Protein AF-A0A1F2R8Z0-F1 (afdb_monomer)

pLDDT: mean 71.58, std 12.68, 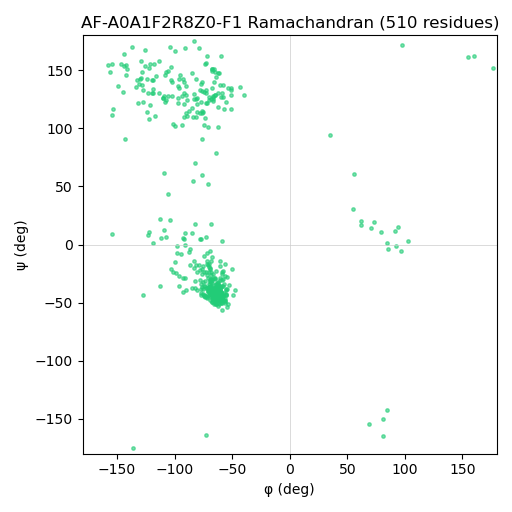range [40.38, 90.38]

Solvent-accessible surface area (backbone atoms only — not comparable to full-atom values): 28752 Å² total; per-residue (Å²): 112,71,69,59,54,53,57,56,56,51,65,78,44,49,72,56,57,57,49,53,51,51,50,52,53,52,49,55,51,53,53,50,25,50,57,33,36,74,72,69,37,56,70,74,55,15,52,54,51,38,50,64,74,67,48,61,60,71,58,53,52,50,54,54,46,52,75,76,44,58,76,72,64,72,44,50,65,54,34,41,53,52,25,55,53,48,42,69,71,40,50,70,64,40,50,54,52,31,49,51,36,13,50,44,48,14,52,37,48,46,48,51,50,51,38,48,66,70,71,65,62,70,72,94,49,77,64,52,88,40,33,31,38,50,41,55,71,57,44,92,67,34,75,40,44,71,73,60,53,57,58,51,64,75,53,53,91,81,42,76,34,62,29,41,34,31,80,47,79,38,36,41,41,58,97,90,45,37,41,69,40,83,44,67,52,65,34,17,40,39,42,69,66,45,68,55,77,58,94,70,83,74,71,67,39,67,68,43,64,40,93,75,25,21,99,87,36,73,82,85,87,78,54,71,75,51,39,44,71,78,52,71,64,52,80,77,56,70,90,61,86,78,51,74,41,78,61,89,52,54,76,74,45,75,49,82,92,54,93,78,52,35,64,90,43,80,48,51,27,35,32,20,51,43,27,27,40,73,78,52,75,59,46,86,54,57,79,38,74,45,76,68,102,48,103,82,62,80,55,28,33,22,44,14,35,26,45,70,58,60,56,88,45,98,83,56,80,51,72,64,43,79,46,64,51,76,58,52,49,73,92,72,68,66,58,47,43,38,35,38,33,62,64,87,70,63,72,77,62,53,47,57,60,48,48,60,56,42,41,75,76,44,72,78,65,36,76,43,80,40,44,46,54,58,54,51,50,63,67,40,45,66,59,47,52,52,40,51,53,48,48,52,53,35,52,52,38,51,50,52,43,30,51,51,49,26,50,55,47,39,51,55,50,61,77,38,44,62,66,52,21,53,43,43,67,76,65,51,55,44,67,58,53,28,49,44,50,49,37,34,50,51,54,48,52,50,52,11,49,56,51,5,49,52,51,23,54,51,51,46,55,54,52,42,75,75,41,90,85,64,80,90,74,60,67,64,57,56,52,49,51,53,52,52,50,54,50,45,49,50,58,33,40,44,58,46,25,52,55,60,37,65,59,56,32,69,67,47,70,71,74,112

Foldseek 3Di:
DVVVVVLVVCVVCVVVVLVVVVVVLVVVLVVQLVVVVVVPDDSVVSNVVSPVVVDPPVVVVVVVCCVNPPPLVVVLVVLLVVLVVVLVVVPPLLCVLLVLLLQLLLLLLLLVLLLCLQPVPDDLFPPLQQKKWKFFPLDVVTQDDPVLVVVVVVVPPLAPDKKKKFKDWWFFQDPLATEIDIDMDIAQCRCVNRVNADPADHGHHNQQRDVQGHPVGHDDDDDPVCCCPPVVVDNVPPPDDTDGDDRPFDWPDFDDDDPVCAQPDAWAKEWEQQQCCPPVVSPDQAQDWDDDPDPDDDTYGYGTYTYAHDYHDPPDDGHTDMGGDPRNDDSRDDDIIMMGGHDDDRPVVSCVVVVVVVCVVPVSTDIDMDRSVNVSCVVCVVVVVSSVVSVVVSVVSLVVSLVSLLVSLLVVLVVCLLVLLVCVVVPDALVSLLSSSLSSLVSSSVSSLVSSVVSSLVVLVVVCVVDPDSPSDDPVSSVVSSVSSNVSSCVSRNVSSNVSSPRNSVVSVVVD

Nearest PDB structures (foldseek):
  5ws4-assembly1_B  TM=6.159E-01  e=2.026E-15  Acinetobacter baumannii
  5xu1-assembly1_M  TM=5.196E-01  e=1.072E-13  Streptococcus pneumoniae R6
  5lil-assembly1_A  TM=4.690E-01  e=2.392E-14  Aggregatibacter actinomycetemcomitans
  5lj6-assembly1_A  TM=4.776E-01  e=1.505E-13  Aggregatibacter actinomycetemcomitans
  7mdy-assembly1_B  TM=4.264E-01  e=3.520E-07  Escherichia coli

Sequence (512 aa):
MQQLLRRAWHLIRRGRLEADLAEEIEFHRAMKQREMEERGLAPVEAVLATRRALGSVALAEDRARDVWQPRWLRGLGQDFRLAVRSLFAARMVSVVAVASLALGIGANTAIFSLVNSLLLRALPVQDPDRLAILVDTGQVPPSWTNPIWERLRERQQLFDGAFAWASDQFNLAQGGEAQLVNGIWASGGFFDVLKVRASLGRTFNPSDDQRGGGPDGPVAIIGHAFWLRHFGGSPDVIGRSFRLGTVRTALVAGRDIDERDQQNTSRVALVNEAFSRMFLGGTNPVGRSIELATPAAPPFEIVGLVRNAVYRSLRDPAPPTLYLPATQRPAARPAVALSVLTATGSPAVLSRSLAAAIERVDPDLVLQFRSLDEQVDASLTQERIVALLSGFFGGLALILAALGLYGVTSYSVSRRRSEIGIRMALGAAPGSVMRLVLSRVFVLVGAGVVIGGAVSLWASRYVASLLFGLEPRDPATLVGATAVLATVGALAAWLPARRASRIDPAAVLRNE

Mean predicted aligned error: 18.47 Å

Radius of gyration: 40.09 Å; Cα contacts (8 Å, |Δi|>4): 613; chains: 1; bounding box: 83×57×134 Å

Structure (mmCIF, N/CA/C/O backbone):
data_AF-A0A1F2R8Z0-F1
#
_entry.id   AF-A0A1F2R8Z0-F1
#
loop_
_atom_site.group_PDB
_atom_site.id
_atom_site.type_symbol
_atom_site.label_atom_id
_atom_site.label_alt_id
_atom_site.label_comp_id
_atom_site.label_asym_id
_atom_site.label_entity_id
_atom_site.label_seq_id
_atom_site.pdbx_PDB_ins_code
_atom_site.Cartn_x
_atom_site.Cartn_y
_atom_site.Cartn_z
_atom_site.occupancy
_atom_site.B_iso_or_equiv
_atom_site.auth_seq_id
_atom_site.auth_comp_id
_atom_site.auth_asym_id
_atom_site.auth_atom_id
_atom_site.pdbx_PDB_model_num
ATOM 1 N N . MET A 1 1 ? -2.854 10.798 -36.974 1.00 43.88 1 MET A N 1
ATOM 2 C CA . MET A 1 1 ? -3.258 9.397 -36.694 1.00 43.88 1 MET A CA 1
ATOM 3 C C . MET A 1 1 ? -3.405 8.542 -37.961 1.00 43.88 1 MET A C 1
ATOM 5 O O . MET A 1 1 ? -2.801 7.480 -38.028 1.00 43.88 1 MET A O 1
ATOM 9 N N . GLN A 1 2 ? -4.098 9.011 -39.008 1.00 40.38 2 GLN A N 1
ATOM 10 C CA . GLN A 1 2 ? -4.294 8.244 -40.255 1.00 40.38 2 GLN A CA 1
ATOM 11 C C . GLN A 1 2 ? -3.001 7.898 -41.028 1.00 40.38 2 GLN A C 1
ATOM 13 O O . GLN A 1 2 ? -2.908 6.817 -41.602 1.00 40.38 2 GLN A O 1
ATOM 18 N N . GLN A 1 3 ? -1.968 8.751 -40.999 1.00 43.94 3 GLN A N 1
ATOM 19 C CA . GLN A 1 3 ? -0.665 8.429 -41.609 1.00 43.94 3 GLN A CA 1
ATOM 20 C C . GLN A 1 3 ? 0.084 7.299 -40.881 1.00 43.94 3 GLN A C 1
ATOM 22 O O . GLN A 1 3 ? 0.774 6.519 -41.526 1.00 43.94 3 GLN A O 1
ATOM 27 N N . LEU A 1 4 ? -0.061 7.179 -39.556 1.00 45.41 4 LEU A N 1
ATOM 28 C CA . LEU A 1 4 ? 0.570 6.110 -38.768 1.00 45.41 4 LEU A CA 1
ATOM 29 C C . LEU A 1 4 ? -0.117 4.759 -39.003 1.00 45.41 4 LEU A C 1
ATOM 31 O O . LEU A 1 4 ? 0.565 3.749 -39.133 1.00 45.41 4 LEU A O 1
ATOM 35 N N . LEU A 1 5 ? -1.447 4.757 -39.148 1.00 48.12 5 LEU A N 1
ATOM 36 C CA . LEU A 1 5 ? -2.232 3.560 -39.470 1.00 48.12 5 LEU A CA 1
ATOM 37 C C . LEU A 1 5 ? -1.969 3.051 -40.893 1.00 48.12 5 LEU A C 1
ATOM 39 O O . LEU A 1 5 ? -1.774 1.853 -41.073 1.00 48.12 5 LEU A O 1
ATOM 43 N N . ARG A 1 6 ? -1.856 3.943 -41.891 1.00 55.97 6 ARG A N 1
ATOM 44 C CA . ARG A 1 6 ? -1.418 3.547 -43.244 1.00 55.97 6 ARG A CA 1
ATOM 45 C C . ARG A 1 6 ? -0.007 2.954 -43.211 1.00 55.97 6 ARG A C 1
ATOM 47 O O . ARG A 1 6 ? 0.217 1.878 -43.749 1.00 55.97 6 ARG A O 1
ATOM 54 N N . ARG A 1 7 ? 0.925 3.587 -42.487 1.00 48.66 7 ARG A N 1
ATOM 55 C CA . ARG A 1 7 ? 2.311 3.102 -42.312 1.00 48.66 7 ARG A CA 1
ATOM 56 C C . ARG A 1 7 ? 2.401 1.743 -41.606 1.00 48.66 7 ARG A C 1
ATOM 58 O O . ARG A 1 7 ? 3.235 0.929 -41.990 1.00 48.66 7 ARG A O 1
ATOM 65 N N . ALA A 1 8 ? 1.537 1.471 -40.630 1.00 51.38 8 ALA A N 1
ATOM 66 C CA . ALA A 1 8 ? 1.441 0.164 -39.976 1.00 51.38 8 ALA A CA 1
ATOM 67 C C . ALA A 1 8 ? 0.855 -0.914 -40.907 1.00 51.38 8 ALA A C 1
ATOM 69 O O . ALA A 1 8 ? 1.322 -2.049 -40.914 1.00 51.38 8 ALA A O 1
ATOM 70 N N . TRP A 1 9 ? -0.110 -0.548 -41.753 1.00 54.59 9 TRP A N 1
ATOM 71 C CA . TRP A 1 9 ? -0.698 -1.442 -42.754 1.00 54.59 9 TRP A CA 1
ATOM 72 C C . TRP A 1 9 ? 0.297 -1.812 -43.874 1.00 54.59 9 TRP A C 1
ATOM 74 O O . TRP A 1 9 ? 0.307 -2.946 -44.353 1.00 54.59 9 TRP A O 1
ATOM 84 N N . HIS A 1 10 ? 1.217 -0.903 -44.221 1.00 55.50 10 HIS A N 1
ATOM 85 C CA . HIS A 1 10 ? 2.311 -1.161 -45.169 1.00 55.50 10 HIS A CA 1
ATOM 86 C C . HIS A 1 10 ? 3.353 -2.178 -44.660 1.00 55.50 10 HIS A C 1
ATOM 88 O O . HIS A 1 10 ? 3.971 -2.864 -45.472 1.00 55.50 10 HIS A O 1
ATOM 94 N N . LEU A 1 11 ? 3.518 -2.343 -43.340 1.00 52.25 11 LEU A N 1
ATOM 95 C CA . LEU A 1 11 ? 4.430 -3.344 -42.758 1.00 52.25 11 LEU A CA 1
ATOM 96 C C . LEU A 1 11 ? 3.945 -4.786 -42.970 1.00 52.25 11 LEU A C 1
ATOM 98 O O . LEU A 1 11 ? 4.763 -5.695 -43.090 1.00 52.25 11 LEU A O 1
ATOM 102 N N . ILE A 1 12 ? 2.629 -4.993 -43.058 1.00 58.25 12 ILE A N 1
ATOM 103 C CA . ILE A 1 12 ? 2.012 -6.320 -43.207 1.00 58.25 12 ILE A CA 1
ATOM 104 C C . ILE A 1 12 ? 2.069 -6.802 -44.673 1.00 58.25 12 ILE A C 1
ATOM 106 O O . ILE A 1 12 ? 2.085 -8.002 -44.931 1.00 58.25 12 ILE A O 1
ATOM 110 N N . ARG A 1 13 ? 2.177 -5.887 -45.651 1.00 60.78 13 ARG A N 1
ATOM 111 C CA . ARG A 1 13 ? 2.208 -6.180 -47.104 1.00 60.78 13 ARG A CA 1
ATOM 112 C C . ARG A 1 13 ? 3.594 -6.080 -47.757 1.00 60.78 13 ARG A C 1
ATOM 114 O O . ARG A 1 13 ? 3.690 -5.951 -48.975 1.00 60.78 13 ARG A O 1
ATOM 121 N N . ARG A 1 14 ? 4.669 -6.175 -46.972 1.00 58.84 14 ARG A N 1
ATOM 122 C CA . ARG A 1 14 ? 6.057 -5.992 -47.434 1.00 58.84 14 ARG A CA 1
ATOM 123 C C . ARG A 1 14 ? 6.417 -6.789 -48.698 1.00 58.84 14 ARG A C 1
ATOM 125 O O . ARG A 1 14 ? 7.019 -6.225 -49.600 1.00 58.84 14 ARG A O 1
ATOM 132 N N . GLY A 1 15 ? 6.003 -8.055 -48.776 1.00 63.78 15 GLY A N 1
ATOM 133 C CA . GLY A 1 15 ? 6.310 -8.914 -49.926 1.00 63.78 15 GLY A CA 1
ATOM 134 C C . GLY A 1 15 ? 5.616 -8.506 -51.230 1.00 63.78 15 GLY A C 1
ATOM 135 O O . GLY A 1 15 ? 6.186 -8.708 -52.292 1.00 63.78 15 GLY A O 1
ATOM 136 N N . ARG A 1 16 ? 4.421 -7.894 -51.167 1.00 66.38 16 ARG A N 1
ATOM 137 C CA . ARG A 1 16 ? 3.721 -7.409 -52.372 1.00 66.38 16 ARG A CA 1
ATOM 138 C C . ARG A 1 16 ? 4.359 -6.141 -52.928 1.00 66.38 16 ARG A C 1
ATOM 140 O O . ARG A 1 16 ? 4.623 -6.083 -54.109 1.00 66.38 16 ARG A O 1
ATOM 147 N N . LEU A 1 17 ? 4.705 -5.183 -52.070 1.00 64.88 17 LEU A N 1
ATOM 148 C CA . LEU A 1 17 ? 5.347 -3.932 -52.497 1.00 64.88 17 LEU A CA 1
ATOM 149 C C . LEU A 1 17 ? 6.748 -4.135 -53.094 1.00 64.88 17 LEU A C 1
ATOM 151 O O . LEU A 1 17 ? 7.145 -3.400 -53.990 1.00 64.88 17 LEU A O 1
ATOM 155 N N . GLU A 1 18 ? 7.511 -5.104 -52.577 1.00 67.81 18 GLU A N 1
ATOM 156 C CA . GLU A 1 18 ? 8.816 -5.461 -53.149 1.00 67.81 18 GLU A CA 1
ATOM 157 C C . GLU A 1 18 ? 8.658 -6.142 -54.522 1.00 67.81 18 GLU A C 1
ATOM 159 O O . GLU A 1 18 ? 9.482 -5.901 -55.402 1.00 67.81 18 GLU A O 1
ATOM 164 N N . ALA A 1 19 ? 7.588 -6.922 -54.724 1.00 73.12 19 ALA A N 1
ATOM 165 C CA . ALA A 1 19 ? 7.252 -7.514 -56.019 1.00 73.12 19 ALA A CA 1
ATOM 166 C C . ALA A 1 19 ? 6.747 -6.463 -57.025 1.00 73.12 19 ALA A C 1
ATOM 168 O O . ALA A 1 19 ? 7.254 -6.418 -58.141 1.00 73.12 19 ALA A O 1
ATOM 169 N N . ASP A 1 20 ? 5.848 -5.568 -56.605 1.00 75.00 20 ASP A N 1
ATOM 170 C CA . ASP A 1 20 ? 5.289 -4.503 -57.448 1.00 75.00 20 ASP A CA 1
ATOM 171 C C . ASP A 1 20 ? 6.395 -3.552 -57.958 1.00 75.00 20 ASP A C 1
ATOM 173 O O . ASP A 1 20 ? 6.407 -3.172 -59.124 1.00 75.00 20 ASP A O 1
ATOM 177 N N . LEU A 1 21 ? 7.378 -3.205 -57.111 1.00 75.81 21 LEU A N 1
ATOM 178 C CA . LEU A 1 21 ? 8.523 -2.373 -57.513 1.00 75.81 21 LEU A CA 1
ATOM 179 C C . LEU A 1 21 ? 9.445 -3.084 -58.509 1.00 75.81 21 LEU A C 1
ATOM 181 O O . LEU A 1 21 ? 9.978 -2.447 -59.416 1.00 75.81 21 LEU A O 1
ATOM 185 N N . ALA A 1 22 ? 9.673 -4.386 -58.320 1.00 77.81 22 ALA A N 1
ATOM 186 C CA . ALA A 1 22 ? 10.481 -5.172 -59.245 1.00 77.81 22 ALA A CA 1
ATOM 187 C C . ALA A 1 22 ? 9.803 -5.249 -60.621 1.00 77.81 22 ALA A C 1
ATOM 189 O O . ALA A 1 22 ? 10.461 -5.046 -61.640 1.00 77.81 22 ALA A O 1
ATOM 190 N N . GLU A 1 23 ? 8.484 -5.448 -60.636 1.00 80.44 23 GLU A N 1
ATOM 191 C CA . GLU A 1 23 ? 7.667 -5.458 -61.848 1.00 80.44 23 GLU A CA 1
ATOM 192 C C . GLU A 1 23 ? 7.669 -4.089 -62.550 1.00 80.44 23 GLU A C 1
ATOM 194 O O . GLU A 1 23 ? 7.873 -4.013 -63.760 1.00 80.44 23 GLU A O 1
ATOM 199 N N . GLU A 1 24 ? 7.556 -2.989 -61.801 1.00 81.19 24 GLU A N 1
ATOM 200 C CA . GLU A 1 24 ? 7.611 -1.624 -62.342 1.00 81.19 24 GLU A CA 1
ATOM 201 C C . GLU A 1 24 ? 8.989 -1.290 -62.951 1.00 81.19 24 GLU A C 1
ATOM 203 O O . GLU A 1 24 ? 9.084 -0.686 -64.025 1.00 81.19 24 GLU A O 1
ATOM 208 N N . ILE A 1 25 ? 10.081 -1.734 -62.320 1.00 81.69 25 ILE A N 1
ATOM 209 C CA . ILE A 1 25 ? 11.445 -1.560 -62.842 1.00 81.69 25 ILE A CA 1
ATOM 210 C C . ILE A 1 25 ? 11.662 -2.388 -64.112 1.00 81.69 25 ILE A C 1
ATOM 212 O O . ILE A 1 25 ? 12.248 -1.885 -65.079 1.00 81.69 25 ILE A O 1
ATOM 216 N N . GLU A 1 26 ? 11.202 -3.641 -64.138 1.00 83.06 26 GLU A N 1
ATOM 217 C CA . GLU A 1 26 ? 11.274 -4.478 -65.338 1.00 83.06 26 GLU A CA 1
ATOM 218 C C . GLU A 1 26 ? 10.433 -3.903 -66.477 1.00 83.06 26 GLU A C 1
ATOM 220 O O . GLU A 1 26 ? 10.906 -3.856 -67.616 1.00 83.06 26 GLU A O 1
ATOM 225 N N . PHE A 1 27 ? 9.251 -3.368 -66.174 1.00 83.88 27 PHE A N 1
ATOM 226 C CA . PHE A 1 27 ? 8.396 -2.694 -67.143 1.00 83.88 27 PHE A CA 1
ATOM 227 C C . PHE A 1 27 ? 9.101 -1.492 -67.784 1.00 83.88 27 PHE A C 1
ATOM 229 O O . PHE A 1 27 ? 9.196 -1.399 -69.012 1.00 83.88 27 PHE A O 1
ATOM 236 N N . HIS A 1 28 ? 9.681 -0.599 -66.976 1.00 80.19 28 HIS A N 1
ATOM 237 C CA . HIS A 1 28 ? 10.432 0.549 -67.489 1.00 80.19 28 HIS A CA 1
ATOM 238 C C . HIS A 1 28 ? 11.660 0.137 -68.301 1.00 80.19 28 HIS A C 1
ATOM 240 O O . HIS A 1 28 ? 12.004 0.793 -69.289 1.00 80.19 28 HIS A O 1
ATOM 246 N N . ARG A 1 29 ? 12.315 -0.959 -67.917 1.00 83.31 29 ARG A N 1
ATOM 247 C CA . ARG A 1 29 ? 13.461 -1.498 -68.646 1.00 83.31 29 ARG A CA 1
ATOM 248 C C . ARG A 1 29 ? 13.056 -2.074 -70.001 1.00 83.31 29 ARG A C 1
ATOM 250 O O . ARG A 1 29 ? 13.719 -1.770 -70.989 1.00 83.31 29 ARG A O 1
ATOM 257 N N . ALA A 1 30 ? 11.972 -2.843 -70.058 1.00 86.31 30 ALA A N 1
ATOM 258 C CA . ALA A 1 30 ? 11.447 -3.419 -71.293 1.00 86.31 30 ALA A CA 1
ATOM 259 C C . ALA A 1 30 ? 10.969 -2.332 -72.268 1.00 86.31 30 ALA A C 1
ATOM 261 O O . ALA A 1 30 ? 11.306 -2.372 -73.449 1.00 86.31 30 ALA A O 1
ATOM 262 N N . MET A 1 31 ? 10.263 -1.316 -71.766 1.00 86.44 31 MET A N 1
ATOM 263 C CA . MET A 1 31 ? 9.821 -0.169 -72.568 1.00 86.44 31 MET A CA 1
ATOM 264 C C . MET A 1 31 ? 10.998 0.585 -73.188 1.00 86.44 31 MET A C 1
ATOM 266 O O . MET A 1 31 ? 10.999 0.876 -74.380 1.00 86.44 31 MET A O 1
ATOM 270 N N . LYS A 1 32 ? 12.038 0.858 -72.394 1.00 83.25 32 LYS A N 1
ATOM 271 C CA . LYS A 1 32 ? 13.206 1.618 -72.853 1.00 83.25 32 LYS A CA 1
ATOM 272 C C . LYS A 1 32 ? 14.122 0.815 -73.771 1.00 83.25 32 LYS A C 1
ATOM 274 O O . LYS A 1 32 ? 14.883 1.400 -74.530 1.00 83.25 32 LYS A O 1
ATOM 279 N N . GLN A 1 33 ? 14.078 -0.511 -73.687 1.00 85.50 33 GLN A N 1
ATOM 280 C CA . GLN A 1 33 ? 14.738 -1.384 -74.650 1.00 85.50 33 GLN A CA 1
ATOM 281 C C . GLN A 1 33 ? 14.001 -1.365 -75.995 1.00 85.50 33 GLN A C 1
ATOM 283 O O . GLN A 1 33 ? 14.645 -1.151 -77.017 1.00 85.50 33 GLN A O 1
ATOM 288 N N . ARG A 1 34 ? 12.665 -1.484 -75.995 1.00 86.19 34 ARG A N 1
ATOM 289 C CA . ARG A 1 34 ? 11.851 -1.387 -77.220 1.00 86.19 34 ARG A CA 1
ATOM 290 C C . ARG A 1 34 ? 12.011 -0.045 -77.926 1.00 86.19 34 ARG A C 1
ATOM 292 O O . ARG A 1 34 ? 12.202 -0.028 -79.130 1.00 86.19 34 ARG A O 1
ATOM 299 N N . GLU A 1 35 ? 12.041 1.063 -77.186 1.00 86.50 35 GLU A N 1
ATOM 300 C CA . GLU A 1 35 ? 12.289 2.398 -77.759 1.00 86.50 35 GLU A CA 1
ATOM 301 C C . GLU A 1 35 ? 13.645 2.476 -78.491 1.00 86.50 35 GLU A C 1
ATOM 303 O O . GLU A 1 35 ? 13.779 3.152 -79.509 1.00 86.50 35 GLU A O 1
ATOM 308 N N . MET A 1 36 ? 14.669 1.783 -77.983 1.00 83.44 36 MET A N 1
ATOM 309 C CA . MET A 1 36 ? 15.991 1.732 -78.616 1.00 83.44 36 MET A CA 1
ATOM 310 C C . MET A 1 36 ? 15.989 0.828 -79.855 1.00 83.44 36 MET A C 1
ATOM 312 O O . MET A 1 36 ? 16.592 1.182 -80.866 1.00 83.44 36 MET A O 1
ATOM 316 N N . GLU A 1 37 ? 15.275 -0.297 -79.806 1.00 87.44 37 GLU A N 1
ATOM 317 C CA . GLU A 1 37 ? 15.072 -1.190 -80.955 1.00 87.44 37 GLU A CA 1
ATOM 318 C C . GLU A 1 37 ? 14.277 -0.490 -82.076 1.00 87.44 37 GLU A C 1
ATOM 320 O O . GLU A 1 37 ? 14.665 -0.553 -83.240 1.00 87.44 37 GLU A O 1
ATOM 325 N N . GLU A 1 38 ? 13.234 0.275 -81.736 1.00 87.19 38 GLU A N 1
ATOM 326 C CA . GLU A 1 38 ? 12.443 1.093 -82.673 1.00 87.19 38 GLU A CA 1
ATOM 327 C C . GLU A 1 38 ? 13.257 2.232 -83.303 1.00 87.19 38 GLU A C 1
ATOM 329 O O . GLU A 1 38 ? 13.017 2.619 -84.446 1.00 87.19 38 GLU A O 1
ATOM 334 N N . ARG A 1 39 ? 14.269 2.741 -82.593 1.00 85.12 39 ARG A N 1
ATOM 335 C CA . ARG A 1 39 ? 15.257 3.695 -83.128 1.00 85.12 39 ARG A CA 1
ATOM 336 C C . ARG A 1 39 ? 16.327 3.039 -84.007 1.00 85.12 39 ARG A C 1
ATOM 338 O O . ARG A 1 39 ? 17.248 3.726 -84.444 1.00 85.12 39 ARG A O 1
ATOM 345 N N . GLY A 1 40 ? 16.202 1.740 -84.280 1.00 85.06 40 GLY A N 1
ATOM 346 C CA . GLY A 1 40 ? 17.035 1.002 -85.227 1.00 85.06 40 GLY A CA 1
ATOM 347 C C . GLY A 1 40 ? 18.275 0.343 -84.625 1.00 85.06 40 GLY A C 1
ATOM 348 O O . GLY A 1 40 ? 19.136 -0.099 -85.382 1.00 85.06 40 GLY A O 1
ATOM 349 N N . LEU A 1 41 ? 18.401 0.263 -83.293 1.00 89.06 41 LEU A N 1
ATOM 350 C CA . LEU A 1 41 ? 19.492 -0.490 -82.665 1.00 89.06 41 LEU A CA 1
ATOM 351 C C . LEU A 1 41 ? 19.230 -1.998 -82.724 1.00 89.06 41 LEU A C 1
ATOM 353 O O . LEU A 1 41 ? 18.120 -2.465 -82.471 1.00 89.06 41 LEU A O 1
ATOM 357 N N . ALA A 1 42 ? 20.284 -2.774 -82.987 1.00 87.75 42 ALA A N 1
ATOM 358 C CA . ALA A 1 42 ? 20.212 -4.227 -82.909 1.00 87.75 42 ALA A CA 1
ATOM 359 C C . ALA A 1 42 ? 19.872 -4.674 -81.466 1.00 87.75 42 ALA A C 1
ATOM 361 O O . ALA A 1 42 ? 20.341 -4.046 -80.511 1.00 87.75 42 ALA A O 1
ATOM 362 N N . PRO A 1 43 ? 19.135 -5.786 -81.263 1.00 82.94 43 PRO A N 1
ATOM 363 C CA . PRO A 1 43 ? 18.610 -6.177 -79.945 1.00 82.94 43 PRO A CA 1
ATOM 364 C C . PRO A 1 43 ? 19.675 -6.270 -78.841 1.00 82.94 43 PRO A C 1
ATOM 366 O O . PRO A 1 43 ? 19.465 -5.856 -77.702 1.00 82.94 43 PRO A O 1
ATOM 369 N N . VAL A 1 44 ? 20.867 -6.768 -79.178 1.00 85.31 44 VAL A N 1
ATOM 370 C CA . VAL A 1 44 ? 21.985 -6.899 -78.228 1.00 85.31 44 VAL A CA 1
ATOM 371 C C . VAL A 1 44 ? 22.550 -5.531 -77.824 1.00 85.31 44 VAL A C 1
ATOM 373 O O . VAL A 1 44 ? 22.901 -5.312 -76.662 1.00 85.31 44 VAL A O 1
ATOM 376 N N . GLU A 1 45 ? 22.604 -4.585 -78.759 1.00 85.81 45 GLU A N 1
ATOM 377 C CA . GLU A 1 45 ? 23.100 -3.230 -78.516 1.00 85.81 45 GLU A CA 1
ATOM 378 C C . GLU A 1 45 ? 22.077 -2.383 -77.757 1.00 85.81 45 GLU A C 1
ATOM 380 O O . GLU A 1 45 ? 22.459 -1.639 -76.850 1.00 85.81 45 GLU A O 1
ATOM 385 N N . ALA A 1 46 ? 20.785 -2.567 -78.042 1.00 83.38 46 ALA A N 1
ATOM 386 C CA . ALA A 1 46 ? 19.685 -1.945 -77.314 1.00 83.38 46 ALA A CA 1
ATOM 387 C C . ALA A 1 46 ? 19.722 -2.318 -75.822 1.00 83.38 46 ALA A C 1
ATOM 389 O O . ALA A 1 46 ? 19.697 -1.432 -74.969 1.00 83.38 46 ALA A O 1
ATOM 390 N N . VAL A 1 47 ? 19.915 -3.600 -75.482 1.00 83.31 47 VAL A N 1
ATOM 391 C CA . VAL A 1 47 ? 20.045 -4.058 -74.081 1.00 83.31 47 VAL A CA 1
ATOM 392 C C . VAL A 1 47 ? 21.195 -3.355 -73.352 1.00 83.31 47 VAL A C 1
ATOM 394 O O . VAL A 1 47 ? 21.049 -2.933 -72.197 1.00 83.31 47 VAL A O 1
ATOM 397 N N . LEU A 1 48 ? 22.356 -3.231 -73.999 1.00 81.56 48 LEU A N 1
ATOM 398 C CA . LEU A 1 48 ? 23.533 -2.593 -73.407 1.00 81.56 48 LEU A CA 1
ATOM 399 C C . LEU A 1 48 ? 23.351 -1.075 -73.275 1.00 81.56 48 LEU A C 1
ATOM 401 O O . LEU A 1 48 ? 23.715 -0.510 -72.241 1.00 81.56 48 LEU A O 1
ATOM 405 N N . ALA A 1 49 ? 22.753 -0.420 -74.271 1.00 82.25 49 ALA A N 1
ATOM 406 C CA . ALA A 1 49 ? 22.433 1.005 -74.240 1.00 82.25 49 ALA A CA 1
ATOM 407 C C . ALA A 1 49 ? 21.413 1.335 -73.138 1.00 82.25 49 ALA A C 1
ATOM 409 O O . ALA A 1 49 ? 21.630 2.268 -72.362 1.00 82.25 49 ALA A O 1
ATOM 410 N N . THR A 1 50 ? 20.367 0.520 -72.978 1.00 82.62 50 THR A N 1
ATOM 411 C CA . THR A 1 50 ? 19.372 0.657 -71.904 1.00 82.62 50 THR A CA 1
ATOM 412 C C . THR A 1 50 ? 20.004 0.494 -70.520 1.00 82.62 50 THR A C 1
ATOM 414 O O . THR A 1 50 ? 19.708 1.285 -69.624 1.00 82.62 50 THR A O 1
ATOM 417 N N . ARG A 1 51 ? 20.930 -0.463 -70.334 1.00 80.56 51 ARG A N 1
ATOM 418 C CA . ARG A 1 51 ? 21.677 -0.620 -69.067 1.00 80.56 51 ARG A CA 1
ATOM 419 C C . ARG A 1 51 ? 22.537 0.601 -68.734 1.00 80.56 51 ARG A C 1
ATOM 421 O O . ARG A 1 51 ? 22.599 0.992 -67.573 1.00 80.56 51 ARG A O 1
ATOM 428 N N . ARG A 1 52 ? 23.177 1.223 -69.729 1.00 81.00 52 ARG A N 1
ATOM 429 C CA . ARG A 1 52 ? 23.957 2.457 -69.520 1.00 81.00 52 ARG A CA 1
ATOM 430 C C . ARG A 1 52 ? 23.058 3.656 -69.213 1.00 81.00 52 ARG A C 1
ATOM 432 O O . ARG A 1 52 ? 23.391 4.444 -68.337 1.00 81.00 52 ARG A O 1
ATOM 439 N N . ALA A 1 53 ? 21.917 3.769 -69.895 1.00 78.00 53 ALA A N 1
ATOM 440 C CA . ALA A 1 53 ? 20.990 4.891 -69.753 1.00 78.00 53 ALA A CA 1
ATOM 441 C C . ALA A 1 53 ? 20.190 4.875 -68.437 1.00 78.00 53 ALA A C 1
ATOM 443 O O . ALA A 1 53 ? 19.910 5.934 -67.883 1.00 78.00 53 ALA A O 1
ATOM 444 N N . LEU A 1 54 ? 19.811 3.694 -67.933 1.00 73.00 54 LEU A N 1
ATOM 445 C CA . LEU A 1 54 ? 19.094 3.551 -66.656 1.00 73.00 54 LEU A CA 1
ATOM 446 C C . LEU A 1 54 ? 20.027 3.607 -65.432 1.00 73.00 54 LEU A C 1
ATOM 448 O O . LEU A 1 54 ? 19.565 3.858 -64.321 1.00 73.00 54 LEU A O 1
ATOM 452 N N . GLY A 1 55 ? 21.335 3.414 -65.624 1.00 76.19 55 GLY A N 1
ATOM 453 C CA . GLY A 1 55 ? 22.324 3.448 -64.549 1.00 76.19 55 GLY A CA 1
ATOM 454 C C . GLY A 1 55 ? 22.214 2.265 -63.576 1.00 76.19 55 GLY A C 1
ATOM 455 O O . GLY A 1 55 ? 21.764 1.173 -63.925 1.00 76.19 55 GLY A O 1
ATOM 456 N N . SER A 1 56 ? 22.672 2.465 -62.335 1.00 75.88 56 SER A N 1
ATOM 457 C CA . SER A 1 56 ? 22.634 1.437 -61.287 1.00 75.88 56 SER A CA 1
ATOM 458 C C . SER A 1 56 ? 21.199 1.187 -60.812 1.00 75.88 56 SER A C 1
ATOM 460 O O . SER A 1 56 ? 20.665 1.928 -59.985 1.00 75.88 56 SER A O 1
ATOM 462 N N . VAL A 1 57 ? 20.596 0.102 -61.302 1.00 68.38 57 VAL A N 1
ATOM 463 C CA . VAL A 1 57 ? 19.272 -0.379 -60.865 1.00 68.38 57 VAL A CA 1
ATOM 464 C C . VAL A 1 57 ? 19.244 -0.607 -59.351 1.00 68.38 57 VAL A C 1
ATOM 466 O O . VAL A 1 57 ? 18.300 -0.198 -58.684 1.00 68.38 57 VAL A O 1
ATOM 469 N N . ALA A 1 58 ? 20.334 -1.133 -58.781 1.00 64.81 58 ALA A N 1
ATOM 470 C CA . ALA A 1 58 ? 20.468 -1.326 -57.339 1.00 64.81 58 ALA A CA 1
ATOM 471 C C . ALA A 1 58 ? 20.371 -0.007 -56.547 1.00 64.81 58 ALA A C 1
ATOM 473 O O . ALA A 1 58 ? 19.798 0.021 -55.460 1.00 64.81 58 ALA A O 1
ATOM 474 N N . LEU A 1 59 ? 20.889 1.100 -57.091 1.00 66.06 59 LEU A N 1
ATOM 475 C CA . LEU A 1 59 ? 20.805 2.422 -56.463 1.00 66.06 59 LEU A CA 1
ATOM 476 C C . LEU A 1 59 ? 19.394 3.024 -56.579 1.00 66.06 59 LEU A C 1
ATOM 478 O O . LEU A 1 59 ? 18.938 3.707 -55.661 1.00 66.06 59 LEU A O 1
ATOM 482 N N . ALA A 1 60 ? 18.704 2.784 -57.698 1.00 67.06 60 ALA A N 1
ATOM 483 C CA . ALA A 1 60 ? 17.324 3.224 -57.908 1.00 67.06 60 ALA A CA 1
ATOM 484 C C . ALA A 1 60 ? 16.351 2.478 -56.981 1.00 67.06 60 ALA A C 1
ATOM 486 O O . ALA A 1 60 ? 15.523 3.110 -56.323 1.00 67.06 60 ALA A O 1
ATOM 487 N N . GLU A 1 61 ? 16.521 1.161 -56.845 1.00 69.12 61 GLU A N 1
ATOM 488 C CA . GLU A 1 61 ? 15.802 0.346 -55.865 1.00 69.12 61 GLU A CA 1
ATOM 489 C C . GLU A 1 61 ? 16.058 0.814 -54.431 1.00 69.12 61 GLU A C 1
ATOM 491 O O . GLU A 1 61 ? 15.121 0.913 -53.641 1.00 69.12 61 GLU A O 1
ATOM 496 N N . ASP A 1 62 ? 17.309 1.123 -54.073 1.00 63.59 62 ASP A N 1
ATOM 497 C CA . ASP A 1 62 ? 17.639 1.564 -52.715 1.00 63.59 62 ASP A CA 1
ATOM 498 C C . ASP A 1 62 ? 17.010 2.931 -52.389 1.00 63.59 62 ASP A C 1
ATOM 500 O O . ASP A 1 62 ? 16.439 3.110 -51.311 1.00 63.59 62 ASP A O 1
ATOM 504 N N . ARG A 1 63 ? 16.987 3.864 -53.354 1.00 64.81 63 ARG A N 1
ATOM 505 C CA . ARG A 1 63 ? 16.282 5.154 -53.222 1.00 64.81 63 ARG A CA 1
ATOM 506 C C . ARG A 1 63 ? 14.766 4.995 -53.107 1.00 64.81 63 ARG A C 1
ATOM 508 O O . ARG A 1 63 ? 14.161 5.664 -52.272 1.00 64.81 63 ARG A O 1
ATOM 515 N N . ALA A 1 64 ? 14.149 4.115 -53.895 1.00 64.38 64 ALA A N 1
ATOM 516 C CA . ALA A 1 64 ? 12.714 3.837 -53.802 1.00 64.38 64 ALA A CA 1
ATOM 517 C C . ALA A 1 64 ? 12.353 3.193 -52.448 1.00 64.38 64 ALA A C 1
ATOM 519 O O . ALA A 1 64 ? 11.404 3.610 -51.775 1.00 64.38 64 ALA A O 1
ATOM 520 N N . ARG A 1 65 ? 13.178 2.248 -51.973 1.00 61.97 65 ARG A N 1
ATOM 521 C CA . ARG A 1 65 ? 13.034 1.629 -50.644 1.00 61.97 65 ARG A CA 1
ATOM 522 C C . ARG A 1 65 ? 13.202 2.631 -49.498 1.00 61.97 65 ARG A C 1
ATOM 524 O O . ARG A 1 65 ? 12.555 2.459 -48.464 1.00 61.97 65 ARG A O 1
ATOM 531 N N . ASP A 1 66 ? 14.048 3.650 -49.644 1.00 60.41 66 ASP A N 1
ATOM 532 C CA . ASP A 1 66 ? 14.249 4.708 -48.641 1.00 60.41 66 ASP A CA 1
ATOM 533 C C . ASP A 1 66 ? 13.018 5.617 -48.464 1.00 60.41 66 ASP A C 1
ATOM 535 O O . ASP A 1 66 ? 12.765 6.093 -47.355 1.00 60.41 66 ASP A O 1
ATOM 539 N N . VAL A 1 67 ? 12.224 5.820 -49.521 1.00 61.62 67 VAL A N 1
ATOM 540 C CA . VAL A 1 67 ? 10.983 6.615 -49.478 1.00 61.62 67 VAL A CA 1
ATOM 541 C C . VAL A 1 67 ? 9.837 5.833 -48.825 1.00 61.62 67 VAL A C 1
ATOM 543 O O . VAL A 1 67 ? 9.050 6.403 -48.067 1.00 61.62 67 VAL A O 1
ATOM 546 N N . TRP A 1 68 ? 9.741 4.523 -49.076 1.00 56.66 68 TRP A N 1
ATOM 547 C CA . TRP A 1 68 ? 8.619 3.694 -48.607 1.00 56.66 68 TRP A CA 1
ATOM 548 C C . TRP A 1 68 ? 8.839 3.040 -47.242 1.00 56.66 68 TRP A C 1
ATOM 550 O O . TRP A 1 68 ? 7.880 2.802 -46.505 1.00 56.66 68 TRP A O 1
ATOM 560 N N . GLN A 1 69 ? 10.088 2.761 -46.868 1.00 53.56 69 GLN A N 1
ATOM 561 C CA . GLN A 1 69 ? 10.431 2.174 -45.576 1.00 53.56 69 GLN A CA 1
ATOM 562 C C . GLN A 1 69 ? 11.402 3.091 -44.838 1.00 53.56 69 GLN A C 1
ATOM 564 O O . GLN A 1 69 ? 12.589 3.117 -45.175 1.00 53.56 69 GLN A O 1
ATOM 569 N N . PRO A 1 70 ? 10.955 3.786 -43.778 1.00 54.25 70 PRO A N 1
ATOM 570 C CA . PRO A 1 70 ? 11.845 4.621 -42.997 1.00 54.25 70 PRO A CA 1
ATOM 571 C C . PRO A 1 70 ? 13.035 3.799 -42.482 1.00 54.25 70 PRO A C 1
ATOM 573 O O . PRO A 1 70 ? 12.850 2.811 -41.765 1.00 54.25 70 PRO A O 1
ATOM 576 N N . ARG A 1 71 ? 14.267 4.216 -42.812 1.00 55.72 71 ARG A N 1
ATOM 577 C CA . ARG A 1 71 ? 15.540 3.559 -42.422 1.00 55.72 71 ARG A CA 1
ATOM 578 C C . ARG A 1 71 ? 15.645 3.246 -40.920 1.00 55.72 71 ARG A C 1
ATOM 580 O O . ARG A 1 71 ? 16.415 2.374 -40.506 1.00 55.72 71 ARG A O 1
ATOM 587 N N . TRP A 1 72 ? 14.860 3.935 -40.088 1.00 53.56 72 TRP A N 1
ATOM 588 C CA . TRP A 1 72 ? 14.798 3.696 -38.652 1.00 53.56 72 TRP A CA 1
ATOM 589 C C . TRP A 1 72 ? 14.115 2.366 -38.271 1.00 53.56 72 TRP A C 1
ATOM 591 O O . TRP A 1 72 ? 14.592 1.728 -37.337 1.00 53.56 72 TRP A O 1
ATOM 601 N N . LEU A 1 73 ? 13.103 1.896 -39.017 1.00 54.03 73 LEU A N 1
ATOM 602 C CA . LEU A 1 73 ? 12.307 0.693 -38.698 1.00 54.03 73 LEU A CA 1
ATOM 603 C C . LEU A 1 73 ? 12.990 -0.630 -39.085 1.00 54.03 73 LEU A C 1
ATOM 605 O O . LEU A 1 73 ? 12.945 -1.580 -38.307 1.00 54.03 73 LEU A O 1
ATOM 609 N N . ARG A 1 74 ? 13.674 -0.698 -40.240 1.00 57.00 74 ARG A N 1
ATOM 610 C CA . ARG A 1 74 ? 14.395 -1.914 -40.692 1.00 57.00 74 ARG A CA 1
ATOM 611 C C . ARG A 1 74 ? 15.508 -2.334 -39.726 1.00 57.00 74 ARG A C 1
ATOM 613 O O . ARG A 1 74 ? 15.715 -3.522 -39.498 1.00 57.00 74 ARG A O 1
ATOM 620 N N . GLY A 1 75 ? 16.198 -1.359 -39.134 1.00 63.00 75 GLY A N 1
ATOM 621 C CA . GLY A 1 75 ? 17.303 -1.632 -38.222 1.00 63.00 75 GLY A CA 1
ATOM 622 C C . GLY A 1 75 ? 16.879 -2.093 -36.832 1.00 63.00 75 GLY A C 1
ATOM 623 O O . GLY A 1 75 ? 17.628 -2.828 -36.213 1.00 63.00 75 GLY A O 1
ATOM 624 N N . LEU A 1 76 ? 15.679 -1.749 -36.347 1.00 67.12 76 LEU A N 1
ATOM 625 C CA . LEU A 1 76 ? 15.280 -2.050 -34.963 1.00 67.12 76 LEU A CA 1
ATOM 626 C C . LEU A 1 76 ? 15.266 -3.551 -34.653 1.00 67.12 76 LEU A C 1
ATOM 628 O O . LEU A 1 76 ? 15.796 -3.966 -33.628 1.00 67.12 76 LEU A O 1
ATOM 632 N N . GLY A 1 77 ? 14.710 -4.380 -35.543 1.00 74.06 77 GLY A N 1
ATOM 633 C CA . GLY A 1 77 ? 14.676 -5.832 -35.331 1.00 74.06 77 GLY A CA 1
ATOM 634 C C . GLY A 1 77 ? 16.065 -6.477 -35.392 1.00 74.06 77 GLY A C 1
ATOM 635 O O . GLY A 1 77 ? 16.374 -7.386 -34.619 1.00 74.06 77 GLY A O 1
ATOM 636 N N . GLN A 1 78 ? 16.923 -5.986 -36.289 1.00 75.56 78 GLN A N 1
ATOM 637 C CA . GLN A 1 78 ? 18.288 -6.483 -36.449 1.00 75.56 78 GLN A CA 1
ATOM 638 C C . GLN A 1 78 ? 19.178 -6.028 -35.283 1.00 75.56 78 GLN A C 1
ATOM 640 O O . GLN A 1 78 ? 19.875 -6.853 -34.693 1.00 75.56 78 GLN A O 1
ATOM 645 N N . ASP A 1 79 ? 19.070 -4.761 -34.883 1.00 79.06 79 ASP A N 1
ATOM 646 C CA . ASP A 1 79 ? 19.750 -4.160 -33.734 1.00 79.06 79 ASP A CA 1
ATOM 647 C C . ASP A 1 79 ? 19.311 -4.837 -32.426 1.00 79.06 79 ASP A C 1
ATOM 649 O O . ASP A 1 79 ? 20.158 -5.137 -31.588 1.00 79.06 79 ASP A O 1
ATOM 653 N N . PHE A 1 80 ? 18.023 -5.177 -32.272 1.00 78.88 80 PHE A N 1
ATOM 654 C CA . PHE A 1 80 ? 17.503 -5.938 -31.130 1.00 78.88 80 PHE A CA 1
ATOM 655 C C . PHE A 1 80 ? 18.085 -7.355 -31.069 1.00 78.88 80 PHE A C 1
ATOM 657 O O . PHE A 1 80 ? 18.601 -7.778 -30.035 1.00 78.88 80 PHE A O 1
ATOM 664 N N . ARG A 1 81 ? 18.075 -8.096 -32.184 1.00 82.00 81 ARG A N 1
ATOM 665 C CA . ARG A 1 81 ? 18.650 -9.451 -32.237 1.00 82.00 81 ARG A CA 1
ATOM 666 C C . ARG A 1 81 ? 20.156 -9.433 -31.966 1.00 82.00 81 ARG A C 1
ATOM 668 O O . ARG A 1 81 ? 20.666 -10.278 -31.230 1.00 82.00 81 ARG A O 1
ATOM 675 N N . LEU A 1 82 ? 20.868 -8.455 -32.527 1.00 75.19 82 LEU A N 1
ATOM 676 C CA . LEU A 1 82 ? 22.291 -8.234 -32.271 1.00 75.19 82 LEU A CA 1
ATOM 677 C C . LEU A 1 82 ? 22.550 -7.831 -30.816 1.00 75.19 82 LEU A C 1
ATOM 679 O O . LEU A 1 82 ? 23.552 -8.258 -30.241 1.00 75.19 82 LEU A O 1
ATOM 683 N N . ALA A 1 83 ? 21.659 -7.049 -30.211 1.00 79.69 83 ALA A N 1
ATOM 684 C CA . ALA A 1 83 ? 21.731 -6.674 -28.807 1.00 79.69 83 ALA A CA 1
ATOM 685 C C . ALA A 1 83 ? 21.590 -7.892 -27.890 1.00 79.69 83 ALA A C 1
ATOM 687 O O . ALA A 1 83 ? 22.480 -8.138 -27.074 1.00 79.69 83 ALA A O 1
ATOM 688 N N . VAL A 1 84 ? 20.554 -8.709 -28.094 1.00 81.69 84 VAL A N 1
ATOM 689 C CA . VAL A 1 84 ? 20.348 -9.969 -27.363 1.00 81.69 84 VAL A CA 1
ATOM 690 C C . VAL A 1 84 ? 21.563 -10.883 -27.510 1.00 81.69 84 VAL A C 1
ATOM 692 O O . VAL A 1 84 ? 22.123 -11.349 -26.521 1.00 81.69 84 VAL A O 1
ATOM 695 N N . ARG A 1 85 ? 22.057 -11.086 -28.735 1.00 83.00 85 ARG A N 1
ATOM 696 C CA . ARG A 1 85 ? 23.243 -11.920 -28.971 1.00 83.00 85 ARG A CA 1
ATOM 697 C C . ARG A 1 85 ? 24.496 -11.359 -28.290 1.00 83.00 85 ARG A C 1
ATOM 699 O O . ARG A 1 85 ? 25.326 -12.126 -27.810 1.00 83.00 85 ARG A O 1
ATOM 706 N N . SER A 1 86 ? 24.641 -10.037 -28.220 1.00 72.50 86 SER A N 1
ATOM 707 C CA . SER A 1 86 ? 25.776 -9.407 -27.539 1.00 72.50 86 SER A CA 1
ATOM 708 C C . SER A 1 86 ? 25.745 -9.574 -26.016 1.00 72.50 86 SER A C 1
ATOM 710 O O . SER A 1 86 ? 26.814 -9.726 -25.427 1.00 72.50 86 SER A O 1
ATOM 712 N N . LEU A 1 87 ? 24.556 -9.640 -25.402 1.00 74.12 87 LEU A N 1
ATOM 713 C CA . LEU A 1 87 ? 24.395 -9.951 -23.976 1.00 74.12 87 LEU A CA 1
ATOM 714 C C . LEU A 1 87 ? 24.919 -11.358 -23.658 1.00 74.12 87 LEU A C 1
ATOM 716 O O . LEU A 1 87 ? 25.701 -11.546 -22.727 1.00 74.12 87 LEU A O 1
ATOM 720 N N . PHE A 1 88 ? 24.575 -12.341 -24.495 1.00 78.94 88 PHE A N 1
ATOM 721 C CA . PHE A 1 88 ? 25.067 -13.714 -24.343 1.00 78.94 88 PHE A CA 1
ATOM 722 C C . PHE A 1 88 ? 26.559 -13.877 -24.658 1.00 78.94 88 PHE A C 1
ATOM 724 O O . PHE A 1 88 ? 27.187 -14.806 -24.156 1.00 78.94 88 PHE A O 1
ATOM 731 N N . ALA A 1 89 ? 27.142 -12.985 -25.462 1.00 74.38 89 ALA A N 1
ATOM 732 C CA . ALA A 1 89 ? 28.573 -13.000 -25.766 1.00 74.38 89 ALA A CA 1
ATOM 733 C C . ALA A 1 89 ? 29.430 -12.414 -24.628 1.00 74.38 89 ALA A C 1
ATOM 735 O O . ALA A 1 89 ? 30.563 -12.844 -24.428 1.00 74.38 89 ALA A O 1
ATOM 736 N N . ALA A 1 90 ? 28.900 -11.459 -23.859 1.00 69.12 90 ALA A N 1
ATOM 737 C CA . ALA A 1 90 ? 29.578 -10.825 -22.728 1.00 69.12 90 ALA A CA 1
ATOM 738 C C . ALA A 1 90 ? 28.953 -11.266 -21.391 1.00 69.12 90 ALA A C 1
ATOM 740 O O . ALA A 1 90 ? 28.419 -10.440 -20.648 1.00 69.12 90 ALA A O 1
ATOM 741 N N . ARG A 1 91 ? 29.006 -12.578 -21.101 1.00 75.25 91 ARG A N 1
ATOM 742 C CA . ARG A 1 91 ? 28.252 -13.228 -20.008 1.00 75.25 91 ARG A CA 1
ATOM 743 C C . ARG A 1 91 ? 28.464 -12.583 -18.634 1.00 75.25 91 ARG A C 1
ATOM 745 O O . ARG A 1 91 ? 27.486 -12.212 -18.005 1.00 75.25 91 ARG A O 1
ATOM 752 N N . MET A 1 92 ? 29.709 -12.384 -18.197 1.00 78.38 92 MET A N 1
ATOM 753 C CA . MET A 1 92 ? 30.007 -11.815 -16.868 1.00 78.38 92 MET A CA 1
ATOM 754 C C . MET A 1 92 ? 29.474 -10.385 -16.708 1.00 78.38 92 MET A C 1
ATOM 756 O O . MET A 1 92 ? 28.751 -10.087 -15.764 1.00 78.38 92 MET A O 1
ATOM 760 N N . VAL A 1 93 ? 29.780 -9.508 -17.667 1.00 73.81 93 VAL A N 1
ATOM 761 C CA . VAL A 1 93 ? 29.395 -8.089 -17.605 1.00 73.81 93 VAL A CA 1
ATOM 762 C C . VAL A 1 93 ? 27.878 -7.924 -17.688 1.00 73.81 93 VAL A C 1
ATOM 764 O O . VAL A 1 93 ? 27.301 -7.127 -16.954 1.00 73.81 93 VAL A O 1
ATOM 767 N N . SER A 1 94 ? 27.227 -8.703 -18.553 1.00 75.00 94 SER A N 1
ATOM 768 C CA . SER A 1 94 ? 25.775 -8.657 -18.720 1.00 75.00 94 SER A CA 1
ATOM 769 C C . SER A 1 94 ? 25.054 -9.202 -17.494 1.00 75.00 94 SER A C 1
ATOM 771 O O . SER A 1 94 ? 24.087 -8.594 -17.058 1.00 75.00 94 SER A O 1
ATOM 773 N N . VAL A 1 95 ? 25.535 -10.299 -16.900 1.00 80.38 95 VAL A N 1
ATOM 774 C CA . VAL A 1 95 ? 24.948 -10.862 -15.674 1.00 80.38 95 VAL A CA 1
ATOM 775 C C . VAL A 1 95 ? 25.068 -9.880 -14.517 1.00 80.38 95 VAL A C 1
ATOM 777 O O . VAL A 1 95 ? 24.063 -9.613 -13.869 1.00 80.38 95 VAL A O 1
ATOM 780 N N . VAL A 1 96 ? 26.247 -9.291 -14.293 1.00 80.12 96 VAL A N 1
ATOM 781 C CA . VAL A 1 96 ? 26.436 -8.295 -13.226 1.00 80.12 96 VAL A CA 1
ATOM 782 C C . VAL A 1 96 ? 25.540 -7.078 -13.459 1.00 80.12 96 VAL A C 1
ATOM 784 O O . VAL A 1 96 ? 24.827 -6.669 -12.551 1.00 80.12 96 VAL A O 1
ATOM 787 N N . ALA A 1 97 ? 25.490 -6.545 -14.683 1.00 76.69 97 ALA A N 1
ATOM 788 C CA . ALA A 1 97 ? 24.649 -5.392 -14.998 1.00 76.69 97 ALA A CA 1
ATOM 789 C C . ALA A 1 97 ? 23.147 -5.688 -14.834 1.00 76.69 97 ALA A C 1
ATOM 791 O O . ALA A 1 97 ? 22.429 -4.884 -14.242 1.00 76.69 97 ALA A O 1
ATOM 792 N N . VAL A 1 98 ? 22.671 -6.840 -15.321 1.00 82.06 98 VAL A N 1
ATOM 793 C CA . VAL A 1 98 ? 21.272 -7.269 -15.164 1.00 82.06 98 VAL A CA 1
ATOM 794 C C . VAL A 1 98 ? 20.942 -7.522 -13.698 1.00 82.06 98 VAL A C 1
ATOM 796 O O . VAL A 1 98 ? 19.881 -7.098 -13.261 1.00 82.06 98 VAL A O 1
ATOM 799 N N . ALA A 1 99 ? 21.822 -8.170 -12.932 1.00 80.81 99 ALA A N 1
ATOM 800 C CA . ALA A 1 99 ? 21.599 -8.450 -11.516 1.00 80.81 99 ALA A CA 1
ATOM 801 C C . ALA A 1 99 ? 21.559 -7.163 -10.683 1.00 80.81 99 ALA A C 1
ATOM 803 O O . ALA A 1 99 ? 20.647 -6.991 -9.878 1.00 80.81 99 ALA A O 1
ATOM 804 N N . SER A 1 100 ? 22.485 -6.227 -10.912 1.00 79.81 100 SER A N 1
ATOM 805 C CA . SER A 1 100 ? 22.482 -4.921 -10.243 1.00 79.81 100 SER A CA 1
ATOM 806 C C . SER A 1 100 ? 21.236 -4.106 -10.585 1.00 79.81 100 SER A C 1
ATOM 808 O O . SER A 1 100 ? 20.628 -3.524 -9.688 1.00 79.81 100 SER A O 1
ATOM 810 N N . LEU A 1 101 ? 20.816 -4.099 -11.858 1.00 77.56 101 LEU A N 1
ATOM 811 C CA . LEU A 1 101 ? 19.559 -3.474 -12.269 1.00 77.56 101 LEU A CA 1
ATOM 812 C C . LEU A 1 101 ? 18.375 -4.170 -11.598 1.00 77.56 101 LEU A C 1
ATOM 814 O O . LEU A 1 101 ? 17.603 -3.514 -10.919 1.00 77.56 101 LEU A O 1
ATOM 818 N N . ALA A 1 102 ? 18.251 -5.490 -11.707 1.00 81.94 102 ALA A N 1
ATOM 819 C CA . ALA A 1 102 ? 17.142 -6.239 -11.125 1.00 81.94 102 ALA A CA 1
ATOM 820 C C . ALA A 1 102 ? 17.015 -6.019 -9.609 1.00 81.94 102 ALA A C 1
ATOM 822 O O . ALA A 1 102 ? 15.903 -5.824 -9.124 1.00 81.94 102 ALA A O 1
ATOM 823 N N . LEU A 1 103 ? 18.134 -5.988 -8.877 1.00 76.81 103 LEU A N 1
ATOM 824 C CA . LEU A 1 103 ? 18.154 -5.716 -7.441 1.00 76.81 103 LEU A CA 1
ATOM 825 C C . LEU A 1 103 ? 17.684 -4.289 -7.131 1.00 76.81 103 LEU A C 1
ATOM 827 O O . LEU A 1 103 ? 16.785 -4.114 -6.312 1.00 76.81 103 LEU A O 1
ATOM 831 N N . GLY A 1 104 ? 18.239 -3.279 -7.809 1.00 73.81 104 GLY A N 1
ATOM 832 C CA . GLY A 1 104 ? 17.838 -1.883 -7.608 1.00 73.81 104 GLY A CA 1
ATOM 833 C C . GLY A 1 104 ? 16.365 -1.648 -7.948 1.00 73.81 104 GLY A C 1
ATOM 834 O O . GLY A 1 104 ? 15.649 -0.975 -7.214 1.00 73.81 104 GLY A O 1
ATOM 835 N N . ILE A 1 105 ? 15.880 -2.267 -9.024 1.00 72.44 105 ILE A N 1
ATOM 836 C CA . ILE A 1 105 ? 14.486 -2.184 -9.466 1.00 72.44 105 ILE A CA 1
ATOM 837 C C . ILE A 1 105 ? 13.566 -2.877 -8.469 1.00 72.44 105 ILE A C 1
ATOM 839 O O . ILE A 1 105 ? 12.564 -2.299 -8.049 1.00 72.44 105 ILE A O 1
ATOM 843 N N . GLY A 1 106 ? 13.902 -4.110 -8.090 1.00 73.25 106 GLY A N 1
ATOM 844 C CA . GLY A 1 106 ? 13.073 -4.926 -7.217 1.00 73.25 106 GLY A CA 1
ATOM 845 C C . GLY A 1 106 ? 12.945 -4.332 -5.819 1.00 73.25 106 GLY A C 1
ATOM 846 O O . GLY A 1 106 ? 11.828 -4.241 -5.307 1.00 73.25 106 GLY A O 1
ATOM 847 N N . ALA A 1 107 ? 14.064 -3.864 -5.254 1.00 73.06 107 ALA A N 1
ATOM 848 C CA . ALA A 1 107 ? 14.106 -3.197 -3.957 1.00 73.06 107 ALA A CA 1
ATOM 849 C C . ALA A 1 107 ? 13.322 -1.878 -3.978 1.00 73.06 107 ALA A C 1
ATOM 851 O O . ALA A 1 107 ? 12.422 -1.700 -3.160 1.00 73.06 107 ALA A O 1
ATOM 852 N N . ASN A 1 108 ? 13.583 -0.997 -4.954 1.00 73.69 108 ASN A N 1
ATOM 853 C CA . ASN A 1 108 ? 12.896 0.295 -5.045 1.00 73.69 108 ASN A CA 1
ATOM 854 C C . ASN A 1 108 ? 11.391 0.117 -5.237 1.00 73.69 108 ASN A C 1
ATOM 856 O O . ASN A 1 108 ? 10.601 0.765 -4.561 1.00 73.69 108 ASN A O 1
ATOM 860 N N . THR A 1 109 ? 10.980 -0.793 -6.120 1.00 74.19 109 THR A N 1
ATOM 861 C CA . THR A 1 109 ? 9.557 -1.051 -6.380 1.00 74.19 109 THR A CA 1
ATOM 862 C C . THR A 1 109 ? 8.851 -1.598 -5.139 1.00 74.19 109 THR A C 1
ATOM 864 O O . THR A 1 109 ? 7.753 -1.149 -4.819 1.00 74.19 109 THR A O 1
ATOM 867 N N . ALA A 1 110 ? 9.482 -2.525 -4.408 1.00 72.25 110 ALA A N 1
ATOM 868 C CA . ALA A 1 110 ? 8.914 -3.084 -3.182 1.00 72.25 110 ALA A CA 1
ATOM 869 C C . ALA A 1 110 ? 8.745 -2.012 -2.097 1.00 72.25 110 ALA A C 1
ATOM 871 O O . ALA A 1 110 ? 7.685 -1.919 -1.480 1.00 72.25 110 ALA A O 1
ATOM 872 N N . ILE A 1 111 ? 9.762 -1.164 -1.922 1.00 71.06 111 ILE A N 1
ATOM 873 C CA . ILE A 1 111 ? 9.733 -0.021 -1.009 1.00 71.06 111 ILE A CA 1
ATOM 874 C C . ILE A 1 111 ? 8.600 0.933 -1.386 1.00 71.06 111 ILE A C 1
ATOM 876 O O . ILE A 1 111 ? 7.732 1.196 -0.563 1.00 71.06 111 ILE A O 1
ATOM 880 N N . PHE A 1 112 ? 8.570 1.435 -2.624 1.00 69.75 112 PHE A N 1
ATOM 881 C CA . PHE A 1 112 ? 7.576 2.430 -3.032 1.00 69.75 112 PHE A CA 1
ATOM 882 C C . PHE A 1 112 ? 6.151 1.875 -2.989 1.00 69.75 112 PHE A C 1
ATOM 884 O O . PHE A 1 112 ? 5.238 2.602 -2.615 1.00 69.75 112 PHE A O 1
ATOM 891 N N . SER A 1 113 ? 5.956 0.587 -3.286 1.00 69.94 113 SER A N 1
ATOM 892 C CA . SER A 1 113 ? 4.651 -0.061 -3.133 1.00 69.94 113 SER A CA 1
ATOM 893 C C . SER A 1 113 ? 4.213 -0.126 -1.669 1.00 69.94 113 SER A C 1
ATOM 895 O O . SER A 1 113 ? 3.043 0.116 -1.382 1.00 69.94 113 SER A O 1
ATOM 897 N N . LEU A 1 114 ? 5.131 -0.435 -0.747 1.00 66.19 114 LEU A N 1
ATOM 898 C CA . LEU A 1 114 ? 4.847 -0.445 0.689 1.00 66.19 114 LEU A CA 1
ATOM 899 C C . LEU A 1 114 ? 4.506 0.967 1.180 1.00 66.19 114 LEU A C 1
ATOM 901 O O . LEU A 1 114 ? 3.488 1.169 1.836 1.00 66.19 114 LEU A O 1
ATOM 905 N N . VAL A 1 115 ? 5.305 1.955 0.782 1.00 66.25 115 VAL A N 1
ATOM 906 C CA . VAL A 1 115 ? 5.088 3.369 1.101 1.00 66.25 115 VAL A CA 1
ATOM 907 C C . VAL A 1 115 ? 3.741 3.857 0.573 1.00 66.25 115 VAL A C 1
ATOM 909 O O . VAL A 1 115 ? 2.985 4.451 1.329 1.00 66.25 115 VAL A O 1
ATOM 912 N N . ASN A 1 116 ? 3.397 3.571 -0.685 1.00 62.91 116 ASN A N 1
ATOM 913 C CA . ASN A 1 116 ? 2.106 3.949 -1.264 1.00 62.91 116 ASN A CA 1
ATOM 914 C C . ASN A 1 116 ? 0.936 3.297 -0.506 1.00 62.91 116 ASN A C 1
ATOM 916 O O . ASN A 1 116 ? -0.057 3.956 -0.209 1.00 62.91 116 ASN A O 1
ATOM 920 N N . SER A 1 117 ? 1.079 2.023 -0.120 1.00 61.81 117 SER A N 1
ATOM 921 C CA . SER A 1 117 ? 0.043 1.308 0.635 1.00 61.81 117 SER A CA 1
ATOM 922 C C . SER A 1 117 ? -0.176 1.845 2.054 1.00 61.81 117 SER A C 1
ATOM 924 O O . SER A 1 117 ? -1.295 1.763 2.557 1.00 61.81 117 SER A O 1
ATOM 926 N N . LEU A 1 118 ? 0.865 2.407 2.678 1.00 60.66 118 LEU A N 1
ATOM 927 C CA . LEU A 1 118 ? 0.827 2.906 4.055 1.00 60.66 118 LEU A CA 1
ATOM 928 C C . LEU A 1 118 ? 0.555 4.415 4.145 1.00 60.66 118 LEU A C 1
ATOM 930 O O . LEU A 1 118 ? -0.134 4.844 5.061 1.00 60.66 118 LEU A O 1
ATOM 934 N N . LEU A 1 119 ? 1.073 5.221 3.212 1.00 56.81 119 LEU A N 1
ATOM 935 C CA . LEU A 1 119 ? 1.000 6.687 3.273 1.00 56.81 119 LEU A CA 1
ATOM 936 C C . LEU A 1 119 ? -0.160 7.301 2.484 1.00 56.81 119 LEU A C 1
ATOM 938 O O . LEU A 1 119 ? -0.573 8.407 2.815 1.00 56.81 119 LEU A O 1
ATOM 942 N N . LEU A 1 120 ? -0.647 6.647 1.422 1.00 52.97 120 LEU A N 1
ATOM 943 C CA . LEU A 1 120 ? -1.580 7.268 0.465 1.00 52.97 120 LEU A CA 1
ATOM 944 C C . LEU A 1 120 ? -3.000 6.690 0.496 1.00 52.97 120 LEU A C 1
ATOM 946 O O . LEU A 1 120 ? -3.855 7.120 -0.279 1.00 52.97 120 LEU A O 1
ATOM 950 N N . ARG A 1 121 ? -3.310 5.781 1.429 1.00 48.88 121 ARG A N 1
ATOM 951 C CA . ARG A 1 121 ? -4.711 5.506 1.771 1.00 48.88 121 ARG A CA 1
ATOM 952 C C . ARG A 1 121 ? -5.228 6.645 2.642 1.00 48.88 121 ARG A C 1
ATOM 954 O O . ARG A 1 121 ? -5.129 6.592 3.863 1.00 48.88 121 ARG A O 1
ATOM 961 N N . ALA A 1 122 ? -5.794 7.663 1.994 1.00 49.00 122 ALA A N 1
ATOM 962 C CA . ALA A 1 122 ? -6.676 8.601 2.673 1.00 49.00 122 ALA A CA 1
ATOM 963 C C . ALA A 1 122 ? -7.738 7.788 3.427 1.00 49.00 122 ALA A C 1
ATOM 965 O O . ALA A 1 122 ? -8.349 6.877 2.852 1.00 49.00 122 ALA A O 1
ATOM 966 N N . LEU A 1 123 ? -7.916 8.070 4.720 1.00 51.06 123 LEU A N 1
ATOM 967 C CA . LEU A 1 123 ? -9.024 7.500 5.480 1.00 51.06 123 LEU A CA 1
ATOM 968 C C . LEU A 1 123 ? -10.316 7.770 4.688 1.00 51.06 123 LEU A C 1
ATOM 970 O O . LEU A 1 123 ? -10.494 8.887 4.203 1.00 51.06 123 LEU A O 1
ATOM 974 N N . PRO A 1 124 ? -11.201 6.775 4.498 1.00 52.09 124 PRO A N 1
ATOM 975 C CA . PRO A 1 124 ? -12.419 6.925 3.705 1.00 52.09 124 PRO A CA 1
ATOM 976 C C . PRO A 1 124 ? -13.480 7.716 4.489 1.00 52.09 124 PRO A C 1
ATOM 978 O O . PRO A 1 124 ? -14.551 7.201 4.800 1.00 52.09 124 PRO A O 1
ATOM 981 N N . VAL A 1 125 ? -13.158 8.953 4.857 1.00 50.62 125 VAL A N 1
ATOM 982 C CA . VAL A 1 125 ? -13.995 9.866 5.635 1.00 50.62 125 VAL A CA 1
ATOM 983 C C . VAL A 1 125 ? -13.965 11.229 4.945 1.00 50.62 125 VAL A C 1
ATOM 985 O O . VAL A 1 125 ? -12.912 11.674 4.493 1.00 50.62 125 VAL A O 1
ATOM 988 N N . GLN A 1 126 ? -15.128 11.866 4.803 1.00 49.50 126 GLN A N 1
ATOM 989 C CA . GLN A 1 126 ? -15.230 13.212 4.232 1.00 49.50 126 GLN A CA 1
ATOM 990 C C . GLN A 1 126 ? -14.768 14.247 5.272 1.00 49.50 126 GLN A C 1
ATOM 992 O O . GLN A 1 126 ? -15.200 14.176 6.419 1.00 49.50 126 GLN A O 1
ATOM 997 N N . ASP A 1 127 ? -13.907 15.185 4.866 1.00 55.41 127 ASP A N 1
ATOM 998 C CA . ASP A 1 127 ? -13.369 16.289 5.684 1.00 55.41 127 ASP A CA 1
ATOM 999 C C . ASP A 1 127 ? -12.651 15.869 6.998 1.00 55.41 127 ASP A C 1
ATOM 1001 O O . ASP A 1 127 ? -13.075 16.279 8.085 1.00 55.41 127 ASP A O 1
ATOM 1005 N N . PRO A 1 128 ? -11.554 15.078 6.940 1.00 56.41 128 PRO A N 1
ATOM 1006 C CA . PRO A 1 128 ? -10.804 14.650 8.132 1.00 56.41 128 PRO A CA 1
ATOM 1007 C C . PRO A 1 128 ? -10.297 15.826 8.985 1.00 56.41 128 PRO A C 1
ATOM 1009 O O . PRO A 1 128 ? -10.357 15.752 10.213 1.00 56.41 128 PRO A O 1
ATOM 1012 N N . ASP A 1 129 ? -9.942 16.945 8.353 1.00 56.94 129 ASP A N 1
ATOM 1013 C CA . ASP A 1 129 ? -9.466 18.182 8.983 1.00 56.94 129 ASP A CA 1
ATOM 1014 C C . ASP A 1 129 ? -10.494 18.816 9.949 1.00 56.94 129 ASP A C 1
ATOM 1016 O O . ASP A 1 129 ? -10.154 19.648 10.796 1.00 56.94 129 ASP A O 1
ATOM 1020 N N . ARG A 1 130 ? -11.779 18.442 9.830 1.00 62.09 130 ARG A N 1
ATOM 1021 C CA . ARG A 1 130 ? -12.887 18.939 10.669 1.00 62.09 130 ARG A CA 1
ATOM 1022 C C . ARG A 1 130 ? -13.256 17.994 11.813 1.00 62.09 130 ARG A C 1
ATOM 1024 O O . ARG A 1 130 ? -14.076 18.357 12.661 1.00 62.09 130 ARG A O 1
ATOM 1031 N N . LEU A 1 131 ? -12.677 16.794 11.844 1.00 58.38 131 LEU A N 1
ATOM 1032 C CA . LEU A 1 131 ? -12.879 15.809 12.899 1.00 58.38 131 LEU A CA 1
ATOM 1033 C C . LEU A 1 131 ? -11.849 16.001 14.000 1.00 58.38 131 LEU A C 1
ATOM 1035 O O . LEU A 1 131 ? -10.637 16.019 13.776 1.00 58.38 131 LEU A O 1
ATOM 1039 N N . ALA A 1 132 ? -12.348 16.080 15.222 1.00 59.72 132 ALA A N 1
ATOM 1040 C CA . ALA A 1 132 ? -11.506 16.174 16.387 1.00 59.72 132 ALA A CA 1
ATOM 1041 C C . ALA A 1 132 ? -11.885 15.172 17.451 1.00 59.72 132 ALA A C 1
ATOM 1043 O O . ALA A 1 132 ? -13.063 14.904 17.695 1.00 59.72 132 ALA A O 1
ATOM 1044 N N . ILE A 1 133 ? -10.859 14.652 18.109 1.00 61.19 133 ILE A N 1
ATOM 1045 C CA . ILE A 1 133 ? -10.995 13.684 19.179 1.00 61.19 133 ILE A CA 1
ATOM 1046 C C . ILE A 1 133 ? -10.683 14.404 20.486 1.00 61.19 133 ILE A C 1
ATOM 1048 O O . ILE A 1 133 ? -9.632 15.028 20.655 1.00 61.19 133 ILE A O 1
ATOM 1052 N N . LEU A 1 134 ? -11.634 14.326 21.408 1.00 61.12 134 LEU A N 1
ATOM 1053 C CA . LEU A 1 134 ? -11.509 14.811 22.771 1.00 61.12 134 LEU A CA 1
ATOM 1054 C C . LEU A 1 134 ? -10.958 13.667 23.617 1.00 61.12 134 LEU A C 1
ATOM 1056 O O . LEU A 1 134 ? -11.614 12.641 23.805 1.00 61.12 134 LEU A O 1
ATOM 1060 N N . VAL A 1 135 ? -9.735 13.845 24.110 1.00 59.66 135 VAL A N 1
ATOM 1061 C CA . VAL A 1 135 ? -9.066 12.888 24.992 1.00 59.66 135 VAL A CA 1
ATOM 1062 C C . VAL A 1 135 ? -8.902 13.542 26.358 1.00 59.66 135 VAL A C 1
ATOM 1064 O O . VAL A 1 135 ? -8.427 14.671 26.459 1.00 59.66 135 VAL A O 1
ATOM 1067 N N . ASP A 1 136 ? -9.304 12.836 27.412 1.00 56.03 136 ASP A N 1
ATOM 1068 C CA . ASP A 1 136 ? -9.043 13.275 28.784 1.00 56.03 136 ASP A CA 1
ATOM 1069 C C . ASP A 1 136 ? -7.607 12.873 29.116 1.00 56.03 136 ASP A C 1
ATOM 1071 O O . ASP A 1 136 ? -7.208 11.724 28.920 1.00 56.03 136 ASP A O 1
ATOM 1075 N N . THR A 1 137 ? -6.816 13.844 29.549 1.00 54.28 137 THR A N 1
ATOM 1076 C CA . THR A 1 137 ? -5.405 13.672 29.916 1.00 54.28 137 THR A CA 1
ATOM 1077 C C . THR A 1 137 ? -5.137 14.021 31.375 1.00 54.28 137 THR A C 1
ATOM 1079 O O . THR A 1 137 ? -3.992 13.934 31.812 1.00 54.28 137 THR A O 1
ATOM 1082 N N . GLY A 1 138 ? -6.177 14.397 32.126 1.00 46.47 138 GLY A N 1
ATOM 1083 C CA . GLY A 1 138 ? -6.079 14.817 33.524 1.00 46.47 138 GLY A CA 1
ATOM 1084 C C . GLY A 1 138 ? -6.038 13.652 34.498 1.00 46.47 138 GLY A C 1
ATOM 1085 O O . GLY A 1 138 ? -5.355 13.730 35.516 1.00 46.47 138 GLY A O 1
ATOM 1086 N N . GLN A 1 139 ? -6.706 12.545 34.163 1.00 47.94 139 GLN A N 1
ATOM 1087 C CA . GLN A 1 139 ? -6.682 11.324 34.962 1.00 47.94 139 GLN A CA 1
ATOM 1088 C C . GLN A 1 139 ? -6.228 10.110 34.151 1.00 47.94 139 GLN A C 1
ATOM 1090 O O . GLN A 1 139 ? -6.549 9.946 32.974 1.00 47.94 139 GLN A O 1
ATOM 1095 N N . VAL A 1 140 ? -5.459 9.234 34.805 1.00 42.91 140 VAL A N 1
ATOM 1096 C CA . VAL A 1 140 ? -5.047 7.933 34.270 1.00 42.91 140 VAL A CA 1
ATOM 1097 C C . VAL A 1 140 ? -5.643 6.850 35.171 1.00 42.91 140 VAL A C 1
ATOM 1099 O O . VAL A 1 140 ? -5.184 6.685 36.303 1.00 42.91 140 VAL A O 1
ATOM 1102 N N . PRO A 1 141 ? -6.631 6.068 34.697 1.00 47.22 141 PRO A N 1
ATOM 1103 C CA . PRO A 1 141 ? -7.204 6.061 33.344 1.00 47.22 141 PRO A CA 1
ATOM 1104 C C . PRO A 1 141 ? -8.119 7.266 33.047 1.00 47.22 141 PRO A C 1
ATOM 1106 O O . PRO A 1 141 ? -8.712 7.798 33.981 1.00 47.22 141 PRO A O 1
ATOM 1109 N N . PRO A 1 142 ? -8.284 7.644 31.763 1.00 49.91 142 PRO A N 1
ATOM 1110 C CA . PRO A 1 142 ? -9.198 8.712 31.359 1.00 49.91 142 PRO A CA 1
ATOM 1111 C C . PRO A 1 142 ? -10.632 8.418 31.814 1.00 49.91 142 PRO A C 1
ATOM 1113 O O . PRO A 1 142 ? -11.106 7.282 31.706 1.00 49.91 142 PRO A O 1
ATOM 1116 N N . SER A 1 143 ? -11.310 9.447 32.319 1.00 47.75 143 SER A N 1
ATOM 1117 C CA . SER A 1 143 ? -12.531 9.347 33.134 1.00 47.75 143 SER A CA 1
ATOM 1118 C C . SER A 1 143 ? -13.848 9.388 32.346 1.00 47.75 143 SER A C 1
ATOM 1120 O O . SER A 1 143 ? -14.928 9.470 32.934 1.00 47.75 143 SER A O 1
ATOM 1122 N N . TRP A 1 144 ? -13.794 9.310 31.013 1.00 55.09 144 TRP A N 1
ATOM 1123 C CA . TRP A 1 144 ? -14.986 9.402 30.170 1.00 55.09 144 TRP A CA 1
ATOM 1124 C C . TRP A 1 144 ? -15.968 8.261 30.435 1.00 55.09 144 TRP A C 1
ATOM 1126 O O . TRP A 1 144 ? -15.810 7.150 29.932 1.00 55.09 144 TRP A O 1
ATOM 1136 N N . THR A 1 145 ? -17.016 8.553 31.197 1.00 55.44 145 THR A N 1
ATOM 1137 C CA . THR A 1 145 ? -18.104 7.626 31.503 1.00 55.44 145 THR A CA 1
ATOM 1138 C C . THR A 1 145 ? -19.339 7.958 30.664 1.00 55.44 145 THR A C 1
ATOM 1140 O O . THR A 1 145 ? -19.555 9.103 30.267 1.00 55.44 145 THR A O 1
ATOM 1143 N N . ASN A 1 146 ? -20.178 6.952 30.396 1.00 54.81 146 ASN A N 1
ATOM 1144 C CA . ASN A 1 146 ? -21.413 7.096 29.607 1.00 54.81 146 ASN A CA 1
ATOM 1145 C C . ASN A 1 146 ? -22.303 8.305 30.029 1.00 54.81 146 ASN A C 1
ATOM 1147 O O . ASN A 1 146 ? -22.741 9.045 29.150 1.00 54.81 146 ASN A O 1
ATOM 1151 N N . PRO A 1 147 ? -22.463 8.637 31.329 1.00 59.88 147 PRO A N 1
ATOM 1152 C CA . PRO A 1 147 ? -23.233 9.814 31.751 1.00 59.88 147 PRO A CA 1
ATOM 1153 C C . PRO A 1 147 ? -22.701 11.165 31.238 1.00 59.88 147 PRO A C 1
ATOM 1155 O O . PRO A 1 147 ? -23.474 12.107 31.068 1.00 59.88 147 PRO A O 1
ATOM 1158 N N . ILE A 1 148 ? -21.392 11.291 30.989 1.00 62.25 148 ILE A N 1
ATOM 1159 C CA . ILE A 1 148 ? -20.795 12.516 30.427 1.00 62.25 148 ILE A CA 1
ATOM 1160 C C . ILE A 1 148 ? -21.197 12.664 28.951 1.00 62.25 148 ILE A C 1
ATOM 1162 O O . ILE A 1 148 ? -21.563 13.759 28.521 1.00 62.25 148 ILE A O 1
ATOM 1166 N N . TRP A 1 149 ? -21.203 11.560 28.194 1.00 64.81 149 TRP A N 1
ATOM 1167 C CA . TRP A 1 149 ? -21.709 11.526 26.816 1.00 64.81 149 TRP A CA 1
ATOM 1168 C C . TRP A 1 149 ? -23.198 11.877 26.750 1.00 64.81 149 TRP A C 1
ATOM 1170 O O . TRP A 1 149 ? -23.576 12.728 25.948 1.00 64.81 149 TRP A O 1
ATOM 1180 N N . GLU A 1 150 ? -24.028 11.287 27.615 1.00 65.88 150 GLU A N 1
ATOM 1181 C CA . GLU A 1 150 ? -25.473 11.558 27.659 1.00 65.88 150 GLU A CA 1
ATOM 1182 C C . GLU A 1 150 ? -25.757 13.064 27.838 1.00 65.88 150 GLU A C 1
ATOM 1184 O O . GLU A 1 150 ? -26.545 13.635 27.083 1.00 65.88 150 GLU A O 1
ATOM 1189 N N . ARG A 1 151 ? -25.027 13.743 28.737 1.00 66.31 151 ARG A N 1
ATOM 1190 C CA . ARG A 1 151 ? -25.153 15.197 28.970 1.00 66.31 151 ARG A CA 1
ATOM 1191 C C . ARG A 1 151 ? -24.651 16.060 27.812 1.00 66.31 151 ARG A C 1
ATOM 1193 O O . ARG A 1 151 ? -25.216 17.119 27.542 1.00 66.31 151 ARG A O 1
ATOM 1200 N N . LEU A 1 152 ? -23.576 15.650 27.138 1.00 65.31 152 LEU A N 1
ATOM 1201 C CA . LEU A 1 152 ? -23.041 16.361 25.969 1.00 65.31 152 LEU A CA 1
ATOM 1202 C C . LEU A 1 1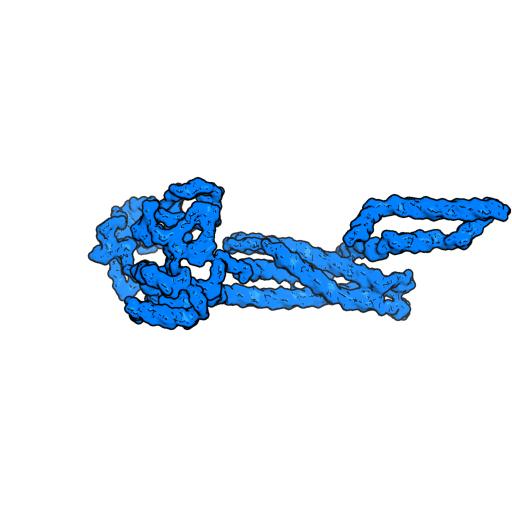52 ? -23.955 16.208 24.751 1.00 65.31 152 LEU A C 1
ATOM 1204 O O . LEU A 1 152 ? -24.162 17.174 24.017 1.00 65.31 152 LEU A O 1
ATOM 1208 N N . ARG A 1 153 ? -24.558 15.027 24.579 1.00 66.75 153 ARG A N 1
ATOM 1209 C CA . ARG A 1 153 ? -25.547 14.740 23.534 1.00 66.75 153 ARG A CA 1
ATOM 1210 C C . ARG A 1 153 ? -26.780 15.637 23.651 1.00 66.75 153 ARG A C 1
ATOM 1212 O O . ARG A 1 153 ? -27.304 16.072 22.635 1.00 66.75 153 ARG A O 1
ATOM 1219 N N . GLU A 1 154 ? -27.217 15.966 24.863 1.00 66.56 154 GLU A N 1
ATOM 1220 C CA . GLU A 1 154 ? -28.342 16.888 25.089 1.00 66.56 154 GLU A CA 1
ATOM 1221 C C . GLU A 1 154 ? -28.016 18.351 24.725 1.00 66.56 154 GLU A C 1
ATOM 1223 O O . GLU A 1 154 ? -28.921 19.155 24.507 1.00 66.56 154 GLU A O 1
ATOM 1228 N N . ARG A 1 155 ? -26.731 18.711 24.594 1.00 65.94 155 ARG A N 1
ATOM 1229 C CA . ARG A 1 155 ? -26.258 20.069 24.264 1.00 65.94 155 ARG A CA 1
ATOM 1230 C C . ARG A 1 155 ? -25.750 20.194 22.820 1.00 65.94 155 ARG A C 1
ATOM 1232 O O . ARG A 1 155 ? -24.743 20.849 22.561 1.00 65.94 155 ARG A O 1
ATOM 1239 N N . GLN A 1 156 ? -26.482 19.611 21.869 1.00 57.56 156 GLN A N 1
ATOM 1240 C CA . GLN A 1 156 ? -26.142 19.564 20.434 1.00 57.56 156 GLN A CA 1
ATOM 1241 C C . GLN A 1 156 ? -25.915 20.923 19.745 1.00 57.56 156 GLN A C 1
ATOM 1243 O O . GLN A 1 156 ? -25.309 20.961 18.683 1.00 57.56 156 GLN A O 1
ATOM 1248 N N . GLN A 1 157 ? -26.342 22.043 20.333 1.00 57.31 157 GLN A N 1
ATOM 1249 C CA . GLN A 1 157 ? -26.245 23.369 19.704 1.00 57.31 157 GLN A CA 1
ATOM 1250 C C . GLN A 1 157 ? -24.810 23.917 19.565 1.00 57.31 157 GLN A C 1
ATOM 1252 O O . GLN A 1 157 ? -24.621 24.980 18.981 1.00 57.31 157 GLN A O 1
ATOM 1257 N N . LEU A 1 158 ? -23.801 23.224 20.106 1.00 59.28 158 LEU A N 1
ATOM 1258 C CA . LEU A 1 158 ? -22.398 23.652 20.066 1.00 59.28 158 LEU A CA 1
ATOM 1259 C C . LEU A 1 158 ? -21.588 23.048 18.898 1.00 59.28 158 LEU A C 1
ATOM 1261 O O . LEU A 1 158 ? -20.449 23.466 18.696 1.00 59.28 158 LEU A O 1
ATOM 1265 N N . PHE A 1 159 ? -22.138 22.090 18.135 1.00 67.19 159 PHE A N 1
ATOM 1266 C CA . PHE A 1 159 ? -21.411 21.350 17.089 1.00 67.19 159 PHE A CA 1
ATOM 1267 C C . PHE A 1 159 ? -22.271 21.059 15.849 1.00 67.19 159 PHE A C 1
ATOM 1269 O O . PHE A 1 159 ? -23.478 20.879 15.974 1.00 67.19 159 PHE A O 1
ATOM 1276 N N . ASP A 1 160 ? 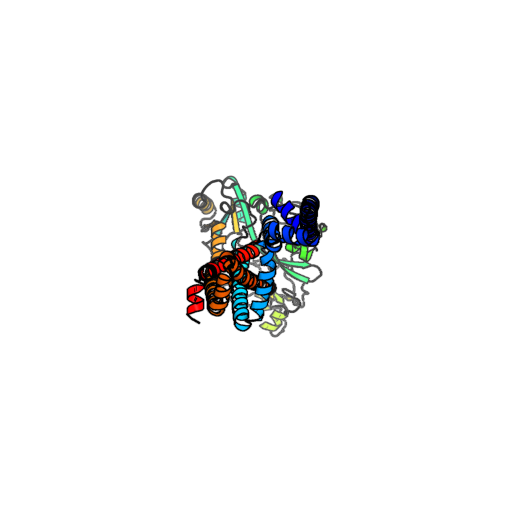-21.639 20.892 14.677 1.00 62.56 160 ASP A N 1
ATOM 1277 C CA . ASP A 1 160 ? -22.306 20.364 13.464 1.00 62.56 160 ASP A CA 1
ATOM 1278 C C . ASP A 1 160 ? -22.670 18.868 13.620 1.00 62.56 160 ASP A C 1
ATOM 1280 O O . ASP A 1 160 ? -23.535 18.343 12.919 1.00 62.56 160 ASP A O 1
ATOM 1284 N N . GLY A 1 161 ? -22.002 18.168 14.545 1.00 68.94 161 GLY A N 1
ATOM 1285 C CA . GLY A 1 161 ? -22.272 16.780 14.913 1.00 68.94 161 GLY A CA 1
ATOM 1286 C C . GLY A 1 161 ? -21.274 16.253 15.949 1.00 68.94 161 GLY A C 1
ATOM 1287 O O . GLY A 1 161 ? -20.135 16.711 16.013 1.00 68.94 161 GLY A O 1
ATOM 1288 N N . ALA A 1 162 ? -21.686 15.288 16.771 1.00 73.00 162 ALA A N 1
ATOM 1289 C CA . ALA A 1 162 ? -20.828 14.639 17.764 1.00 73.00 162 ALA A CA 1
ATOM 1290 C C . ALA A 1 162 ? -21.158 13.148 17.864 1.00 73.00 162 ALA A C 1
ATOM 1292 O O . ALA A 1 162 ? -22.318 12.753 17.727 1.00 73.00 162 ALA A O 1
ATOM 1293 N N . PHE A 1 163 ? -20.147 12.323 18.123 1.00 72.31 163 PHE A N 1
ATOM 1294 C CA . PHE A 1 163 ? -20.315 10.895 18.361 1.00 72.31 163 PHE A CA 1
ATOM 1295 C C . PHE A 1 163 ? -19.330 10.382 19.409 1.00 72.31 163 PHE A C 1
ATOM 1297 O O . PHE A 1 163 ? -18.241 10.921 19.593 1.00 72.31 163 PHE A O 1
ATOM 1304 N N . ALA A 1 164 ? -19.713 9.305 20.082 1.00 70.94 164 ALA A N 1
ATOM 1305 C CA . ALA A 1 164 ? -18.894 8.629 21.073 1.00 70.94 164 ALA A CA 1
ATOM 1306 C C . ALA A 1 164 ? -18.585 7.215 20.595 1.00 70.94 164 ALA A C 1
ATOM 1308 O O . ALA A 1 164 ? -19.419 6.573 19.947 1.00 70.94 164 ALA A O 1
ATOM 1309 N N . TRP A 1 165 ? -17.390 6.728 20.912 1.00 66.75 165 TRP A N 1
ATOM 1310 C CA . TRP A 1 165 ? -17.010 5.356 20.623 1.00 66.75 165 TRP A CA 1
ATOM 1311 C C . TRP A 1 165 ? -16.066 4.777 21.676 1.00 66.75 165 TRP A C 1
ATOM 1313 O O . TRP A 1 165 ? -15.352 5.498 22.369 1.00 66.75 165 TRP A O 1
ATOM 1323 N N . ALA A 1 166 ? -16.060 3.456 21.805 1.00 65.19 166 ALA A N 1
ATOM 1324 C CA . ALA A 1 166 ? -15.119 2.734 22.651 1.00 65.19 166 ALA A CA 1
ATOM 1325 C C . ALA A 1 166 ? -14.755 1.399 22.002 1.00 65.19 166 ALA A C 1
ATOM 1327 O O . ALA A 1 166 ? -15.632 0.642 21.588 1.00 65.19 166 ALA A O 1
ATOM 1328 N N . SER A 1 167 ? -13.462 1.099 21.919 1.00 60.38 167 SER A N 1
ATOM 1329 C CA . SER A 1 167 ? -13.002 -0.215 21.468 1.00 60.38 167 SER A CA 1
ATOM 1330 C C . SER A 1 167 ? -13.153 -1.242 22.578 1.00 60.38 167 SER A C 1
ATOM 1332 O O . SER A 1 167 ? -12.796 -0.977 23.726 1.00 60.38 167 SER A O 1
ATOM 1334 N N . ASP A 1 168 ? -13.615 -2.431 22.216 1.00 60.31 168 ASP A N 1
ATOM 1335 C CA . ASP A 1 168 ? -13.706 -3.564 23.128 1.00 60.31 168 ASP A CA 1
ATOM 1336 C C . ASP A 1 168 ? -13.397 -4.878 22.396 1.00 60.31 168 ASP A C 1
ATOM 1338 O O . ASP A 1 168 ? -13.375 -4.951 21.161 1.00 60.31 168 ASP A O 1
ATOM 1342 N N . GLN A 1 169 ? -13.123 -5.927 23.163 1.00 61.22 169 GLN A N 1
ATOM 1343 C CA . GLN A 1 169 ? -12.919 -7.274 22.644 1.00 61.22 169 GLN A CA 1
ATOM 1344 C C . GLN A 1 169 ? -14.106 -8.150 23.013 1.00 61.22 169 GLN A C 1
ATOM 1346 O O . GLN A 1 169 ? -14.424 -8.345 24.183 1.00 61.22 169 GLN A O 1
ATOM 1351 N N . PHE A 1 170 ? -14.740 -8.720 21.996 1.00 65.81 170 PHE A N 1
ATOM 1352 C CA . PHE A 1 170 ? -15.914 -9.560 22.153 1.00 65.81 170 PHE A CA 1
ATOM 1353 C C . PHE A 1 170 ? -15.571 -11.018 21.883 1.00 65.81 170 PHE A C 1
ATOM 1355 O O . PHE A 1 170 ? -14.774 -11.335 21.003 1.00 65.81 170 PHE A O 1
ATOM 1362 N N . ASN A 1 171 ? -16.225 -11.923 22.605 1.00 63.28 171 ASN A N 1
ATOM 1363 C CA . ASN A 1 171 ? -16.196 -13.344 22.285 1.00 63.28 171 ASN A CA 1
ATOM 1364 C C . ASN A 1 171 ? -17.374 -13.655 21.364 1.00 63.28 171 ASN A C 1
ATOM 1366 O O . ASN A 1 171 ? -18.527 -13.611 21.799 1.00 63.28 171 ASN A O 1
ATOM 1370 N N . LEU A 1 172 ? -17.089 -13.951 20.098 1.00 70.25 172 LEU A N 1
ATOM 1371 C CA . LEU A 1 172 ? -18.082 -14.420 19.142 1.00 70.25 172 LEU A CA 1
ATOM 1372 C C . LEU A 1 172 ? -18.247 -15.928 19.308 1.00 70.25 172 LEU A C 1
ATOM 1374 O O . LEU A 1 172 ? -17.346 -16.675 18.937 1.00 70.25 172 LEU A O 1
ATOM 1378 N N . ALA A 1 173 ? -19.388 -16.372 19.832 1.00 65.44 173 ALA A N 1
ATOM 1379 C CA . ALA A 1 173 ? -19.711 -17.791 19.930 1.00 65.44 173 ALA A CA 1
ATOM 1380 C C . ALA A 1 173 ? -20.527 -18.227 18.703 1.00 65.44 173 ALA A C 1
ATOM 1382 O O . ALA A 1 173 ? -21.732 -17.970 18.625 1.00 65.44 173 ALA A O 1
ATOM 1383 N N . GLN A 1 174 ? -19.889 -18.902 17.744 1.00 58.69 174 GLN A N 1
ATOM 1384 C CA . GLN A 1 174 ? -2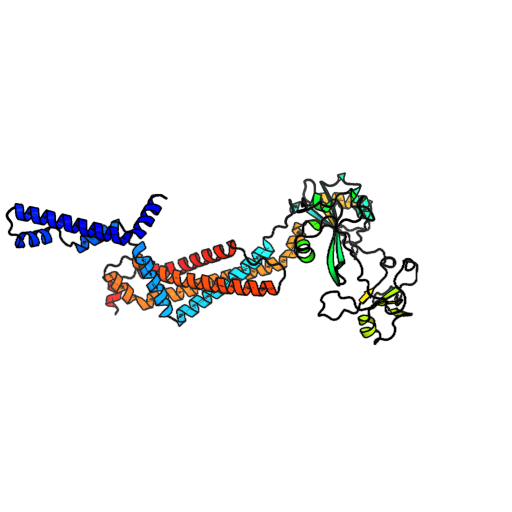0.542 -19.399 16.528 1.00 58.69 174 GLN A CA 1
ATOM 1385 C C . GLN A 1 174 ? -20.161 -20.868 16.298 1.00 58.69 174 GLN A C 1
ATOM 1387 O O . GLN A 1 174 ? -18.990 -21.213 16.224 1.00 58.69 174 GLN A O 1
ATOM 1392 N N . GLY A 1 175 ? -21.154 -21.763 16.236 1.00 54.50 175 GLY A N 1
ATOM 1393 C CA . GLY A 1 175 ? -20.917 -23.191 15.960 1.00 54.50 175 GLY A CA 1
ATOM 1394 C C . GLY A 1 175 ? -20.233 -23.995 17.079 1.00 54.50 175 GLY A C 1
ATOM 1395 O O . GLY A 1 175 ? -19.794 -25.109 16.825 1.00 54.50 175 GLY A O 1
ATOM 1396 N N . GLY A 1 176 ? -20.159 -23.467 18.307 1.00 50.16 176 GLY A N 1
ATOM 1397 C CA . GLY A 1 176 ? -19.512 -24.133 19.450 1.00 50.16 176 GLY A CA 1
ATOM 1398 C C . GLY A 1 176 ? -18.063 -23.701 19.702 1.00 50.16 176 GLY A C 1
ATOM 1399 O O . GLY A 1 176 ? -17.502 -24.056 20.736 1.00 50.16 176 GLY A O 1
ATOM 1400 N N . GLU A 1 177 ? -17.492 -22.879 18.822 1.00 54.00 177 GLU A N 1
ATOM 1401 C CA . GLU A 1 177 ? -16.189 -22.236 19.007 1.00 54.00 177 GLU A CA 1
ATOM 1402 C C . GLU A 1 177 ? -16.388 -20.766 19.415 1.00 54.00 177 GLU A C 1
ATOM 1404 O O . GLU A 1 177 ? -17.286 -20.097 18.891 1.00 54.00 177 GLU A O 1
ATOM 1409 N N . ALA A 1 178 ? -15.577 -20.258 20.358 1.00 58.81 178 ALA A N 1
ATOM 1410 C CA . ALA A 1 178 ? -15.424 -18.812 20.508 1.00 58.81 178 ALA A CA 1
ATOM 1411 C C . ALA A 1 178 ? -14.193 -18.325 19.784 1.00 58.81 178 ALA A C 1
ATOM 1413 O O . ALA A 1 178 ? -13.098 -18.867 19.927 1.00 58.81 178 ALA A O 1
ATOM 1414 N N . GLN A 1 179 ? -14.384 -17.214 19.097 1.00 64.25 179 GLN A N 1
ATOM 1415 C CA . GLN A 1 179 ? -13.301 -16.434 18.557 1.00 64.25 179 GLN A CA 1
ATOM 1416 C C . GLN A 1 179 ? -13.332 -15.043 19.174 1.00 64.25 179 GLN A C 1
ATOM 1418 O O . GLN A 1 179 ? -14.385 -14.408 19.257 1.00 64.25 179 GLN A O 1
ATOM 1423 N N . LEU A 1 180 ? -12.163 -14.567 19.597 1.00 61.94 180 LEU A N 1
ATOM 1424 C CA . LEU A 1 180 ? -12.011 -13.192 20.043 1.00 61.94 180 LEU A CA 1
ATOM 1425 C C . LEU A 1 180 ? -12.079 -12.268 18.822 1.00 61.94 180 LEU A C 1
ATOM 1427 O O . LEU A 1 180 ? -11.285 -12.400 17.886 1.00 61.94 180 LEU A O 1
ATOM 1431 N N . VAL A 1 181 ? -13.027 -11.339 18.821 1.00 68.94 181 VAL A N 1
ATOM 1432 C CA . VAL A 1 181 ? -13.233 -10.369 17.748 1.00 68.94 181 VAL A CA 1
ATOM 1433 C C . VAL A 1 181 ? -13.150 -8.964 18.328 1.00 68.94 181 VAL A C 1
ATOM 1435 O O . VAL A 1 181 ? -13.772 -8.649 19.339 1.00 68.94 181 VAL A O 1
ATOM 1438 N N . ASN A 1 182 ? -12.352 -8.108 17.698 1.00 67.50 182 ASN A N 1
ATOM 1439 C CA . ASN A 1 182 ? -12.327 -6.695 18.054 1.00 67.50 182 ASN A CA 1
ATOM 1440 C C . ASN A 1 182 ? -13.621 -6.047 17.554 1.00 67.50 182 ASN A C 1
ATOM 1442 O O . ASN A 1 182 ? -14.001 -6.242 16.396 1.00 67.50 182 ASN A O 1
ATOM 1446 N N . GLY A 1 183 ? -14.267 -5.263 18.406 1.00 67.00 183 GLY A N 1
ATOM 1447 C CA . GLY A 1 183 ? -15.437 -4.478 18.043 1.00 67.00 183 GLY A CA 1
ATOM 1448 C C . GLY A 1 183 ? -15.360 -3.073 18.619 1.00 67.00 183 GLY A C 1
ATOM 1449 O O . GLY A 1 183 ? -14.483 -2.745 19.418 1.00 67.00 183 GLY A O 1
ATOM 1450 N N . ILE A 1 184 ? -16.284 -2.234 18.172 1.00 69.56 184 ILE A N 1
ATOM 1451 C CA . ILE A 1 184 ? -16.383 -0.843 18.595 1.00 69.56 184 ILE A CA 1
ATOM 1452 C C . ILE A 1 184 ? -17.816 -0.622 19.062 1.00 69.56 184 ILE A C 1
ATOM 1454 O O . ILE A 1 184 ? -18.759 -0.839 18.301 1.00 69.56 184 ILE A O 1
ATOM 1458 N N . TRP A 1 185 ? -17.972 -0.187 20.306 1.00 71.50 185 TRP A N 1
ATOM 1459 C CA . TRP A 1 185 ? -19.184 0.476 20.758 1.00 71.50 185 TRP A CA 1
ATOM 1460 C C . TRP A 1 185 ? -19.231 1.843 20.095 1.00 71.50 185 TRP A C 1
ATOM 1462 O O . TRP A 1 185 ? -18.272 2.600 20.210 1.00 71.50 185 TRP A O 1
ATOM 1472 N N . ALA A 1 186 ? -20.309 2.152 19.388 1.00 72.00 186 ALA A N 1
ATOM 1473 C CA . ALA A 1 186 ? -20.473 3.405 18.666 1.00 72.00 186 ALA A CA 1
ATOM 1474 C C . ALA A 1 186 ? -21.838 4.003 19.002 1.00 72.00 186 ALA A C 1
ATOM 1476 O O . ALA A 1 186 ? -22.828 3.275 19.063 1.00 72.00 186 ALA A O 1
ATOM 1477 N N . SER A 1 187 ? -21.892 5.317 19.215 1.00 76.75 187 SER A N 1
ATOM 1478 C CA . SER A 1 187 ? -23.158 6.010 19.438 1.00 76.75 187 SER A CA 1
ATOM 1479 C C . SER A 1 187 ? -23.983 6.103 18.152 1.00 76.75 187 SER A C 1
ATOM 1481 O O . SER A 1 187 ? -23.465 5.974 17.038 1.00 76.75 187 SER A O 1
ATOM 1483 N N . GLY A 1 188 ? -25.280 6.377 18.294 1.00 77.56 188 GLY A N 1
ATOM 1484 C CA . GLY A 1 188 ? -26.220 6.420 17.170 1.00 77.56 188 GLY A CA 1
ATOM 1485 C C . GLY A 1 188 ? -25.844 7.392 16.044 1.00 77.56 188 GLY A C 1
ATOM 1486 O O . GLY A 1 188 ? -26.191 7.153 14.896 1.00 77.56 188 GLY A O 1
ATOM 1487 N N . GLY A 1 189 ? -25.101 8.463 16.347 1.00 76.12 189 GLY A N 1
ATOM 1488 C CA . GLY A 1 189 ? -24.644 9.452 15.360 1.00 76.12 189 GLY A CA 1
ATOM 1489 C C . GLY A 1 189 ? -23.325 9.109 14.656 1.00 76.12 189 GLY A C 1
ATOM 1490 O O . GLY A 1 189 ? -22.900 9.853 13.776 1.00 76.12 189 GLY A O 1
ATOM 1491 N N . PHE A 1 190 ? -22.659 8.009 15.022 1.00 75.75 190 PHE A N 1
ATOM 1492 C CA . PHE A 1 190 ? -21.307 7.670 14.559 1.00 75.75 190 PHE A CA 1
ATOM 1493 C C . PHE A 1 190 ? -21.179 7.653 13.029 1.00 75.75 190 PHE A C 1
ATOM 1495 O O . PHE A 1 190 ? -20.342 8.347 12.454 1.00 75.75 190 PHE A O 1
ATOM 1502 N N . PHE A 1 191 ? -22.037 6.891 12.351 1.00 78.69 191 PHE A N 1
ATOM 1503 C CA . PHE A 1 191 ? -21.973 6.738 10.895 1.00 78.69 191 PHE A CA 1
ATOM 1504 C C . PHE A 1 191 ? -22.495 7.974 10.149 1.00 78.69 191 PHE A C 1
ATOM 1506 O O . PHE A 1 191 ? -21.966 8.316 9.090 1.00 78.69 191 PHE A O 1
ATOM 1513 N N . ASP A 1 192 ? -23.473 8.677 10.726 1.00 79.81 192 ASP A N 1
ATOM 1514 C CA . ASP A 1 192 ? -24.073 9.882 10.144 1.00 79.81 192 ASP A CA 1
ATOM 1515 C C . ASP A 1 192 ? -23.118 11.080 10.155 1.00 79.81 192 ASP A C 1
ATOM 1517 O O . ASP A 1 192 ? -23.103 11.867 9.201 1.00 79.81 192 ASP A O 1
ATOM 1521 N N . VAL A 1 193 ? -22.308 11.219 11.212 1.00 73.81 193 VAL A N 1
ATOM 1522 C CA . VAL A 1 193 ? -21.274 12.259 11.310 1.00 73.81 193 VAL A CA 1
ATOM 1523 C C . VAL A 1 193 ? -20.107 11.941 10.379 1.00 73.81 193 VAL A C 1
ATOM 1525 O O . VAL A 1 193 ? -19.679 12.817 9.636 1.00 73.81 193 VAL A O 1
ATOM 1528 N N . LEU A 1 194 ? -19.652 10.683 10.337 1.00 72.31 194 LEU A N 1
ATOM 1529 C CA . LEU A 1 194 ? -18.582 10.245 9.428 1.00 72.31 194 LEU A CA 1
ATOM 1530 C C . LEU A 1 194 ? -19.021 10.159 7.954 1.00 72.31 194 LEU A C 1
ATOM 1532 O O . LEU A 1 194 ? -18.193 9.908 7.079 1.00 72.31 194 LEU A O 1
ATOM 1536 N N . LYS A 1 195 ? -20.321 10.338 7.673 1.00 75.94 195 LYS A N 1
ATOM 1537 C CA . LYS A 1 195 ? -20.941 10.199 6.342 1.00 75.94 195 LYS A CA 1
ATOM 1538 C C . LYS A 1 195 ? -20.674 8.836 5.690 1.00 75.94 195 LYS A C 1
ATOM 1540 O O . LYS A 1 195 ? -20.653 8.711 4.464 1.00 75.94 195 LYS A O 1
ATOM 1545 N N . VAL A 1 196 ? -20.523 7.796 6.508 1.00 76.62 196 VAL A N 1
ATOM 1546 C CA . VAL A 1 196 ? -20.287 6.421 6.058 1.00 76.62 196 VAL A CA 1
ATOM 1547 C C . VAL A 1 196 ? -21.626 5.724 5.850 1.00 76.62 196 VAL A C 1
ATOM 1549 O O . VAL A 1 196 ? -22.447 5.638 6.758 1.00 76.62 196 VAL A O 1
ATOM 1552 N N . ARG A 1 197 ? -21.844 5.190 4.645 1.00 79.62 197 ARG A N 1
ATOM 1553 C CA . ARG A 1 197 ? -23.068 4.454 4.297 1.00 79.62 197 ARG A CA 1
ATOM 1554 C C . ARG A 1 197 ? -22.863 2.951 4.451 1.00 79.62 197 ARG A C 1
ATOM 1556 O O . ARG A 1 197 ? -21.811 2.428 4.087 1.00 79.62 197 ARG A O 1
ATOM 1563 N N . ALA A 1 198 ? -23.890 2.251 4.929 1.00 82.81 198 ALA A N 1
ATOM 1564 C CA . ALA A 1 198 ? -23.909 0.793 4.909 1.00 82.81 198 ALA A CA 1
ATOM 1565 C C . ALA A 1 198 ? -24.004 0.285 3.461 1.00 82.81 198 ALA A C 1
ATOM 1567 O O . ALA A 1 198 ? -24.814 0.775 2.675 1.00 82.81 198 ALA A O 1
ATOM 1568 N N . SER A 1 199 ? -23.197 -0.717 3.109 1.00 83.38 199 SER A N 1
ATOM 1569 C CA . SER A 1 199 ? -23.303 -1.399 1.812 1.00 83.38 199 SER A CA 1
ATOM 1570 C C . SER A 1 199 ? -24.549 -2.285 1.722 1.00 83.38 199 SER A C 1
ATOM 1572 O O . SER A 1 199 ? -25.039 -2.554 0.631 1.00 83.38 199 SER A O 1
ATOM 1574 N N . LEU A 1 200 ? -25.037 -2.760 2.872 1.00 81.50 200 LEU A N 1
ATOM 1575 C CA . LEU A 1 200 ? -26.225 -3.592 3.015 1.00 81.50 200 LEU A CA 1
ATOM 1576 C C . LEU A 1 200 ? -26.879 -3.303 4.375 1.00 81.50 200 LEU A C 1
ATOM 1578 O O . LEU A 1 200 ? -26.180 -3.231 5.384 1.00 81.50 200 LEU A O 1
ATOM 1582 N N . GLY A 1 201 ? -28.207 -3.164 4.409 1.00 86.00 201 GLY A N 1
ATOM 1583 C CA . GLY A 1 201 ? -28.958 -2.874 5.636 1.00 86.00 201 GLY A CA 1
ATOM 1584 C C . GLY A 1 201 ? -28.961 -1.391 6.027 1.00 86.00 201 GLY A C 1
ATOM 1585 O O . GLY A 1 201 ? -28.916 -0.516 5.163 1.00 86.00 201 GLY A O 1
ATOM 1586 N N . ARG A 1 202 ? -29.047 -1.117 7.335 1.00 87.81 202 ARG A N 1
ATOM 1587 C CA . ARG A 1 202 ? -29.071 0.235 7.922 1.00 87.81 202 ARG A CA 1
ATOM 1588 C C . ARG A 1 202 ? -27.873 0.469 8.841 1.00 87.81 202 ARG A C 1
ATOM 1590 O O . ARG A 1 202 ? -27.322 -0.483 9.389 1.00 87.81 202 ARG A O 1
ATOM 1597 N N . THR A 1 203 ? -27.494 1.731 9.024 1.00 86.19 203 THR A N 1
ATOM 1598 C CA . THR A 1 203 ? -26.555 2.155 10.072 1.00 86.19 203 THR A CA 1
ATOM 1599 C C . THR A 1 203 ? -27.274 2.345 11.415 1.00 86.19 203 THR A C 1
ATOM 1601 O O . THR A 1 203 ? -28.502 2.216 11.496 1.00 86.19 203 THR A O 1
ATOM 1604 N N . PHE A 1 204 ? -26.506 2.628 12.473 1.00 82.81 204 PHE A N 1
ATOM 1605 C CA . PHE A 1 204 ? -27.073 3.049 13.752 1.00 82.81 204 PHE A CA 1
ATOM 1606 C C . PHE A 1 204 ? -27.765 4.397 13.594 1.00 82.81 204 PHE A C 1
ATOM 1608 O O . PHE A 1 204 ? -27.358 5.216 12.770 1.00 82.81 204 PHE A O 1
ATOM 1615 N N . ASN A 1 205 ? -28.808 4.598 14.388 1.00 82.75 205 ASN A N 1
ATOM 1616 C CA . ASN A 1 205 ? -29.513 5.860 14.513 1.00 82.75 205 ASN A CA 1
ATOM 1617 C C . ASN A 1 205 ? -29.564 6.289 15.996 1.00 82.75 205 ASN A C 1
ATOM 1619 O O . ASN A 1 205 ? -29.288 5.483 16.889 1.00 82.75 205 ASN A O 1
ATOM 1623 N N . PRO A 1 206 ? -29.949 7.539 16.305 1.00 79.56 206 PRO A N 1
ATOM 1624 C CA . PRO A 1 206 ? -30.055 8.003 17.689 1.00 79.56 206 PRO A CA 1
ATOM 1625 C C . PRO A 1 206 ? -31.023 7.195 18.566 1.00 79.56 206 PRO A C 1
ATOM 1627 O O . PRO A 1 206 ? -30.845 7.154 19.778 1.00 79.56 206 PRO A O 1
ATOM 1630 N N . SER A 1 207 ? -32.028 6.536 17.977 1.00 80.38 207 SER A N 1
ATOM 1631 C CA . SER A 1 207 ? -32.967 5.697 18.731 1.00 80.38 207 SER A CA 1
ATOM 1632 C C . SER A 1 207 ? -32.373 4.355 19.169 1.00 80.38 207 SER A C 1
ATOM 1634 O O . SER A 1 207 ? -32.901 3.763 20.107 1.00 80.38 207 SER A O 1
ATOM 1636 N N . ASP A 1 208 ? -31.273 3.903 18.557 1.00 75.31 208 ASP A N 1
ATOM 1637 C CA . ASP A 1 208 ? -30.539 2.699 18.966 1.00 75.31 208 ASP A CA 1
ATOM 1638 C C . ASP A 1 208 ? -29.636 2.950 20.197 1.00 75.31 208 ASP A C 1
ATOM 1640 O O . ASP A 1 208 ? -29.238 2.002 20.873 1.00 75.31 208 ASP A O 1
ATOM 1644 N N . ASP A 1 209 ? -29.333 4.217 20.518 1.00 73.94 209 ASP A N 1
ATOM 1645 C CA . ASP A 1 209 ? -28.436 4.644 21.610 1.00 73.94 209 ASP A CA 1
ATOM 1646 C C . ASP A 1 209 ? -29.169 4.707 22.967 1.00 73.94 209 ASP A C 1
ATOM 1648 O O . ASP A 1 209 ? -29.227 5.745 23.641 1.00 73.94 209 ASP A O 1
ATOM 1652 N N . GLN A 1 210 ? -29.786 3.577 23.325 1.00 69.50 210 GLN A N 1
ATOM 1653 C CA . GLN A 1 210 ? -30.525 3.334 24.565 1.00 69.50 210 GLN A CA 1
ATOM 1654 C C . GLN A 1 210 ? -29.932 2.135 25.319 1.00 69.50 210 GLN A C 1
ATOM 1656 O O . GLN A 1 210 ? -29.371 1.210 24.725 1.00 69.50 210 GLN A O 1
ATOM 1661 N N . ARG A 1 211 ? -30.067 2.114 26.652 1.00 63.59 211 ARG A N 1
ATOM 1662 C CA . ARG A 1 211 ? -29.631 0.959 27.455 1.00 63.59 211 ARG A CA 1
ATOM 1663 C C . ARG A 1 211 ? -30.432 -0.284 27.059 1.00 63.59 211 ARG A C 1
ATOM 1665 O O . ARG A 1 211 ? -31.640 -0.317 27.249 1.00 63.59 211 ARG A O 1
ATOM 1672 N N . GLY A 1 212 ? -29.738 -1.309 26.562 1.00 60.56 212 GLY A N 1
ATOM 1673 C CA . GLY A 1 212 ? -30.355 -2.544 26.061 1.00 60.56 212 GLY A CA 1
ATOM 1674 C C . GLY A 1 212 ? -30.651 -2.548 24.555 1.00 60.56 212 GLY A C 1
ATOM 1675 O O . GLY A 1 212 ? -31.084 -3.577 24.042 1.00 60.56 212 GLY A O 1
ATOM 1676 N N . GLY A 1 213 ? -30.352 -1.454 23.846 1.00 66.00 213 GLY A N 1
ATOM 1677 C CA . GLY A 1 213 ? -30.639 -1.275 22.421 1.00 66.00 213 GLY A CA 1
ATOM 1678 C C . GLY A 1 213 ? -31.931 -0.496 22.165 1.00 66.00 213 GLY A C 1
ATOM 1679 O O . GLY A 1 213 ? -32.669 -0.175 23.094 1.00 66.00 213 GLY A O 1
ATOM 1680 N N . GLY A 1 214 ? -3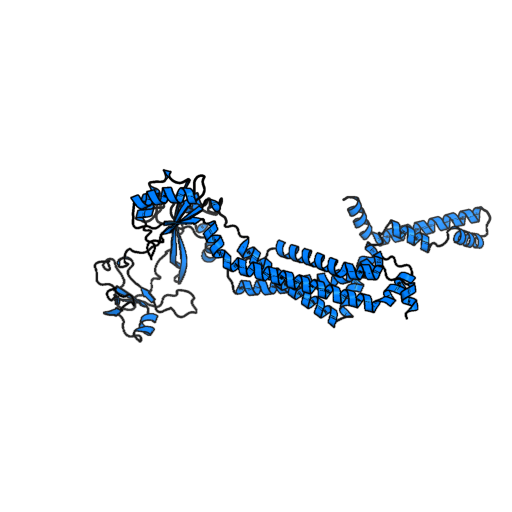2.169 -0.155 20.897 1.00 72.06 214 GLY A N 1
ATOM 1681 C CA . GLY A 1 214 ? -33.341 0.607 20.463 1.00 72.06 214 GLY A CA 1
ATOM 1682 C C . GLY A 1 214 ? -34.646 -0.201 20.496 1.00 72.06 214 GLY A C 1
ATOM 1683 O O . GLY A 1 214 ? -34.697 -1.279 21.089 1.00 72.06 214 GLY A O 1
ATOM 1684 N N . PRO A 1 215 ? -35.714 0.270 19.824 1.00 70.31 215 PRO A N 1
ATOM 1685 C CA . PRO A 1 215 ? -37.000 -0.439 19.777 1.00 70.31 215 PRO A CA 1
ATOM 1686 C C . PRO A 1 215 ? -36.899 -1.866 19.204 1.00 70.31 215 PRO A C 1
ATOM 1688 O O . PRO A 1 215 ? -37.721 -2.714 19.540 1.00 70.31 215 PRO A O 1
ATOM 1691 N N . ASP A 1 216 ? -35.864 -2.143 18.405 1.00 71.75 216 ASP A N 1
ATOM 1692 C CA . ASP A 1 216 ? -35.579 -3.457 17.815 1.00 71.75 216 ASP A CA 1
ATOM 1693 C C . ASP A 1 216 ? -34.616 -4.320 18.667 1.00 71.75 216 ASP A C 1
ATOM 1695 O O . ASP A 1 216 ? -34.190 -5.395 18.239 1.00 71.75 216 ASP A O 1
ATOM 1699 N N . GLY A 1 217 ? -34.238 -3.859 19.865 1.00 73.38 217 GLY A N 1
ATOM 1700 C CA . GLY A 1 217 ? -33.220 -4.485 20.711 1.00 73.38 217 GLY A CA 1
ATOM 1701 C C . GLY A 1 217 ? -31.779 -4.131 20.305 1.00 73.38 217 GLY A C 1
ATOM 1702 O O . GLY A 1 217 ? -31.545 -3.149 19.592 1.00 73.38 217 GLY A O 1
ATOM 1703 N N . PRO A 1 218 ? -30.772 -4.882 20.791 1.00 75.31 218 PRO A N 1
ATOM 1704 C CA . PRO A 1 218 ? -29.371 -4.592 20.510 1.00 75.31 218 PRO A CA 1
ATOM 1705 C C . PRO A 1 218 ? -29.025 -4.940 19.059 1.00 75.31 218 PRO A C 1
ATOM 1707 O O . PRO A 1 218 ? -29.140 -6.089 18.628 1.00 75.31 218 PRO A O 1
ATOM 1710 N N . VAL A 1 219 ? -28.554 -3.943 18.316 1.00 81.94 219 VAL A N 1
ATOM 1711 C CA . VAL A 1 219 ? -28.155 -4.066 16.910 1.00 81.94 219 VAL A CA 1
ATOM 1712 C C . VAL A 1 219 ? -26.636 -4.005 16.764 1.00 81.94 219 VAL A C 1
ATOM 1714 O O . VAL A 1 219 ? -25.951 -3.327 17.526 1.00 81.94 219 VAL A O 1
ATOM 1717 N N . ALA A 1 220 ? -26.093 -4.704 15.766 1.00 82.62 220 ALA A N 1
ATOM 1718 C CA . ALA A 1 220 ? -24.667 -4.699 15.456 1.00 82.62 220 ALA A CA 1
ATOM 1719 C C . ALA A 1 220 ? -24.440 -4.486 13.956 1.00 82.62 220 ALA A C 1
ATOM 1721 O O . ALA A 1 220 ? -25.159 -5.037 13.123 1.00 82.62 220 ALA A O 1
ATOM 1722 N N . ILE A 1 221 ? -23.403 -3.720 13.618 1.00 85.06 221 ILE A N 1
ATOM 1723 C CA . ILE A 1 221 ? -22.938 -3.530 12.242 1.00 85.06 221 ILE A CA 1
ATOM 1724 C C . ILE A 1 221 ? -21.610 -4.260 12.096 1.00 85.06 221 ILE A C 1
ATOM 1726 O O . ILE A 1 221 ? -20.686 -4.055 12.881 1.00 85.06 221 ILE A O 1
ATOM 1730 N N . ILE A 1 222 ? -21.512 -5.115 11.082 1.00 84.19 222 ILE A N 1
ATOM 1731 C CA . ILE A 1 222 ? -20.310 -5.901 10.812 1.00 84.19 222 ILE A CA 1
ATOM 1732 C C . ILE A 1 222 ? -19.520 -5.316 9.644 1.00 84.19 222 ILE A C 1
ATOM 1734 O O . ILE A 1 222 ? -20.079 -4.880 8.639 1.00 84.19 222 ILE A O 1
ATOM 1738 N N . GLY A 1 223 ? -18.192 -5.337 9.755 1.00 80.88 223 GLY A N 1
ATOM 1739 C CA . GLY A 1 223 ? -17.317 -4.912 8.666 1.00 80.88 223 GLY A CA 1
ATOM 1740 C C . GLY A 1 223 ? -17.387 -5.859 7.463 1.00 80.88 223 GLY A C 1
ATOM 1741 O O . GLY A 1 223 ? -17.560 -7.069 7.614 1.00 80.88 223 GLY A O 1
ATOM 1742 N N . HIS A 1 224 ? -17.159 -5.334 6.257 1.00 79.75 224 HIS A N 1
ATOM 1743 C CA . HIS A 1 224 ? -17.235 -6.109 5.009 1.00 79.75 224 HIS A CA 1
ATOM 1744 C C . HIS A 1 224 ? -16.336 -7.364 5.011 1.00 79.75 224 HIS A C 1
ATOM 1746 O O . HIS A 1 224 ? -16.758 -8.458 4.643 1.00 79.75 224 HIS A O 1
ATOM 1752 N N . ALA A 1 225 ? -15.100 -7.245 5.508 1.00 75.75 225 ALA A N 1
ATOM 1753 C CA . ALA A 1 225 ? -14.180 -8.381 5.607 1.00 75.75 225 ALA A CA 1
ATOM 1754 C C . ALA A 1 225 ? -14.609 -9.429 6.651 1.00 75.75 225 ALA A C 1
ATOM 1756 O O . ALA A 1 225 ? -14.182 -10.581 6.571 1.00 75.75 225 ALA A O 1
ATOM 1757 N N . PHE A 1 226 ? -15.406 -9.035 7.647 1.00 79.00 226 PHE A N 1
ATOM 1758 C CA . PHE A 1 226 ? -15.983 -9.950 8.627 1.00 79.00 226 PHE A CA 1
ATOM 1759 C C . PHE A 1 226 ? -17.166 -10.707 8.020 1.00 79.00 226 PHE A C 1
ATOM 1761 O O . PHE A 1 226 ? -17.224 -11.929 8.146 1.00 79.00 226 PHE A O 1
ATOM 1768 N N . TRP A 1 227 ? -18.033 -10.001 7.286 1.00 82.81 227 TRP A N 1
ATOM 1769 C CA . TRP A 1 227 ? -19.151 -10.567 6.529 1.00 82.81 227 TRP A CA 1
ATOM 1770 C C . TRP A 1 227 ? -18.701 -11.623 5.510 1.00 82.81 227 TRP A C 1
ATOM 1772 O O . TRP A 1 227 ? -19.228 -12.735 5.502 1.00 82.81 227 TRP A O 1
ATOM 1782 N N . LEU A 1 228 ? -17.666 -11.334 4.716 1.00 81.44 228 LEU A N 1
ATOM 1783 C CA . LEU A 1 228 ? -17.106 -12.306 3.769 1.00 81.44 228 LEU A CA 1
ATOM 1784 C C . LEU A 1 228 ? -16.529 -13.546 4.464 1.00 81.44 228 LEU A C 1
ATOM 1786 O O . LEU A 1 228 ? -16.731 -14.659 3.989 1.00 81.44 228 LEU A O 1
ATOM 1790 N N . ARG A 1 229 ? -15.820 -13.367 5.586 1.00 78.94 229 ARG A N 1
ATOM 1791 C CA . ARG A 1 229 ? -15.134 -14.468 6.283 1.00 78.94 229 ARG A CA 1
ATOM 1792 C C . ARG A 1 229 ? -16.072 -15.377 7.075 1.00 78.94 229 ARG A C 1
ATOM 1794 O O . ARG A 1 229 ? -15.888 -16.586 7.026 1.00 78.94 229 ARG A O 1
ATOM 1801 N N . HIS A 1 230 ? -17.048 -14.816 7.787 1.00 75.31 230 HIS A N 1
ATOM 1802 C CA . HIS A 1 230 ? -17.888 -15.576 8.728 1.00 75.31 230 HIS A CA 1
ATOM 1803 C C . HIS A 1 230 ? -19.281 -15.899 8.180 1.00 75.31 230 HIS A C 1
ATOM 1805 O O . HIS A 1 230 ? -19.923 -16.833 8.648 1.00 75.31 230 HIS A O 1
ATOM 1811 N N . PHE A 1 231 ? -19.750 -15.150 7.178 1.00 80.44 231 PHE A N 1
ATOM 1812 C CA . PHE A 1 231 ? -21.073 -15.335 6.571 1.00 80.44 231 PHE A CA 1
ATOM 1813 C C . PHE A 1 231 ? -21.005 -15.588 5.060 1.00 80.44 231 PHE A C 1
ATOM 1815 O O . PHE A 1 231 ? -22.036 -15.586 4.391 1.00 80.44 231 PHE A O 1
ATOM 1822 N N . GLY A 1 232 ? -19.804 -15.773 4.501 1.00 82.94 232 GLY A N 1
ATOM 1823 C CA . GLY A 1 232 ? -19.614 -16.091 3.084 1.00 82.94 232 GLY A CA 1
ATOM 1824 C C . GLY A 1 232 ? -20.115 -15.016 2.115 1.00 82.94 232 GLY A C 1
ATOM 1825 O O . GLY A 1 232 ? -20.327 -15.316 0.946 1.00 82.94 232 GLY A O 1
ATOM 1826 N N . GLY A 1 233 ? -20.342 -13.782 2.582 1.00 84.19 233 GLY A N 1
ATOM 1827 C CA . GLY A 1 233 ? -20.930 -12.722 1.757 1.00 84.19 233 GLY A CA 1
ATOM 1828 C C . GLY A 1 233 ? -22.430 -12.891 1.488 1.00 84.19 233 GLY A C 1
ATOM 1829 O O . GLY A 1 233 ? -22.946 -12.323 0.529 1.00 84.19 233 GLY A O 1
ATOM 1830 N N . SER A 1 234 ? -23.140 -13.684 2.294 1.00 85.31 234 SER A N 1
ATOM 1831 C CA . SER A 1 234 ? -24.566 -13.929 2.086 1.00 85.31 234 SER A CA 1
ATOM 1832 C C . SER A 1 234 ? -25.435 -12.756 2.580 1.00 85.31 234 SER A C 1
ATOM 1834 O O . SER A 1 234 ? -25.221 -12.262 3.693 1.00 85.31 234 SER A O 1
ATOM 1836 N N . PRO A 1 235 ? -26.419 -12.278 1.790 1.00 85.06 235 PRO A N 1
ATOM 1837 C CA . PRO A 1 235 ?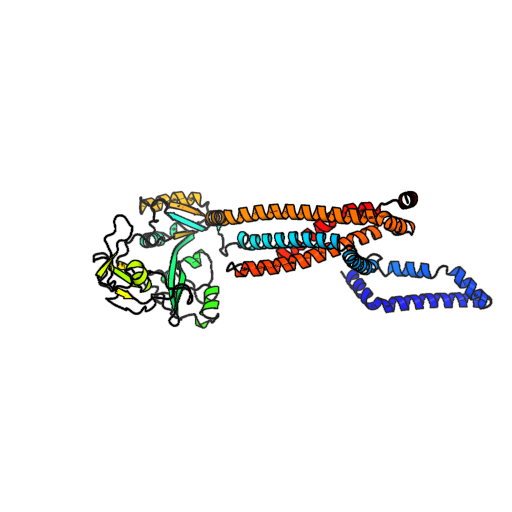 -27.272 -11.146 2.164 1.00 85.06 235 PRO A CA 1
ATOM 1838 C C . PRO A 1 235 ? -28.279 -11.474 3.279 1.00 85.06 235 PRO A C 1
ATOM 1840 O O . PRO A 1 235 ? -28.824 -10.564 3.899 1.00 85.06 235 PRO A O 1
ATOM 1843 N N . ASP A 1 236 ? -28.483 -12.756 3.585 1.00 85.69 236 ASP A N 1
ATOM 1844 C CA . ASP A 1 236 ? -29.335 -13.244 4.679 1.00 85.69 236 ASP A CA 1
ATOM 1845 C C . ASP A 1 236 ? -28.736 -13.026 6.082 1.00 85.69 236 ASP A C 1
ATOM 1847 O O . ASP A 1 236 ? -29.276 -13.510 7.077 1.00 85.69 236 ASP A O 1
ATOM 1851 N N . VAL A 1 237 ? -27.610 -12.312 6.173 1.00 83.06 237 VAL A N 1
ATOM 1852 C CA . VAL A 1 237 ? -27.014 -11.870 7.438 1.00 83.06 237 VAL A CA 1
ATOM 1853 C C . VAL A 1 237 ? -27.875 -10.817 8.146 1.00 83.06 237 VAL A C 1
ATOM 1855 O O . VAL A 1 237 ? -27.832 -10.709 9.370 1.00 83.06 237 VAL A O 1
ATOM 1858 N N . ILE A 1 238 ? -28.683 -10.056 7.400 1.00 85.50 238 ILE A N 1
ATOM 1859 C CA . ILE A 1 238 ? -29.585 -9.051 7.970 1.00 85.50 238 ILE A CA 1
ATOM 1860 C C . ILE A 1 238 ? -30.701 -9.750 8.755 1.00 85.50 238 ILE A C 1
ATOM 1862 O O . ILE A 1 238 ? -31.402 -10.608 8.227 1.00 85.50 238 ILE A O 1
ATOM 1866 N N . GLY A 1 239 ? -30.856 -9.377 10.028 1.00 79.50 239 GLY A N 1
ATOM 1867 C CA . GLY A 1 239 ? -31.839 -9.971 10.941 1.00 79.50 239 GLY A CA 1
ATOM 1868 C C . GLY A 1 239 ? -31.367 -11.245 11.651 1.00 79.50 239 GLY A C 1
ATOM 1869 O O . GLY A 1 239 ? -32.072 -11.742 12.529 1.00 79.50 239 GLY A O 1
ATOM 1870 N N . ARG A 1 240 ? -30.171 -11.769 11.3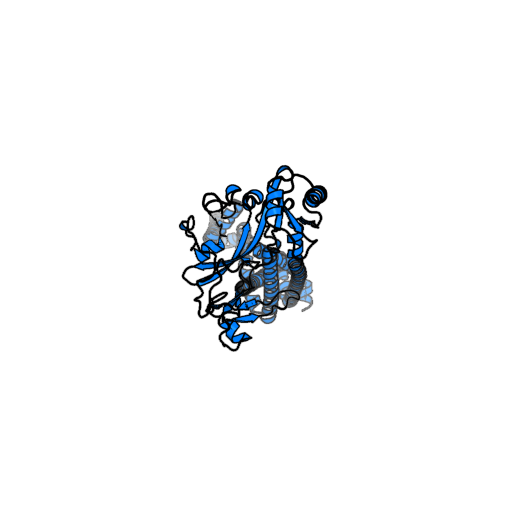43 1.00 80.56 240 ARG A N 1
ATOM 1871 C CA . ARG A 1 240 ? -29.580 -12.859 12.132 1.00 80.56 240 ARG A CA 1
ATOM 1872 C C . ARG A 1 240 ? -29.050 -12.330 13.458 1.00 80.56 240 ARG A C 1
ATOM 1874 O O . ARG A 1 240 ? -28.267 -11.384 13.491 1.00 80.56 240 ARG A O 1
ATOM 1881 N N . SER A 1 241 ? -29.411 -13.004 14.544 1.00 72.00 241 SER A N 1
ATOM 1882 C CA . SER A 1 241 ? -28.800 -12.785 15.850 1.00 72.00 241 SER A CA 1
ATOM 1883 C C . SER A 1 241 ? -27.617 -13.732 16.051 1.00 72.00 241 SER A C 1
ATOM 1885 O O . SER A 1 241 ? -27.651 -14.909 15.686 1.00 72.00 241 SER A O 1
ATOM 1887 N N . PHE A 1 242 ? -26.545 -13.214 16.639 1.00 68.62 242 PHE A N 1
ATOM 1888 C CA . PHE A 1 242 ? -25.408 -13.999 17.104 1.00 68.62 242 PHE A CA 1
ATOM 1889 C C . PHE A 1 242 ? -25.119 -13.626 18.554 1.00 68.62 242 PHE A C 1
ATOM 1891 O O . PHE A 1 242 ? -25.369 -12.500 18.983 1.00 68.62 242 PHE A O 1
ATOM 1898 N N . ARG A 1 243 ? -24.630 -14.589 19.338 1.00 62.84 243 ARG A N 1
ATOM 1899 C CA . ARG A 1 243 ? -24.310 -14.347 20.745 1.00 62.84 243 ARG A CA 1
ATOM 1900 C C . ARG A 1 243 ? -22.885 -13.827 20.858 1.00 62.84 243 ARG A C 1
ATOM 1902 O O . ARG A 1 243 ? -21.929 -14.542 20.560 1.00 62.84 243 ARG A O 1
ATOM 1909 N N . LEU A 1 244 ? -22.779 -12.584 21.311 1.00 59.50 244 LEU A N 1
ATOM 1910 C CA . LEU A 1 244 ? -21.556 -12.021 21.860 1.00 59.50 244 LEU A CA 1
ATOM 1911 C C . LEU A 1 244 ? -21.560 -12.325 23.357 1.00 59.50 244 LEU A C 1
ATOM 1913 O O . LEU A 1 244 ? -22.419 -11.840 24.088 1.00 59.50 244 LEU A O 1
ATOM 1917 N N . GLY A 1 245 ? -20.674 -13.205 23.804 1.00 51.81 245 GLY A N 1
ATOM 1918 C CA . GLY A 1 245 ? -20.699 -13.689 25.179 1.00 51.81 245 GLY A CA 1
ATOM 1919 C C . GLY A 1 245 ? -19.944 -14.994 25.356 1.00 51.81 245 GLY A C 1
ATOM 1920 O O . GLY A 1 245 ? -19.629 -15.682 24.387 1.00 51.81 245 GLY A O 1
ATOM 1921 N N . THR A 1 246 ? -19.622 -15.291 26.613 1.00 42.62 246 THR A N 1
ATOM 1922 C CA . THR A 1 246 ? -18.850 -16.449 27.066 1.00 42.62 246 THR A CA 1
ATOM 1923 C C . THR A 1 246 ? -19.228 -17.710 26.294 1.00 42.62 246 THR A C 1
ATOM 1925 O O . THR A 1 246 ? -20.403 -18.084 26.225 1.00 42.62 246 THR A O 1
ATOM 1928 N N . VAL A 1 247 ? -18.216 -18.410 25.757 1.00 48.12 247 VAL A N 1
ATOM 1929 C CA . VAL A 1 247 ? -18.357 -19.848 25.478 1.00 48.12 247 VAL A CA 1
ATOM 1930 C C . VAL A 1 247 ? -19.047 -20.436 26.694 1.00 48.12 247 VAL A C 1
ATOM 1932 O O . VAL A 1 247 ? -18.670 -20.095 27.821 1.00 48.12 247 VAL A O 1
ATOM 1935 N N . ARG A 1 248 ? -20.040 -21.305 26.493 1.00 46.25 248 ARG A N 1
ATOM 1936 C CA . ARG A 1 248 ? -20.517 -22.173 27.572 1.00 46.25 248 ARG A CA 1
ATOM 1937 C C . ARG A 1 248 ? -19.370 -23.096 27.964 1.00 46.25 248 ARG A C 1
ATOM 1939 O O . ARG A 1 248 ? -19.265 -24.230 27.509 1.00 46.25 248 ARG A O 1
ATOM 1946 N N . THR A 1 249 ? -18.457 -22.547 28.744 1.00 56.62 249 THR A N 1
ATOM 1947 C CA . THR A 1 249 ? -17.309 -23.238 29.279 1.00 56.62 249 THR A CA 1
ATOM 1948 C C . THR A 1 249 ? -17.868 -24.092 30.395 1.00 56.62 249 THR A C 1
ATOM 1950 O O . THR A 1 249 ? -18.439 -23.566 31.344 1.00 56.62 249 THR A O 1
ATOM 1953 N N . ALA A 1 250 ? -17.807 -25.411 30.232 1.00 63.03 250 ALA A N 1
ATOM 1954 C CA . ALA A 1 250 ? -18.395 -26.313 31.209 1.00 63.03 250 ALA A CA 1
ATOM 1955 C C . ALA A 1 250 ? -17.769 -26.065 32.589 1.00 63.03 250 ALA A C 1
ATOM 1957 O O . ALA A 1 250 ? -16.540 -26.082 32.723 1.00 63.03 250 ALA A O 1
ATOM 1958 N N . LEU A 1 251 ? -18.619 -25.841 33.592 1.00 74.25 251 LEU A N 1
ATOM 1959 C CA . LEU A 1 251 ? -18.215 -25.785 34.989 1.00 74.25 251 LEU A CA 1
ATOM 1960 C C . LEU A 1 251 ? -17.757 -27.187 35.411 1.00 74.25 251 LEU A C 1
ATOM 1962 O O . LEU A 1 251 ? -18.486 -28.164 35.256 1.00 74.25 251 LEU A O 1
ATOM 1966 N N . VAL A 1 252 ? -16.525 -27.282 35.894 1.00 83.88 252 VAL A N 1
ATOM 1967 C CA . VAL A 1 252 ? -15.889 -28.522 36.354 1.00 83.88 252 VAL A CA 1
ATOM 1968 C C . VAL A 1 252 ? -16.106 -28.704 37.854 1.00 83.88 252 VAL A C 1
ATOM 1970 O O . VAL A 1 252 ? -16.370 -29.817 38.300 1.00 83.88 252 VAL A O 1
ATOM 1973 N N . ALA A 1 253 ? -16.006 -27.625 38.635 1.00 83.25 253 ALA A N 1
ATOM 1974 C CA . ALA A 1 253 ? -16.220 -27.642 40.081 1.00 83.25 253 ALA A CA 1
ATOM 1975 C C . ALA A 1 253 ? -16.655 -26.266 40.602 1.00 83.25 253 ALA A C 1
ATOM 1977 O O . ALA A 1 253 ? -16.312 -25.244 40.011 1.00 83.25 253 ALA A O 1
ATOM 1978 N N . GLY A 1 254 ? -17.353 -26.242 41.741 1.00 88.25 254 GLY A N 1
ATOM 1979 C CA . GLY A 1 254 ? -17.796 -25.013 42.403 1.00 88.25 254 GLY A CA 1
ATOM 1980 C C . GLY A 1 254 ? -19.116 -24.481 41.849 1.00 88.25 254 GLY A C 1
ATOM 1981 O O . GLY A 1 254 ? -20.017 -25.260 41.539 1.00 88.25 254 GLY A O 1
ATOM 1982 N N . ARG A 1 255 ? -19.233 -23.158 41.749 1.00 85.75 255 ARG A N 1
ATOM 1983 C CA . ARG A 1 255 ? -20.403 -22.448 41.217 1.00 85.75 255 ARG A CA 1
ATOM 1984 C C . ARG A 1 255 ? -19.996 -21.438 40.146 1.00 85.75 255 ARG A C 1
ATOM 1986 O O . ARG A 1 255 ? -18.851 -20.992 40.120 1.00 85.75 255 ARG A O 1
ATOM 1993 N N . ASP A 1 256 ? -20.948 -21.079 39.291 1.00 76.12 256 ASP A N 1
ATOM 1994 C CA . ASP A 1 256 ? -20.781 -19.993 38.322 1.00 76.12 256 ASP A CA 1
ATOM 1995 C C . ASP A 1 256 ? -20.966 -18.612 38.986 1.00 76.12 256 ASP A C 1
ATOM 1997 O O . ASP A 1 256 ? -21.406 -18.520 40.142 1.00 76.12 256 ASP A O 1
ATOM 2001 N N . ILE A 1 257 ? -20.614 -17.552 38.253 1.00 74.00 257 ILE A N 1
ATOM 2002 C CA . ILE A 1 257 ? -20.950 -16.169 38.613 1.00 74.00 257 ILE A CA 1
ATOM 2003 C C . ILE A 1 257 ? -22.436 -15.952 38.368 1.00 74.00 257 ILE A C 1
ATOM 2005 O O . ILE A 1 257 ? -22.942 -16.239 37.282 1.00 74.00 257 ILE A O 1
ATOM 2009 N N . ASP A 1 258 ? -23.125 -15.406 39.363 1.00 72.50 258 ASP A N 1
ATOM 2010 C CA . ASP A 1 258 ? -24.545 -15.091 39.265 1.00 72.50 258 ASP A CA 1
ATOM 2011 C C . ASP A 1 258 ? -24.888 -13.712 39.845 1.00 72.50 258 ASP A C 1
ATOM 2013 O O . ASP A 1 258 ? -24.022 -12.921 40.219 1.00 72.50 258 ASP A O 1
ATOM 2017 N N . GLU A 1 259 ? -26.182 -13.400 39.882 1.00 69.94 259 GLU A N 1
ATOM 2018 C CA . GLU A 1 259 ? -26.719 -12.100 40.300 1.00 69.94 259 GLU A CA 1
ATOM 2019 C C . GLU A 1 259 ? -26.377 -11.717 41.751 1.00 69.94 259 GLU A C 1
ATOM 2021 O O . GLU A 1 259 ? -26.521 -10.549 42.132 1.00 69.94 259 GLU A O 1
ATOM 2026 N N . ARG A 1 260 ? -25.912 -12.674 42.567 1.00 77.56 260 ARG A N 1
ATOM 2027 C CA . ARG A 1 260 ? -25.489 -12.445 43.954 1.00 77.56 260 ARG A CA 1
ATOM 2028 C C . ARG A 1 260 ? -24.100 -11.818 44.030 1.00 77.56 260 ARG A C 1
ATOM 2030 O O . ARG A 1 260 ? -23.794 -11.169 45.025 1.00 77.56 260 ARG A O 1
ATOM 2037 N N . ASP A 1 261 ? -23.278 -11.964 42.993 1.00 79.19 261 ASP A N 1
ATOM 2038 C CA . ASP A 1 261 ? -21.896 -11.484 42.963 1.00 79.19 261 ASP A CA 1
ATOM 2039 C C . ASP A 1 261 ? -21.845 -9.985 42.610 1.00 79.19 261 ASP A C 1
ATOM 2041 O O . ASP A 1 261 ? -21.446 -9.573 41.520 1.00 79.19 261 ASP A O 1
ATOM 2045 N N . GLN A 1 262 ? -22.288 -9.137 43.541 1.00 74.31 262 GLN A N 1
ATOM 2046 C CA . GLN A 1 262 ? -22.372 -7.678 43.377 1.00 74.31 262 GLN A CA 1
ATOM 2047 C C . GLN A 1 262 ? -21.193 -6.944 44.023 1.00 74.31 262 GLN A C 1
ATOM 2049 O O . GLN A 1 262 ? -20.463 -7.508 44.836 1.00 74.31 262 GLN A O 1
ATOM 2054 N N . GLN A 1 263 ? -21.017 -5.659 43.704 1.00 67.69 263 GLN A N 1
ATOM 2055 C CA . GLN A 1 263 ? -19.893 -4.837 44.176 1.00 67.69 263 GLN A CA 1
ATOM 2056 C C . GLN A 1 263 ? -19.727 -4.798 45.709 1.00 67.69 263 GLN A C 1
ATOM 2058 O O . GLN A 1 263 ? -18.608 -4.649 46.193 1.00 67.69 263 GLN A O 1
ATOM 2063 N N . ASN A 1 264 ? -20.824 -4.978 46.453 1.00 73.19 264 ASN A N 1
ATOM 2064 C CA . ASN A 1 264 ? -20.861 -4.954 47.920 1.00 73.19 264 ASN A CA 1
ATOM 2065 C C . ASN A 1 264 ? -20.673 -6.338 48.570 1.00 73.19 264 ASN A C 1
ATOM 2067 O O . ASN A 1 264 ? -20.821 -6.472 49.782 1.00 73.19 264 ASN A O 1
ATOM 2071 N N . THR A 1 265 ? -20.401 -7.376 47.780 1.00 80.31 265 THR A N 1
ATOM 2072 C CA . THR A 1 265 ? -20.201 -8.749 48.266 1.00 80.31 265 THR A CA 1
ATOM 2073 C C . THR A 1 265 ? -18.723 -9.130 48.263 1.00 80.31 265 THR A C 1
ATOM 2075 O O . THR A 1 265 ? -17.885 -8.400 47.726 1.00 80.31 265 THR A O 1
ATOM 2078 N N . SER A 1 266 ? -18.390 -10.270 48.879 1.00 80.69 266 SER A N 1
ATOM 2079 C CA . SER A 1 266 ? -17.045 -10.844 48.797 1.00 80.69 266 SER A CA 1
ATOM 2080 C C . SER A 1 266 ? -16.603 -10.942 47.337 1.00 80.69 266 SER A C 1
ATOM 2082 O O . SER A 1 266 ? -17.376 -11.352 46.470 1.00 80.69 266 SER A O 1
ATOM 2084 N N . ARG A 1 267 ? -15.363 -10.536 47.050 1.00 83.44 267 ARG A N 1
ATOM 2085 C CA . ARG A 1 267 ? -14.834 -10.565 45.686 1.00 83.44 267 ARG A CA 1
ATOM 2086 C C . ARG A 1 267 ? -14.621 -12.005 45.249 1.00 83.44 267 ARG A C 1
ATOM 2088 O O . ARG A 1 267 ? -13.920 -12.746 45.933 1.00 83.44 267 ARG A O 1
ATOM 2095 N N . VAL A 1 268 ? -15.186 -12.378 44.107 1.00 86.25 268 VAL A N 1
ATOM 2096 C CA . VAL A 1 268 ? -15.124 -13.755 43.606 1.00 86.25 268 VAL A CA 1
ATOM 2097 C C . VAL A 1 268 ? -14.477 -13.836 42.232 1.00 86.25 268 VAL A C 1
ATOM 2099 O O . VAL A 1 268 ? -14.487 -12.876 41.461 1.00 86.25 268 VAL A O 1
ATOM 2102 N N . ALA A 1 269 ? -13.919 -14.998 41.916 1.00 85.69 269 ALA A N 1
ATOM 2103 C CA . ALA A 1 269 ? -13.339 -15.296 40.618 1.00 85.69 269 ALA A CA 1
ATOM 2104 C C . ALA A 1 269 ? -13.639 -16.732 40.170 1.00 85.69 269 ALA A C 1
ATOM 2106 O O . ALA A 1 269 ? -13.733 -17.645 40.991 1.00 85.69 269 ALA A O 1
ATOM 2107 N N . LEU A 1 270 ? -13.717 -16.953 38.858 1.00 82.75 270 LEU A N 1
ATOM 2108 C CA . LEU A 1 270 ? -13.575 -18.285 38.268 1.00 82.75 270 LEU A CA 1
ATOM 2109 C C . LEU A 1 270 ? -12.219 -18.425 37.596 1.00 82.75 270 LEU A C 1
ATOM 2111 O O . LEU A 1 270 ? -11.664 -17.470 37.059 1.00 82.75 270 LEU A O 1
ATOM 2115 N N . VAL A 1 271 ? -11.699 -19.643 37.581 1.00 86.75 271 VAL A N 1
ATOM 2116 C CA . VAL A 1 271 ? -10.429 -19.979 36.929 1.00 86.75 271 VAL A CA 1
ATOM 2117 C C . VAL A 1 271 ? -10.632 -21.122 35.948 1.00 86.75 271 VAL A C 1
ATOM 2119 O O . VAL A 1 271 ? -11.534 -21.937 36.127 1.00 86.75 271 VAL A O 1
ATOM 2122 N N . ASN A 1 272 ? -9.798 -21.212 34.913 1.00 85.69 272 ASN A N 1
ATOM 2123 C CA . ASN A 1 272 ? -9.787 -22.384 34.035 1.00 85.69 272 ASN A CA 1
ATOM 2124 C C . ASN A 1 272 ? -8.798 -23.475 34.496 1.00 85.69 272 ASN A C 1
ATOM 2126 O O . ASN A 1 272 ? -7.944 -23.254 35.359 1.00 85.69 272 ASN A O 1
ATOM 2130 N N . GLU A 1 273 ? -8.883 -24.664 33.891 1.00 87.31 273 GLU A N 1
ATOM 2131 C CA . GLU A 1 273 ? -7.969 -25.792 34.149 1.00 87.31 273 GLU A CA 1
ATOM 2132 C C . GLU A 1 273 ? -6.492 -25.416 33.949 1.00 87.31 273 GLU A C 1
ATOM 2134 O O . GLU A 1 273 ? -5.639 -25.847 34.727 1.00 87.31 273 GLU A O 1
ATOM 2139 N N . ALA A 1 274 ? -6.174 -24.601 32.936 1.00 86.00 274 ALA A N 1
ATOM 2140 C CA . ALA A 1 274 ? -4.811 -24.127 32.690 1.00 86.00 274 ALA A CA 1
ATOM 2141 C C . ALA A 1 274 ? -4.275 -23.266 33.846 1.00 86.00 274 ALA A C 1
ATOM 2143 O O . ALA A 1 274 ? -3.123 -23.431 34.247 1.00 86.00 274 ALA A O 1
ATOM 2144 N N . PHE A 1 275 ? -5.111 -22.400 34.424 1.00 88.19 275 PHE A N 1
ATOM 2145 C CA . PHE A 1 275 ? -4.763 -21.594 35.593 1.00 88.19 275 PHE A CA 1
ATOM 2146 C C . PHE A 1 275 ? -4.546 -22.459 36.833 1.00 88.19 275 PHE A C 1
ATOM 2148 O O . PHE A 1 275 ? -3.512 -22.336 37.486 1.00 88.19 275 PHE A O 1
ATOM 2155 N N . SER A 1 276 ? -5.469 -23.382 37.124 1.00 90.31 276 SER A N 1
ATOM 2156 C CA . SER A 1 276 ? -5.311 -24.320 38.245 1.00 90.31 276 SER A CA 1
ATOM 2157 C C . SER A 1 276 ? -4.037 -25.161 38.097 1.00 90.31 276 SER A C 1
ATOM 2159 O O . SER A 1 276 ? -3.283 -25.318 39.055 1.00 90.31 276 SER A O 1
ATOM 2161 N N . ARG A 1 277 ? -3.721 -25.641 36.889 1.00 88.75 277 ARG A N 1
ATOM 2162 C CA . ARG A 1 277 ? -2.497 -26.414 36.641 1.00 88.75 277 ARG A CA 1
ATOM 2163 C C . ARG A 1 277 ? -1.231 -25.589 36.846 1.00 88.75 277 ARG A C 1
ATOM 2165 O O . ARG A 1 277 ? -0.298 -26.078 37.472 1.00 88.75 277 ARG A O 1
ATOM 2172 N N . MET A 1 278 ? -1.198 -24.366 36.318 1.00 87.50 278 MET A N 1
ATOM 2173 C CA . MET A 1 278 ? -0.006 -23.520 36.360 1.00 87.50 278 MET A CA 1
ATOM 2174 C C . MET A 1 278 ? 0.264 -22.945 37.753 1.00 87.50 278 MET A C 1
ATOM 2176 O O . MET A 1 278 ? 1.406 -22.964 38.197 1.00 87.50 278 MET A O 1
ATOM 2180 N N . PHE A 1 279 ? -0.766 -22.441 38.438 1.00 84.69 279 PHE A N 1
ATOM 2181 C CA . PHE A 1 279 ? -0.601 -21.702 39.696 1.00 84.69 279 PHE A CA 1
ATOM 2182 C C . PHE A 1 279 ? -0.918 -22.525 40.947 1.00 84.69 279 PHE A C 1
ATOM 2184 O O . PHE A 1 279 ? -0.424 -22.206 42.022 1.00 84.69 279 PHE A O 1
ATOM 2191 N N . LEU A 1 280 ? -1.728 -23.581 40.825 1.00 85.94 280 LEU A N 1
ATOM 2192 C CA . LEU A 1 280 ? -2.211 -24.384 41.958 1.00 85.94 280 LEU A CA 1
ATOM 2193 C C . LEU A 1 280 ? -1.828 -25.871 41.834 1.00 85.94 280 LEU A C 1
ATOM 2195 O O . LEU A 1 280 ? -2.344 -26.714 42.571 1.00 85.94 280 LEU A O 1
ATOM 2199 N N . GLY A 1 281 ? -0.951 -26.217 40.884 1.00 84.81 281 GLY A N 1
ATOM 2200 C CA . GLY A 1 281 ? -0.475 -27.587 40.668 1.00 84.81 281 GLY A CA 1
ATOM 2201 C C . GLY A 1 281 ? -1.575 -28.591 40.297 1.00 84.81 281 GLY A C 1
ATOM 2202 O O . GLY A 1 281 ? -1.396 -29.788 40.492 1.00 84.81 281 GLY A O 1
ATOM 2203 N N . GLY A 1 282 ? -2.725 -28.123 39.799 1.00 76.00 282 GLY A N 1
ATOM 2204 C CA . GLY A 1 282 ? -3.874 -28.967 39.451 1.00 76.00 282 GLY A CA 1
ATOM 2205 C C . GLY A 1 282 ? -4.733 -29.413 40.641 1.00 76.00 282 GLY A C 1
ATOM 2206 O O . GLY A 1 282 ? -5.597 -30.271 40.472 1.00 76.00 282 GLY A O 1
ATOM 2207 N N . THR A 1 283 ? -4.521 -28.851 41.836 1.00 84.12 283 THR A N 1
ATOM 2208 C CA . THR A 1 283 ? -5.422 -29.067 42.981 1.00 84.12 283 THR A CA 1
ATOM 2209 C C . THR A 1 283 ? -6.747 -28.319 42.799 1.00 84.12 283 THR A C 1
ATOM 2211 O O . THR A 1 283 ? -6.819 -27.340 42.050 1.00 84.12 283 THR A O 1
ATOM 2214 N N . ASN A 1 284 ? -7.812 -28.789 43.468 1.00 86.81 284 ASN A N 1
ATOM 2215 C CA . ASN A 1 284 ? -9.129 -28.150 43.400 1.00 86.81 284 ASN A CA 1
ATOM 2216 C C . ASN A 1 284 ? -9.014 -26.680 43.850 1.00 86.81 284 ASN A C 1
ATOM 2218 O O . ASN A 1 284 ? -8.651 -26.435 45.004 1.00 86.81 284 ASN A O 1
ATOM 2222 N N . PRO A 1 285 ? -9.288 -25.709 42.960 1.00 87.25 285 PRO A N 1
ATOM 2223 C CA . PRO A 1 285 ? -9.038 -24.308 43.255 1.00 87.25 285 PRO A CA 1
ATOM 2224 C C . PRO A 1 285 ? -10.169 -23.661 44.065 1.00 87.25 285 PRO A C 1
ATOM 2226 O O . PRO A 1 285 ? -9.970 -22.578 44.603 1.00 87.25 285 PRO A O 1
ATOM 2229 N N . VAL A 1 286 ? -11.342 -24.297 44.162 1.00 89.56 286 VAL A N 1
ATOM 2230 C CA . VAL A 1 286 ? -12.526 -23.722 44.817 1.00 89.56 286 VAL A CA 1
ATOM 2231 C C . VAL A 1 286 ? -12.256 -23.467 46.307 1.00 89.56 286 VAL A C 1
ATOM 2233 O O . VAL A 1 286 ? -11.763 -24.348 47.011 1.00 89.56 286 VAL A O 1
ATOM 2236 N N . GLY A 1 287 ? -12.576 -22.260 46.780 1.00 86.38 287 GLY A N 1
ATOM 2237 C CA . GLY A 1 287 ? -12.370 -21.791 48.155 1.00 86.38 287 GLY A CA 1
ATOM 2238 C C . GLY A 1 287 ? -10.969 -21.236 48.445 1.00 86.38 287 GLY A C 1
ATOM 2239 O O . GLY A 1 287 ? -10.682 -20.846 49.575 1.00 86.38 287 GLY A O 1
ATOM 2240 N N . ARG A 1 288 ? -10.065 -21.199 47.458 1.00 89.00 288 ARG A N 1
ATOM 2241 C CA . ARG A 1 288 ? -8.746 -20.558 47.602 1.00 89.00 288 ARG A CA 1
ATOM 2242 C C . ARG A 1 288 ? -8.838 -19.064 47.312 1.00 89.00 288 ARG A C 1
ATOM 2244 O O . ARG A 1 288 ? -9.601 -18.649 46.446 1.00 89.00 288 ARG A O 1
ATOM 2251 N N . SER A 1 289 ? -8.019 -18.266 47.987 1.00 85.81 289 SER A N 1
ATOM 2252 C CA . SER A 1 289 ? -7.876 -16.837 47.710 1.00 85.81 289 SER A CA 1
ATOM 2253 C C . SER A 1 289 ? -6.729 -16.562 46.731 1.00 85.81 289 SER A C 1
ATOM 2255 O O . SER A 1 289 ? -5.682 -17.208 46.776 1.00 85.81 289 SER A O 1
ATOM 2257 N N . ILE A 1 290 ? -6.928 -15.586 45.846 1.00 84.06 290 ILE A N 1
ATOM 2258 C CA . ILE A 1 290 ? -5.919 -15.032 44.942 1.00 84.06 290 ILE A CA 1
ATOM 2259 C C . ILE A 1 290 ? -5.770 -13.546 45.250 1.00 84.06 290 ILE A C 1
ATOM 2261 O O . ILE A 1 290 ? -6.747 -12.795 45.261 1.00 84.06 290 ILE A O 1
ATOM 2265 N N . GLU A 1 291 ? -4.530 -13.111 45.424 1.00 81.75 291 GLU A N 1
ATOM 2266 C CA . GLU A 1 291 ? -4.182 -11.697 45.487 1.00 81.75 291 GLU A CA 1
ATOM 2267 C C . GLU A 1 291 ? -3.702 -11.230 44.112 1.00 81.75 291 GLU A C 1
ATOM 2269 O O . GLU A 1 291 ? -2.802 -11.815 43.507 1.00 81.75 291 GLU A O 1
ATOM 2274 N N . LEU A 1 292 ? -4.324 -10.171 43.595 1.00 69.81 292 LEU A N 1
ATOM 2275 C CA . LEU A 1 292 ? -3.803 -9.463 42.432 1.00 69.81 292 LEU A CA 1
ATOM 2276 C C . LEU A 1 292 ? -2.710 -8.505 42.910 1.00 69.81 292 LEU A C 1
ATOM 2278 O O . LEU A 1 292 ? -2.859 -7.877 43.956 1.00 69.81 292 LEU A O 1
ATOM 2282 N N . ALA A 1 293 ? -1.641 -8.353 42.125 1.00 65.19 293 ALA A N 1
ATOM 2283 C CA . ALA A 1 293 ? -0.525 -7.441 42.399 1.00 65.19 293 ALA A CA 1
ATOM 2284 C C . ALA A 1 293 ? -0.917 -5.955 42.223 1.00 65.19 293 ALA A C 1
ATOM 2286 O O . ALA A 1 293 ? -0.287 -5.200 41.486 1.00 65.19 293 ALA A O 1
ATOM 2287 N N . THR A 1 294 ? -2.001 -5.536 42.869 1.00 59.88 294 THR A N 1
ATOM 2288 C CA . THR A 1 294 ? -2.509 -4.167 42.916 1.00 59.88 294 THR A CA 1
ATOM 2289 C C . THR A 1 294 ? -2.550 -3.727 44.379 1.00 59.88 294 THR A C 1
ATOM 2291 O O . THR A 1 294 ? -3.267 -4.359 45.156 1.00 59.88 294 THR A O 1
ATOM 2294 N N . PRO A 1 295 ? -1.833 -2.657 44.769 1.00 47.12 295 PRO A N 1
ATOM 2295 C CA . PRO A 1 295 ? -1.498 -2.348 46.168 1.00 47.12 295 PRO A CA 1
ATOM 2296 C C . PRO A 1 295 ? -2.658 -1.924 47.101 1.00 47.12 295 PRO A C 1
ATOM 2298 O O . PRO A 1 295 ? -2.406 -1.374 48.165 1.00 47.12 295 PRO A O 1
ATOM 2301 N N . ALA A 1 296 ? -3.923 -2.182 46.750 1.00 56.62 296 ALA A N 1
ATOM 2302 C CA . ALA A 1 296 ? -5.085 -1.848 47.585 1.00 56.62 296 ALA A CA 1
ATOM 2303 C C . ALA A 1 296 ? -6.335 -2.727 47.342 1.00 56.62 296 ALA A C 1
ATOM 2305 O O . ALA A 1 296 ? -7.419 -2.396 47.825 1.00 56.62 296 ALA A O 1
ATOM 2306 N N . ALA A 1 297 ? -6.241 -3.811 46.561 1.00 61.91 297 ALA A N 1
ATOM 2307 C CA . ALA A 1 297 ? -7.410 -4.634 46.234 1.00 61.91 297 ALA A CA 1
ATOM 2308 C C . ALA A 1 297 ? -7.573 -5.791 47.239 1.00 61.91 297 ALA A C 1
ATOM 2310 O O . ALA A 1 297 ? -6.605 -6.517 47.461 1.00 61.91 297 ALA A O 1
ATOM 2311 N N . PRO A 1 298 ? -8.768 -6.007 47.825 1.00 71.94 298 PRO A N 1
ATOM 2312 C CA . PRO A 1 298 ? -8.995 -7.172 48.671 1.00 71.94 298 PRO A CA 1
ATOM 2313 C C . PRO A 1 298 ? -8.904 -8.468 47.841 1.00 71.94 298 PRO A C 1
ATOM 2315 O O . PRO A 1 298 ? -9.197 -8.438 46.638 1.00 71.94 298 PRO A O 1
ATOM 2318 N N . PRO A 1 299 ? -8.493 -9.591 48.461 1.00 81.06 299 PRO A N 1
ATOM 2319 C CA . PRO A 1 299 ? -8.276 -10.856 47.766 1.00 81.06 299 PRO A CA 1
ATOM 2320 C C . PRO A 1 299 ? -9.564 -11.376 47.118 1.00 81.06 299 PRO A C 1
ATOM 2322 O O . PRO A 1 299 ? -10.663 -11.178 47.639 1.00 81.06 299 PRO A O 1
ATOM 2325 N N . PHE A 1 300 ? -9.417 -12.059 45.983 1.00 85.31 300 PHE A N 1
ATOM 2326 C CA . PHE A 1 300 ? -10.511 -12.725 45.278 1.00 85.31 300 PHE A CA 1
ATOM 2327 C C . PHE A 1 300 ? -10.601 -14.181 45.719 1.00 85.31 300 PHE A C 1
ATOM 2329 O O . PHE A 1 300 ? -9.612 -14.907 45.647 1.00 85.31 300 PHE A O 1
ATOM 2336 N N . GLU A 1 301 ? -11.778 -14.634 46.128 1.00 90.12 301 GLU A N 1
ATOM 2337 C CA . GLU A 1 301 ? -12.041 -16.048 46.379 1.00 90.12 301 GLU A CA 1
ATOM 2338 C C . GLU A 1 301 ? -12.390 -16.763 45.070 1.00 90.12 301 GLU A C 1
ATOM 2340 O O . GLU A 1 301 ? -13.257 -16.328 44.311 1.00 90.12 301 GLU A O 1
ATOM 2345 N N . ILE A 1 302 ? -11.735 -17.885 44.791 1.00 89.81 302 ILE A N 1
ATOM 2346 C CA . ILE A 1 302 ? -12.074 -18.717 43.641 1.00 89.81 302 ILE A CA 1
ATOM 2347 C C . ILE A 1 302 ? -13.340 -19.510 43.966 1.00 89.81 302 ILE A C 1
ATOM 2349 O O . ILE A 1 302 ? -13.316 -20.423 44.789 1.00 89.81 302 ILE A O 1
ATOM 2353 N N . VAL A 1 303 ? -14.439 -19.220 43.277 1.00 90.38 303 VAL A N 1
ATOM 2354 C CA . VAL A 1 303 ? -15.736 -19.882 43.505 1.00 90.38 303 VAL A CA 1
ATOM 2355 C C . VAL A 1 303 ? -16.036 -20.992 42.505 1.00 90.38 303 VAL A C 1
ATOM 2357 O O . VAL A 1 303 ? -16.908 -21.821 42.765 1.00 90.38 303 VAL A O 1
ATOM 2360 N N . GLY A 1 304 ? -15.297 -21.056 41.394 1.00 84.75 304 GLY A N 1
ATOM 2361 C CA . GLY A 1 304 ? -15.522 -22.056 40.355 1.00 84.75 304 GLY A CA 1
ATOM 2362 C C . GLY A 1 304 ? -14.304 -22.347 39.480 1.00 84.75 304 GLY A C 1
ATOM 2363 O O . GLY A 1 304 ? -13.469 -21.480 39.212 1.00 84.75 304 GLY A O 1
ATOM 2364 N N . LEU A 1 305 ? -14.225 -23.595 39.020 1.00 87.62 305 LEU A N 1
ATOM 2365 C CA . LEU A 1 305 ? -13.282 -24.087 38.020 1.00 87.62 305 LEU A CA 1
ATOM 2366 C C . LEU A 1 305 ? -14.049 -24.389 36.733 1.00 87.62 305 LEU A C 1
ATOM 2368 O O . LEU A 1 305 ? -14.990 -25.179 36.758 1.00 87.62 305 LEU A O 1
ATOM 2372 N N . VAL A 1 306 ? -13.622 -23.825 35.607 1.00 81.06 306 VAL A N 1
ATOM 2373 C CA . VAL A 1 306 ? -14.189 -24.094 34.276 1.00 81.06 306 VAL A CA 1
ATOM 2374 C C . VAL A 1 306 ? -13.190 -24.813 33.375 1.00 81.06 306 VAL A C 1
ATOM 2376 O O . VAL A 1 306 ? -11.976 -24.740 33.580 1.00 81.06 306 VAL A O 1
ATOM 2379 N N . ARG A 1 307 ? -13.687 -25.501 32.343 1.00 78.00 307 ARG A N 1
ATOM 2380 C CA . ARG A 1 307 ? -12.824 -26.077 31.302 1.00 78.00 307 ARG A CA 1
ATOM 2381 C C . ARG A 1 307 ? -12.005 -25.010 30.578 1.00 78.00 307 ARG A C 1
ATOM 2383 O O . ARG A 1 307 ? -12.301 -23.818 30.607 1.00 78.00 307 ARG A O 1
ATOM 2390 N N . ASN A 1 308 ? -10.954 -25.434 29.894 1.00 72.75 308 ASN A N 1
ATOM 2391 C CA . ASN A 1 308 ? -10.252 -24.550 28.971 1.00 72.75 308 ASN A CA 1
ATOM 2392 C C . ASN A 1 308 ? -11.155 -24.149 27.791 1.00 72.75 308 ASN A C 1
ATOM 2394 O O . ASN A 1 308 ? -11.720 -25.009 27.118 1.00 72.75 308 ASN A O 1
ATOM 2398 N N . ALA A 1 309 ? -11.262 -22.846 27.528 1.00 59.47 309 ALA A N 1
ATOM 2399 C CA . ALA A 1 309 ? -11.896 -22.318 26.324 1.00 59.47 309 ALA A CA 1
ATOM 2400 C C . ALA A 1 309 ? -10.836 -22.038 25.246 1.00 59.47 309 ALA A C 1
ATOM 2402 O O . ALA A 1 309 ? -9.700 -21.662 25.550 1.00 59.47 309 ALA A O 1
ATOM 2403 N N . VAL A 1 310 ? -11.204 -22.243 23.982 1.00 56.81 310 VAL A N 1
ATOM 2404 C CA . VAL A 1 310 ? -10.358 -21.916 22.828 1.00 56.81 310 VAL A CA 1
ATOM 2405 C C . VAL A 1 310 ? -10.493 -20.417 22.564 1.00 56.81 310 VAL A C 1
ATOM 2407 O O . VAL A 1 310 ? -11.600 -19.937 22.360 1.00 56.81 310 VAL A O 1
ATOM 2410 N N . TYR A 1 311 ? -9.379 -19.679 22.617 1.00 48.25 311 TYR A N 1
ATOM 2411 C CA . TYR A 1 311 ? -9.380 -18.208 22.535 1.00 48.25 311 TYR A CA 1
ATOM 2412 C C . TYR A 1 311 ? -8.740 -17.636 21.265 1.00 48.25 311 TYR A C 1
ATOM 2414 O O . TYR A 1 311 ? -9.164 -16.587 20.783 1.00 48.25 311 TYR A O 1
ATOM 2422 N N . ARG A 1 312 ? -7.682 -18.275 20.744 1.00 45.56 312 ARG A N 1
ATOM 2423 C CA . ARG A 1 312 ? -6.866 -17.734 19.637 1.00 45.56 312 ARG A CA 1
ATOM 2424 C C . ARG A 1 312 ? -6.696 -18.707 18.473 1.00 45.56 312 ARG A C 1
ATOM 2426 O O . ARG A 1 312 ? -6.813 -18.290 17.327 1.00 45.56 312 ARG A O 1
ATOM 2433 N N . SER A 1 313 ? -6.430 -19.984 18.750 1.00 46.53 313 SER A N 1
ATOM 2434 C CA . SER A 1 313 ? -6.336 -21.037 17.737 1.00 46.53 313 SER A CA 1
ATOM 2435 C C . SER A 1 313 ? -6.569 -22.415 18.369 1.00 46.53 313 SER A C 1
ATOM 2437 O O . SER A 1 313 ? -6.303 -22.598 19.555 1.00 46.53 313 SER A O 1
ATOM 2439 N N . LEU A 1 314 ? -7.024 -23.398 17.584 1.00 49.31 314 LEU A N 1
ATOM 2440 C CA . LEU A 1 314 ? -7.157 -24.803 18.016 1.00 49.31 314 LEU A CA 1
ATOM 2441 C C . LEU A 1 314 ? -5.803 -25.493 18.278 1.00 49.31 314 LEU A C 1
ATOM 2443 O O . LEU A 1 314 ? -5.774 -26.619 18.771 1.00 49.31 314 LEU A O 1
ATOM 2447 N N . ARG A 1 315 ? -4.688 -24.860 17.890 1.00 48.56 315 ARG A N 1
ATOM 2448 C CA . ARG A 1 315 ? -3.336 -25.433 17.974 1.00 48.56 315 ARG A CA 1
ATOM 2449 C C . ARG A 1 315 ? -2.570 -24.962 19.205 1.00 48.56 315 ARG A C 1
ATOM 2451 O O . ARG A 1 315 ? -1.671 -25.671 19.647 1.00 48.56 315 ARG A O 1
ATOM 2458 N N . ASP A 1 316 ? -2.929 -23.804 19.753 1.00 53.12 316 ASP A N 1
ATOM 2459 C CA . ASP A 1 316 ? -2.259 -23.246 20.922 1.00 53.12 316 ASP A CA 1
ATOM 2460 C C . ASP A 1 316 ? -2.940 -23.720 22.214 1.00 53.12 316 ASP A C 1
ATOM 2462 O O . ASP A 1 316 ? -4.172 -23.710 22.306 1.00 53.12 316 ASP A O 1
ATOM 2466 N N . PRO A 1 317 ? -2.172 -24.120 23.242 1.00 60.41 317 PRO A N 1
ATOM 2467 C CA . PRO A 1 317 ? -2.740 -24.454 24.539 1.00 60.41 317 PRO A CA 1
ATOM 2468 C C . PRO A 1 317 ? -3.467 -23.237 25.131 1.00 60.41 317 PRO A C 1
ATOM 2470 O O . PRO A 1 317 ? -2.976 -22.108 25.068 1.00 60.41 317 PRO A O 1
ATOM 2473 N N . ALA A 1 318 ? -4.646 -23.470 25.714 1.00 66.62 318 ALA A N 1
ATOM 2474 C CA . ALA A 1 318 ? -5.443 -22.405 26.313 1.00 66.62 318 ALA A CA 1
ATOM 2475 C C . ALA A 1 318 ? -4.652 -21.690 27.427 1.00 66.62 318 ALA A C 1
ATOM 2477 O O . ALA A 1 318 ? -4.102 -22.365 28.305 1.00 66.62 318 ALA A O 1
ATOM 2478 N N . PRO A 1 319 ? -4.592 -20.346 27.422 1.00 75.25 319 PRO A N 1
ATOM 2479 C CA . PRO A 1 319 ? -3.848 -19.612 28.432 1.00 75.25 319 PRO A CA 1
ATOM 2480 C C . PRO A 1 319 ? -4.501 -19.763 29.819 1.00 75.25 319 PRO A C 1
ATOM 2482 O O . PRO A 1 319 ? -5.730 -19.868 29.920 1.00 75.25 319 PRO A O 1
ATOM 2485 N N . PRO A 1 320 ? -3.711 -19.723 30.905 1.00 81.81 320 PRO A N 1
ATOM 2486 C CA . PRO A 1 320 ? -4.219 -19.517 32.260 1.00 81.81 320 PRO A CA 1
ATOM 2487 C C . PRO A 1 320 ? -5.132 -18.287 32.306 1.00 81.81 320 PRO A C 1
ATOM 2489 O O . PRO A 1 320 ? -4.685 -17.178 32.024 1.00 81.81 320 PRO A O 1
ATOM 2492 N N . THR A 1 321 ? -6.413 -18.479 32.617 1.00 72.31 321 THR A N 1
ATOM 2493 C CA . THR A 1 321 ? -7.430 -17.421 32.536 1.00 72.31 321 THR A CA 1
ATOM 2494 C C . THR A 1 321 ? -8.198 -17.306 33.849 1.00 72.31 321 THR A C 1
ATOM 2496 O O . THR A 1 321 ? -8.649 -18.312 34.401 1.00 72.31 321 THR A O 1
ATOM 2499 N N . LEU A 1 322 ? -8.352 -16.063 34.310 1.00 77.00 322 LEU A N 1
ATOM 2500 C CA . LEU A 1 322 ? -9.146 -15.649 35.465 1.00 77.00 322 LEU A CA 1
ATOM 2501 C C . LEU A 1 322 ? -10.374 -14.874 34.964 1.00 77.00 322 LEU A C 1
ATOM 2503 O O . LEU A 1 322 ? -10.225 -13.899 34.226 1.00 77.00 322 LEU A O 1
ATOM 2507 N N . TYR A 1 323 ? -11.571 -15.286 35.368 1.00 73.19 323 TYR A N 1
ATOM 2508 C CA . TYR A 1 323 ? -12.840 -14.628 35.063 1.00 73.19 323 TYR A CA 1
ATOM 2509 C C . TYR A 1 323 ? -13.342 -13.913 36.313 1.00 73.19 323 TYR A C 1
ATOM 2511 O O . TYR A 1 323 ? -13.453 -14.523 37.375 1.00 73.19 323 TYR A O 1
ATOM 2519 N N . LEU A 1 324 ? -13.655 -12.627 36.184 1.00 73.31 324 LEU A N 1
ATOM 2520 C CA . LEU A 1 324 ? -14.123 -11.784 37.282 1.00 73.31 324 LEU A CA 1
ATOM 2521 C C . LEU A 1 324 ? -15.529 -11.250 36.964 1.00 73.31 324 LEU A C 1
ATOM 2523 O O . LEU A 1 324 ? -15.769 -10.885 35.808 1.00 73.31 324 LEU A O 1
ATOM 2527 N N . PRO A 1 325 ? -16.444 -11.151 37.949 1.00 67.06 325 PRO A N 1
ATOM 2528 C CA . PRO A 1 325 ? -17.766 -10.572 37.738 1.00 67.06 325 PRO A CA 1
ATOM 2529 C C . PRO A 1 325 ? -17.665 -9.126 37.255 1.00 67.06 325 PRO A C 1
ATOM 2531 O O . PRO A 1 325 ? -17.043 -8.278 37.901 1.00 67.06 325 PRO A O 1
ATOM 2534 N N . ALA A 1 326 ? -18.329 -8.818 36.139 1.00 60.75 326 ALA A N 1
ATOM 2535 C CA . ALA A 1 326 ? -18.395 -7.453 35.616 1.00 60.75 326 ALA A CA 1
ATOM 2536 C C . ALA A 1 326 ? -19.052 -6.482 36.618 1.00 60.75 326 ALA A C 1
ATOM 2538 O O . ALA A 1 326 ? -18.671 -5.320 36.696 1.00 60.75 326 ALA A O 1
ATOM 2539 N N . THR A 1 327 ? -19.978 -6.982 37.434 1.00 60.66 327 THR A N 1
ATOM 2540 C CA . THR A 1 327 ? -20.683 -6.286 38.523 1.00 60.66 327 THR A CA 1
ATOM 2541 C C . THR A 1 327 ? -19.800 -5.939 39.725 1.00 60.66 327 THR A C 1
ATOM 2543 O O . THR A 1 327 ? -20.146 -5.045 40.491 1.00 60.66 327 THR A O 1
ATOM 2546 N N . GLN A 1 328 ? -18.658 -6.612 39.904 1.00 67.38 328 GLN A N 1
ATOM 2547 C CA . GLN A 1 328 ? -17.672 -6.324 40.962 1.00 67.38 328 GLN A CA 1
ATOM 2548 C C . GLN A 1 328 ? -16.500 -5.465 40.466 1.00 67.38 328 GLN A C 1
ATOM 2550 O O . GLN A 1 328 ? -15.585 -5.116 41.229 1.00 67.38 328 GLN A O 1
ATOM 2555 N N . ARG A 1 329 ? -16.517 -5.119 39.175 1.00 60.78 329 ARG A N 1
ATOM 2556 C CA . ARG A 1 329 ? -15.541 -4.238 38.549 1.00 60.78 329 ARG A CA 1
ATOM 2557 C C . ARG A 1 329 ? -15.712 -2.831 39.138 1.00 60.78 329 ARG A C 1
ATOM 2559 O O . ARG A 1 329 ? -16.814 -2.289 39.089 1.00 60.78 329 ARG A O 1
ATOM 2566 N N . PRO A 1 330 ? -14.655 -2.211 39.691 1.00 55.12 330 PRO A N 1
ATOM 2567 C CA . PRO A 1 330 ? -14.703 -0.799 40.052 1.00 55.12 330 PRO A CA 1
ATOM 2568 C C . PRO A 1 330 ? -15.136 0.017 38.827 1.00 55.12 330 PRO A C 1
ATOM 2570 O O . PRO A 1 330 ? -14.611 -0.214 37.738 1.00 55.12 330 PRO A O 1
ATOM 2573 N N . ALA A 1 331 ? -16.069 0.959 39.000 1.00 48.91 331 ALA A N 1
ATOM 2574 C CA . ALA A 1 331 ? -16.744 1.719 37.934 1.00 48.91 331 ALA A CA 1
ATOM 2575 C C . ALA A 1 331 ? -15.822 2.545 37.002 1.00 48.91 331 ALA A C 1
ATOM 2577 O O . ALA A 1 331 ? -16.293 3.238 36.108 1.00 48.91 331 ALA A O 1
ATOM 2578 N N . ALA A 1 332 ? -14.504 2.470 37.179 1.00 45.25 332 ALA A N 1
ATOM 2579 C CA . ALA A 1 332 ? -13.524 3.373 36.596 1.00 45.25 332 ALA A CA 1
ATOM 2580 C C . ALA A 1 332 ? -13.050 3.033 35.168 1.00 45.25 332 ALA A C 1
ATOM 2582 O O . ALA A 1 332 ? -12.076 3.636 34.734 1.00 45.25 332 ALA A O 1
ATOM 2583 N N . ARG A 1 333 ? -13.652 2.080 34.430 1.00 48.22 333 ARG A N 1
ATOM 2584 C CA . ARG A 1 333 ? -13.358 1.862 32.986 1.00 48.22 333 ARG A CA 1
ATOM 2585 C C . ARG A 1 333 ? -14.562 1.238 32.267 1.00 48.22 333 ARG A C 1
ATOM 2587 O O . ARG A 1 333 ? -14.884 0.087 32.575 1.00 48.22 333 ARG A O 1
ATOM 2594 N N . PRO A 1 334 ? -15.163 1.937 31.289 1.00 44.66 334 PRO A N 1
ATOM 2595 C CA . PRO A 1 334 ? -14.547 2.029 29.962 1.00 44.66 334 PRO A CA 1
ATOM 2596 C C . PRO A 1 334 ? -14.209 3.470 29.570 1.00 44.66 334 PRO A C 1
ATOM 2598 O O . PRO A 1 334 ? -14.972 4.380 29.851 1.00 44.66 334 PRO A O 1
ATOM 2601 N N . ALA A 1 335 ? -13.070 3.659 28.902 1.00 45.75 335 ALA A N 1
ATOM 2602 C CA . ALA A 1 335 ? -12.702 4.941 28.317 1.00 45.75 335 ALA A CA 1
ATOM 2603 C C . ALA A 1 335 ? -13.547 5.165 27.056 1.00 45.75 335 ALA A C 1
ATOM 2605 O O . ALA A 1 335 ? -13.295 4.546 26.022 1.00 45.75 335 ALA A O 1
ATOM 2606 N N . VAL A 1 336 ? -14.573 6.007 27.156 1.00 48.19 336 VAL A N 1
ATOM 2607 C CA . VAL A 1 336 ? -15.337 6.467 25.993 1.00 48.19 336 VAL A CA 1
ATOM 2608 C C . VAL A 1 336 ? -14.519 7.554 25.294 1.00 48.19 336 VAL A C 1
ATOM 2610 O O . VAL A 1 336 ? -14.295 8.620 25.851 1.00 48.19 336 VAL A O 1
ATOM 2613 N N . ALA A 1 337 ? -14.041 7.297 24.081 1.00 51.16 337 ALA A N 1
ATOM 2614 C CA . ALA A 1 337 ? -13.457 8.340 23.251 1.00 51.16 337 ALA A CA 1
ATOM 2615 C C . ALA A 1 337 ? -14.596 9.180 22.658 1.00 51.16 337 ALA A C 1
ATOM 2617 O O . ALA A 1 337 ? -15.492 8.657 21.990 1.00 51.16 337 ALA A O 1
ATOM 2618 N N . LEU A 1 338 ? -14.579 10.486 22.917 1.00 52.00 338 LEU A N 1
ATOM 2619 C CA . LEU A 1 338 ? -15.546 11.420 22.353 1.00 52.00 338 LEU A CA 1
ATOM 2620 C C . LEU A 1 338 ? -14.949 12.081 21.112 1.00 52.00 338 LEU A C 1
ATOM 2622 O O . LEU A 1 338 ? -13.800 12.517 21.115 1.00 52.00 338 LEU A O 1
ATOM 2626 N N . SER A 1 339 ? -15.717 12.161 20.034 1.00 55.22 339 SER A N 1
ATOM 2627 C CA . SER A 1 339 ? -15.304 12.811 18.793 1.00 55.22 339 SER A CA 1
ATOM 2628 C C . SER A 1 339 ? -16.361 13.817 18.350 1.00 55.22 339 SER A C 1
ATOM 2630 O O . SER A 1 339 ? -17.563 13.566 18.430 1.00 55.22 339 SER A O 1
ATOM 2632 N N . VAL A 1 340 ? -15.912 14.986 17.909 1.00 58.47 340 VAL A N 1
ATOM 2633 C CA . VAL A 1 340 ? -16.771 16.114 17.537 1.00 58.47 340 VAL A CA 1
ATOM 2634 C C . VAL A 1 340 ? -16.393 16.628 16.153 1.00 58.47 340 VAL A C 1
ATOM 2636 O O . VAL A 1 340 ? -15.218 16.651 15.784 1.00 58.47 340 VAL A O 1
ATOM 2639 N N . LEU A 1 341 ? -17.404 17.035 15.388 1.00 47.94 341 LEU A N 1
ATOM 2640 C CA . LEU A 1 341 ? -17.264 17.675 14.086 1.00 47.94 341 LEU A CA 1
ATOM 2641 C C . LEU A 1 341 ? -17.357 19.194 14.273 1.00 47.94 341 LEU A C 1
ATOM 2643 O O . LEU A 1 341 ? -18.352 19.708 14.794 1.00 47.94 341 LEU A O 1
ATOM 2647 N N . THR A 1 342 ? -16.319 19.924 13.870 1.00 52.88 342 THR A N 1
ATOM 2648 C CA . THR A 1 342 ? -16.247 21.375 14.084 1.00 52.88 342 THR A CA 1
ATOM 2649 C C . THR A 1 342 ? -17.048 22.140 13.027 1.00 52.88 342 THR A C 1
ATOM 2651 O O . THR A 1 342 ? -16.826 21.990 11.823 1.00 52.88 342 THR A O 1
ATOM 2654 N N . ALA A 1 343 ? -17.977 22.997 13.465 1.00 45.56 343 ALA A N 1
ATOM 2655 C CA . ALA A 1 343 ? -18.689 23.940 12.604 1.00 45.56 343 ALA A CA 1
ATOM 2656 C C . ALA A 1 343 ? -17.810 25.177 12.373 1.00 45.56 343 ALA A C 1
ATOM 2658 O O . ALA A 1 343 ? -17.557 25.924 13.313 1.00 45.56 343 ALA A O 1
ATOM 2659 N N . THR A 1 344 ? -17.303 25.351 11.145 1.00 45.00 344 THR A N 1
ATOM 2660 C CA . THR A 1 344 ? -16.560 26.534 10.649 1.00 45.00 344 THR A CA 1
ATOM 2661 C C . THR A 1 344 ? -15.640 27.238 11.663 1.00 45.00 344 THR A C 1
ATOM 2663 O O . THR A 1 344 ? -16.051 28.150 12.376 1.00 45.00 344 THR A O 1
ATOM 2666 N N . GLY A 1 345 ? -14.355 26.879 11.668 1.00 52.19 345 GLY A N 1
ATOM 2667 C CA . GLY A 1 345 ? -13.322 27.548 12.466 1.00 52.19 345 GLY A CA 1
ATOM 2668 C C . GLY A 1 345 ? -12.152 26.620 12.777 1.00 52.19 345 GLY A C 1
ATOM 2669 O O . GLY A 1 345 ? -12.283 25.401 12.667 1.00 52.19 345 GLY A O 1
ATOM 2670 N N . SER A 1 346 ? -10.994 27.181 13.148 1.00 52.00 346 SER A N 1
ATOM 2671 C CA . SER A 1 346 ? -9.849 26.351 13.523 1.00 52.00 346 SER A CA 1
ATOM 2672 C C . SER A 1 346 ? -10.165 25.567 14.807 1.00 52.00 346 SER A C 1
ATOM 2674 O O . SER A 1 346 ? -10.757 26.125 15.741 1.00 52.00 346 SER A O 1
ATOM 2676 N N . PRO A 1 347 ? -9.761 24.289 14.904 1.00 50.81 347 PRO A N 1
ATOM 2677 C CA . PRO A 1 347 ? -10.093 23.455 16.057 1.00 50.81 347 PRO A CA 1
ATOM 2678 C C . PRO A 1 347 ? -9.587 24.020 17.406 1.00 50.81 347 PRO A C 1
ATOM 2680 O O . PRO A 1 347 ? -10.184 23.797 18.459 1.00 50.81 347 PRO A O 1
ATOM 2683 N N . ALA A 1 348 ? -8.550 24.865 17.360 1.00 57.44 348 ALA A N 1
ATOM 2684 C CA . ALA A 1 348 ? -7.986 25.591 18.500 1.00 57.44 348 ALA A CA 1
ATOM 2685 C C . ALA A 1 348 ? -8.873 26.723 19.069 1.00 57.44 348 ALA A C 1
ATOM 2687 O O . ALA A 1 348 ? -8.654 27.175 20.194 1.00 57.44 348 ALA A O 1
ATOM 2688 N N . VAL A 1 349 ? -9.850 27.234 18.313 1.00 54.66 349 VAL A N 1
ATOM 2689 C CA . VAL A 1 349 ? -10.775 28.280 18.795 1.00 54.66 349 VAL A CA 1
ATOM 2690 C C . VAL A 1 349 ? -11.951 27.654 19.547 1.00 54.66 349 VAL A C 1
ATOM 2692 O O . VAL A 1 349 ? -12.349 28.169 20.592 1.00 54.66 349 VAL A O 1
ATOM 2695 N N . LEU A 1 350 ? -12.440 26.504 19.073 1.00 58.09 350 LEU A N 1
ATOM 2696 C CA . LEU A 1 350 ? -13.483 25.713 19.735 1.00 58.09 350 LEU A CA 1
ATOM 2697 C C . LEU A 1 350 ? -12.982 25.020 21.008 1.00 58.09 350 LEU A C 1
ATOM 2699 O O . LEU A 1 350 ? -13.757 24.841 21.942 1.00 58.09 350 LEU A O 1
ATOM 2703 N N . SER A 1 351 ? -11.691 24.678 21.096 1.00 55.19 351 SER A N 1
ATOM 2704 C CA . SER A 1 351 ? -11.134 24.029 22.290 1.00 55.19 351 SER A CA 1
ATOM 2705 C C . SER A 1 351 ? -11.294 24.876 23.556 1.00 55.19 351 SER A C 1
ATOM 2707 O O . SER A 1 351 ? -11.601 24.327 24.607 1.00 55.19 351 SER A O 1
ATOM 2709 N N . ARG A 1 352 ? -11.172 26.209 23.470 1.00 60.34 352 ARG A N 1
ATOM 2710 C CA . ARG A 1 352 ? -11.326 27.107 24.631 1.00 60.34 352 ARG A CA 1
ATOM 2711 C C . ARG A 1 352 ? -12.776 27.276 25.075 1.00 60.34 352 ARG A C 1
ATOM 2713 O O . ARG A 1 352 ? -13.045 27.240 26.272 1.00 60.34 352 ARG A O 1
ATOM 2720 N N . SER A 1 353 ? -13.707 27.453 24.137 1.00 61.66 353 SER A N 1
ATOM 2721 C CA . SER A 1 353 ? -15.135 27.571 24.468 1.00 61.66 353 SER A CA 1
ATOM 2722 C C . SER A 1 353 ? -15.703 26.250 24.980 1.00 61.66 353 SER A C 1
ATOM 2724 O O . SER A 1 353 ? -16.526 26.249 25.897 1.00 61.66 353 SER A O 1
ATOM 2726 N N . LEU A 1 354 ? -15.227 25.129 24.435 1.00 61.00 354 LEU A N 1
ATOM 2727 C CA . LEU A 1 354 ? -15.651 23.805 24.851 1.00 61.00 354 LEU A CA 1
ATOM 2728 C C . LEU A 1 354 ? -15.020 23.368 26.174 1.00 61.00 354 LEU A C 1
ATOM 2730 O O . LEU A 1 354 ? -15.740 22.845 27.021 1.00 61.00 354 LEU A O 1
ATOM 2734 N N . ALA A 1 355 ? -13.729 23.639 26.391 1.00 63.62 355 ALA A N 1
ATOM 2735 C CA . ALA A 1 355 ? -13.090 23.424 27.688 1.00 63.62 355 ALA A CA 1
ATOM 2736 C C . ALA A 1 355 ? -13.839 24.182 28.789 1.00 63.62 355 ALA A C 1
ATOM 2738 O O . ALA A 1 355 ? -14.239 23.568 29.768 1.00 63.62 355 ALA A O 1
ATOM 2739 N N . ALA A 1 356 ? -14.179 25.457 28.567 1.00 65.50 356 ALA A N 1
ATOM 2740 C CA . ALA A 1 356 ? -14.957 26.244 29.526 1.00 65.50 356 ALA A CA 1
ATOM 2741 C C . ALA A 1 356 ? -16.394 25.722 29.744 1.00 65.50 356 ALA A C 1
ATOM 2743 O O . ALA A 1 356 ? -16.977 25.919 30.810 1.00 65.50 356 ALA A O 1
ATOM 2744 N N . ALA A 1 357 ? -17.011 25.086 28.741 1.00 64.12 357 ALA A N 1
ATOM 2745 C CA . ALA A 1 357 ? -18.338 24.486 28.876 1.00 64.12 357 ALA A CA 1
ATOM 2746 C C . ALA A 1 357 ? -18.306 23.146 29.629 1.00 64.12 357 ALA A C 1
ATOM 2748 O O . ALA A 1 357 ? -19.258 22.850 30.351 1.00 64.12 357 ALA A O 1
ATOM 2749 N N . ILE A 1 358 ? -17.235 22.362 29.468 1.00 61.41 358 ILE A N 1
ATOM 2750 C CA . ILE A 1 358 ? -17.046 21.060 30.123 1.00 61.41 358 ILE A CA 1
ATOM 2751 C C . ILE A 1 358 ? -16.506 21.228 31.547 1.00 61.41 358 ILE A C 1
ATOM 2753 O O . ILE A 1 358 ? -17.017 20.566 32.440 1.00 61.41 358 ILE A O 1
ATOM 2757 N N . GLU A 1 359 ? -15.611 22.185 31.798 1.00 65.12 359 GLU A N 1
ATOM 2758 C CA . GLU A 1 359 ? -15.126 22.553 33.142 1.00 65.12 359 GLU A CA 1
ATOM 2759 C C . GLU A 1 359 ? -16.281 22.973 34.073 1.00 65.12 359 GLU A C 1
ATOM 2761 O O . GLU A 1 359 ? -16.251 22.736 35.276 1.00 65.12 359 GLU A O 1
ATOM 2766 N N . ARG A 1 360 ? -17.368 23.530 33.514 1.00 65.50 360 ARG A N 1
ATOM 2767 C CA . ARG A 1 360 ? -18.613 23.814 34.257 1.00 65.50 360 ARG A CA 1
ATOM 2768 C C . ARG A 1 360 ? -19.432 22.574 34.614 1.00 65.50 360 ARG A C 1
ATOM 2770 O O . ARG A 1 360 ? -20.287 22.661 35.491 1.00 65.50 360 ARG A O 1
ATOM 2777 N N . VAL A 1 361 ? -19.270 21.478 33.877 1.00 64.06 361 VAL A N 1
ATOM 2778 C CA . VAL A 1 361 ? -19.981 20.212 34.112 1.00 64.06 361 VAL A CA 1
ATOM 2779 C C . VAL A 1 361 ? -19.177 19.329 35.061 1.00 64.06 361 VAL A C 1
ATOM 2781 O O . VAL A 1 361 ? -19.779 18.690 35.922 1.00 64.06 361 VAL A O 1
ATOM 2784 N N . ASP A 1 362 ? -17.853 19.314 34.915 1.00 57.81 362 ASP A N 1
ATOM 2785 C CA . ASP A 1 362 ? -16.932 18.581 35.774 1.00 57.81 362 ASP A CA 1
ATOM 2786 C C . ASP A 1 362 ? -15.532 19.249 35.752 1.00 57.81 362 ASP A C 1
ATOM 2788 O O . ASP A 1 362 ? -14.872 19.255 34.707 1.00 57.81 362 ASP A O 1
ATOM 2792 N N . PRO A 1 363 ? -15.093 19.856 36.871 1.00 61.78 363 PRO A N 1
ATOM 2793 C CA . PRO A 1 363 ? -13.833 20.593 36.947 1.00 61.78 363 PRO A CA 1
ATOM 2794 C C . PRO A 1 363 ? -12.578 19.703 36.993 1.00 61.78 363 PRO A C 1
ATOM 2796 O O . PRO A 1 363 ? -11.478 20.229 36.838 1.00 61.78 363 PRO A O 1
ATOM 2799 N N . ASP A 1 364 ? -12.708 18.381 37.166 1.00 53.22 364 ASP A N 1
ATOM 2800 C CA . ASP A 1 364 ? -11.557 17.465 37.244 1.00 53.22 364 ASP A CA 1
ATOM 2801 C C . ASP A 1 364 ? -11.080 16.955 35.863 1.00 53.22 364 ASP A C 1
ATOM 2803 O O . ASP A 1 364 ? -10.039 16.295 35.769 1.00 53.22 364 ASP A O 1
ATOM 2807 N N . LEU A 1 365 ? -11.797 17.262 34.772 1.00 56.72 365 LEU A N 1
ATOM 2808 C CA . LEU A 1 365 ? -11.418 16.851 33.413 1.00 56.72 365 LEU A CA 1
ATOM 2809 C C . LEU A 1 365 ? -10.414 17.815 32.765 1.00 56.72 365 LEU A C 1
ATOM 2811 O O . LEU A 1 365 ? -10.738 18.957 32.440 1.00 56.72 365 LEU A O 1
ATOM 2815 N N . VAL A 1 366 ? -9.216 17.312 32.443 1.00 56.69 366 VAL A N 1
ATOM 2816 C CA . VAL A 1 366 ? -8.224 18.045 31.635 1.00 56.69 366 VAL A CA 1
ATOM 2817 C C . VAL A 1 366 ? -8.287 17.553 30.195 1.00 56.69 366 VAL A C 1
ATOM 2819 O O . VAL A 1 366 ? -7.749 16.502 29.836 1.00 56.69 366 VAL A O 1
ATOM 2822 N N . LEU A 1 367 ? -8.939 18.337 29.345 1.00 60.03 367 LEU A N 1
ATOM 2823 C CA . LEU A 1 367 ? -9.160 17.989 27.947 1.00 60.03 367 LEU A CA 1
ATOM 2824 C C . LEU A 1 367 ? -7.953 18.346 27.080 1.00 60.03 367 LEU A C 1
ATOM 2826 O O . LEU A 1 367 ? -7.549 19.506 27.005 1.00 60.03 367 LEU A O 1
ATOM 2830 N N . GLN A 1 368 ? -7.436 17.362 26.345 1.00 57.19 368 GLN A N 1
ATOM 2831 C CA . GLN A 1 368 ? -6.611 17.608 25.170 1.00 57.19 368 GLN A CA 1
ATOM 2832 C C . GLN A 1 368 ? -7.437 17.395 23.913 1.00 57.19 368 GLN A C 1
ATOM 2834 O O . GLN A 1 368 ? -8.064 16.356 23.698 1.00 57.19 368 GLN A O 1
ATOM 2839 N N . PHE A 1 369 ? -7.401 18.412 23.069 1.00 57.06 369 PHE A N 1
ATOM 2840 C CA . PHE A 1 369 ? -7.978 18.369 21.747 1.00 57.06 369 PHE A CA 1
ATOM 2841 C C . PHE A 1 369 ? -6.895 17.914 20.773 1.00 57.06 369 PHE A C 1
ATOM 2843 O O . PHE A 1 369 ? -5.858 18.568 20.679 1.00 57.06 369 PHE A O 1
ATOM 2850 N N . ARG A 1 370 ? -7.121 16.809 20.061 1.00 58.53 370 ARG A N 1
ATOM 2851 C CA . ARG A 1 370 ? -6.269 16.399 18.938 1.00 58.53 370 ARG A CA 1
ATOM 2852 C C . ARG A 1 370 ? -7.111 16.354 17.677 1.00 58.53 370 ARG A C 1
ATOM 2854 O O . ARG A 1 370 ? -8.197 15.768 17.686 1.00 58.53 370 ARG A O 1
ATOM 2861 N N . SER A 1 371 ? -6.633 16.980 16.606 1.00 59.75 371 SER A N 1
ATOM 2862 C CA . SER A 1 371 ? -7.252 16.765 15.298 1.00 59.75 371 SER A CA 1
ATOM 2863 C C . SER A 1 371 ? -6.993 15.327 14.853 1.00 59.75 371 SER A C 1
ATOM 2865 O O . SER A 1 371 ? -5.989 14.710 15.230 1.00 59.75 371 SER A O 1
ATOM 2867 N N . LEU A 1 372 ? -7.911 14.772 14.060 1.00 53.66 372 LEU A N 1
ATOM 2868 C CA . LEU A 1 372 ? -7.707 13.451 13.474 1.00 53.66 372 LEU A CA 1
ATOM 2869 C C . LEU A 1 372 ? -6.420 13.425 12.629 1.00 53.66 372 LEU A C 1
ATOM 2871 O O . LEU A 1 372 ? -5.682 12.445 12.697 1.00 53.66 372 LEU A O 1
ATOM 2875 N N . ASP A 1 373 ? -6.100 14.525 11.940 1.00 57.00 373 ASP A N 1
ATOM 2876 C CA . ASP A 1 373 ? -4.854 14.680 11.181 1.00 57.00 373 ASP A CA 1
ATOM 2877 C C . ASP A 1 373 ? -3.606 14.572 12.055 1.00 57.00 373 ASP A C 1
ATOM 2879 O O . ASP A 1 373 ? -2.695 13.832 11.705 1.00 57.00 373 ASP A O 1
ATOM 2883 N N . GLU A 1 374 ? -3.566 15.222 13.224 1.00 58.25 374 GLU A N 1
ATOM 2884 C CA . GLU A 1 374 ? -2.422 15.119 14.141 1.00 58.25 374 GLU A CA 1
ATOM 2885 C C . GLU A 1 374 ? -2.240 13.693 14.667 1.00 58.25 374 GLU A C 1
ATOM 2887 O O . GLU A 1 374 ? -1.112 13.225 14.832 1.00 58.25 374 GLU A O 1
ATOM 2892 N N . GLN A 1 375 ? -3.333 12.971 14.929 1.00 56.91 375 GLN A N 1
ATOM 2893 C CA . GLN A 1 375 ? -3.254 11.586 15.392 1.00 56.91 375 GLN A CA 1
ATOM 2894 C C . GLN A 1 375 ? -2.812 10.629 14.279 1.00 56.91 375 GLN A C 1
ATOM 2896 O O . GLN A 1 375 ? -2.048 9.691 14.537 1.00 56.91 375 GLN A O 1
ATOM 2901 N N . VAL A 1 376 ? -3.265 10.870 13.050 1.00 58.31 376 VAL A N 1
ATOM 2902 C CA . VAL A 1 376 ? -2.846 10.125 11.861 1.00 58.31 376 VAL A CA 1
ATOM 2903 C C . VAL A 1 376 ? -1.380 10.420 11.543 1.00 58.31 376 VAL A C 1
ATOM 2905 O O . VAL A 1 376 ? -0.604 9.479 11.395 1.00 58.31 376 VAL A O 1
ATOM 2908 N N . ASP A 1 377 ? -0.955 11.684 11.542 1.00 59.44 377 ASP A N 1
ATOM 2909 C CA . ASP A 1 377 ? 0.437 12.086 11.313 1.00 59.44 377 ASP A CA 1
ATOM 2910 C C . ASP A 1 377 ? 1.377 11.532 12.394 1.00 59.44 377 ASP A C 1
ATOM 2912 O O . ASP A 1 377 ? 2.446 11.006 12.068 1.00 59.44 377 ASP A O 1
ATOM 2916 N N . ALA A 1 378 ? 0.984 11.574 13.673 1.00 58.28 378 ALA A N 1
ATOM 2917 C CA . ALA A 1 378 ? 1.774 11.003 14.765 1.00 58.28 378 ALA A CA 1
ATOM 2918 C C . ALA A 1 378 ? 1.907 9.478 14.646 1.00 58.28 378 ALA A C 1
ATOM 2920 O O . ALA A 1 378 ? 2.980 8.935 14.911 1.00 58.28 378 ALA A O 1
ATOM 2921 N N . SER A 1 379 ? 0.845 8.793 14.208 1.00 52.75 379 SER A N 1
ATOM 2922 C CA . SER A 1 379 ? 0.868 7.340 14.006 1.00 52.75 379 SER A CA 1
ATOM 2923 C C . SER A 1 379 ? 1.672 6.940 12.775 1.00 52.75 379 SER A C 1
ATOM 2925 O O . SER A 1 379 ? 2.297 5.895 12.815 1.00 52.75 379 SER A O 1
ATOM 2927 N N . LEU A 1 380 ? 1.702 7.777 11.730 1.00 59.59 380 LEU A N 1
ATOM 2928 C CA . LEU A 1 380 ? 2.413 7.525 10.471 1.00 59.59 380 LEU A CA 1
ATOM 2929 C C . LEU A 1 380 ? 3.854 8.054 10.449 1.00 59.59 380 LEU A C 1
ATOM 2931 O O . LEU A 1 380 ? 4.548 7.926 9.437 1.00 59.59 380 LEU A O 1
ATOM 2935 N N . THR A 1 381 ? 4.329 8.691 11.524 1.00 64.00 381 THR A N 1
ATOM 2936 C CA . THR A 1 381 ? 5.679 9.279 11.559 1.00 64.00 381 THR A CA 1
ATOM 2937 C C . THR A 1 381 ? 6.756 8.196 11.452 1.00 64.00 381 THR A C 1
ATOM 2939 O O . THR A 1 381 ? 7.743 8.374 10.731 1.00 64.00 381 THR A O 1
ATOM 2942 N N . GLN A 1 382 ? 6.558 7.047 12.107 1.00 60.47 382 GLN A N 1
ATOM 2943 C CA . GLN A 1 382 ? 7.495 5.925 12.037 1.00 60.47 382 GLN A CA 1
ATOM 2944 C C . GLN A 1 382 ? 7.536 5.330 10.619 1.00 60.47 382 GLN A C 1
ATOM 2946 O O . GLN A 1 382 ? 8.620 5.115 10.070 1.00 60.47 382 GLN A O 1
ATOM 2951 N N . GLU A 1 383 ? 6.379 5.152 9.980 1.00 63.62 383 GLU A N 1
ATOM 2952 C CA . GLU A 1 383 ? 6.246 4.690 8.598 1.00 63.62 383 GLU A CA 1
ATOM 2953 C C . GLU A 1 383 ? 6.847 5.696 7.606 1.00 63.62 383 GLU A C 1
ATOM 2955 O O . GLU A 1 383 ? 7.550 5.290 6.678 1.00 63.62 383 GLU A O 1
ATOM 2960 N N . ARG A 1 384 ? 6.649 7.009 7.809 1.00 67.94 384 ARG A N 1
ATOM 2961 C CA . ARG A 1 384 ? 7.233 8.076 6.973 1.00 67.94 384 ARG A CA 1
ATOM 2962 C C . ARG A 1 384 ? 8.754 8.109 7.046 1.00 67.94 384 ARG A C 1
ATOM 2964 O O . ARG A 1 384 ? 9.390 8.282 6.010 1.00 67.94 384 ARG A O 1
ATOM 2971 N N . ILE A 1 385 ? 9.358 7.943 8.221 1.00 72.12 385 ILE A N 1
ATOM 2972 C CA . ILE A 1 385 ? 10.826 7.934 8.349 1.00 72.12 385 ILE A CA 1
ATOM 2973 C C . ILE A 1 385 ? 11.412 6.742 7.589 1.00 72.12 385 ILE A C 1
ATOM 2975 O O . ILE A 1 385 ? 12.369 6.903 6.828 1.00 72.12 385 ILE A O 1
ATOM 2979 N N . VAL A 1 386 ? 10.803 5.560 7.727 1.00 70.50 386 VAL A N 1
ATOM 2980 C CA . VAL A 1 386 ? 11.206 4.370 6.967 1.00 70.50 386 VAL A CA 1
ATOM 2981 C C . VAL A 1 386 ? 11.022 4.606 5.468 1.00 70.50 386 VAL A C 1
ATOM 2983 O O . VAL A 1 386 ? 11.924 4.287 4.694 1.00 70.50 386 VAL A O 1
ATOM 2986 N N . ALA A 1 387 ? 9.915 5.222 5.047 1.00 70.94 387 ALA A N 1
ATOM 2987 C CA . ALA A 1 387 ? 9.666 5.588 3.656 1.00 70.94 387 ALA A CA 1
ATOM 2988 C C . ALA A 1 387 ? 10.723 6.550 3.095 1.00 70.94 387 ALA A C 1
ATOM 2990 O O . ALA A 1 387 ? 11.244 6.317 2.007 1.00 70.94 387 ALA A O 1
ATOM 2991 N N . LEU A 1 388 ? 11.066 7.606 3.838 1.00 76.38 388 LEU A N 1
ATOM 2992 C CA . LEU A 1 388 ? 12.054 8.613 3.445 1.00 76.38 388 LEU A CA 1
ATOM 2993 C C . LEU A 1 388 ? 13.456 8.016 3.334 1.00 76.38 388 LEU A C 1
ATOM 2995 O O . LEU A 1 388 ? 14.125 8.222 2.322 1.00 76.38 388 LEU A O 1
ATOM 2999 N N . LEU A 1 389 ? 13.885 7.233 4.328 1.00 79.50 389 LEU A N 1
ATOM 3000 C CA . LEU A 1 389 ? 15.164 6.521 4.284 1.00 79.50 389 LEU A CA 1
ATOM 3001 C C . LEU A 1 389 ? 15.209 5.555 3.101 1.00 79.50 389 LEU A C 1
ATOM 3003 O O . LEU A 1 389 ? 16.187 5.519 2.356 1.00 79.50 389 LEU A O 1
ATOM 3007 N N . SER A 1 390 ? 14.130 4.808 2.887 1.00 76.31 390 SER A N 1
ATOM 3008 C CA . SER A 1 390 ? 14.050 3.844 1.794 1.00 76.31 390 SER A CA 1
ATOM 3009 C C . SER A 1 390 ? 14.017 4.534 0.424 1.00 76.31 390 SER A C 1
ATOM 3011 O O . SER A 1 390 ? 14.660 4.067 -0.513 1.00 76.31 390 SER A O 1
ATOM 3013 N N . GLY A 1 391 ? 13.351 5.687 0.308 1.00 76.69 391 GLY A N 1
ATOM 3014 C CA . GLY A 1 391 ? 13.383 6.541 -0.880 1.00 76.69 391 GLY A CA 1
ATOM 3015 C C . GLY A 1 391 ? 14.775 7.116 -1.150 1.00 76.69 391 GLY A C 1
ATOM 3016 O O . GLY A 1 391 ? 15.232 7.098 -2.293 1.00 76.69 391 GLY A O 1
ATOM 3017 N N . PHE A 1 392 ? 15.490 7.550 -0.107 1.00 82.81 392 PHE A N 1
ATOM 3018 C CA . PHE A 1 392 ? 16.877 8.014 -0.199 1.00 82.81 392 PHE A CA 1
ATOM 3019 C C . PHE A 1 392 ? 17.816 6.907 -0.698 1.00 82.81 392 PHE A C 1
ATOM 3021 O O . PHE A 1 392 ? 18.526 7.099 -1.690 1.00 82.81 392 PHE A O 1
ATOM 3028 N N . PHE A 1 393 ? 17.780 5.723 -0.077 1.00 80.25 393 PHE A N 1
ATOM 3029 C CA . PHE A 1 393 ? 18.569 4.574 -0.529 1.00 80.25 393 PHE A CA 1
ATOM 3030 C C . PHE A 1 393 ? 18.166 4.118 -1.930 1.00 80.25 393 PHE A C 1
ATOM 3032 O O . PHE A 1 393 ? 19.034 3.743 -2.719 1.00 80.25 393 PHE A O 1
ATOM 3039 N N . GLY A 1 394 ? 16.883 4.216 -2.279 1.00 78.81 394 GLY A N 1
ATOM 3040 C CA . GLY A 1 394 ? 16.418 3.902 -3.621 1.00 78.81 394 GLY A CA 1
ATOM 3041 C C . GLY A 1 394 ? 16.930 4.877 -4.681 1.00 78.81 394 GLY A C 1
ATOM 3042 O O . GLY A 1 394 ? 17.338 4.448 -5.765 1.00 78.81 394 GLY A O 1
ATOM 3043 N N . GLY A 1 395 ? 17.002 6.170 -4.357 1.00 82.62 395 GLY A N 1
ATOM 3044 C CA . GLY A 1 395 ? 17.661 7.180 -5.185 1.00 82.62 395 GLY A CA 1
ATOM 3045 C C . GLY A 1 395 ? 19.156 6.901 -5.362 1.00 82.62 395 GLY A C 1
ATOM 3046 O O . GLY A 1 395 ? 19.665 6.941 -6.483 1.00 82.62 395 GLY A O 1
ATOM 3047 N N . LEU A 1 396 ? 19.856 6.530 -4.287 1.00 84.69 396 LEU A N 1
ATOM 3048 C CA . LEU A 1 396 ? 21.276 6.167 -4.339 1.00 84.69 396 LEU A CA 1
ATOM 3049 C C . LEU A 1 396 ? 21.521 4.910 -5.189 1.00 84.69 396 LEU A C 1
ATOM 3051 O O . LEU A 1 396 ? 22.429 4.890 -6.022 1.00 84.69 396 LEU A O 1
ATOM 3055 N N . ALA A 1 397 ? 20.675 3.888 -5.046 1.00 81.31 397 ALA A N 1
ATOM 3056 C CA . ALA A 1 397 ? 20.714 2.687 -5.875 1.00 81.31 397 ALA A CA 1
ATOM 3057 C C . ALA A 1 397 ? 20.495 3.012 -7.362 1.00 81.31 397 ALA A C 1
ATOM 3059 O O . ALA A 1 397 ? 21.172 2.448 -8.223 1.00 81.31 397 ALA A O 1
ATOM 3060 N N . LEU A 1 398 ? 19.603 3.958 -7.674 1.00 81.31 398 LEU A N 1
ATOM 3061 C CA . LEU A 1 398 ? 19.357 4.413 -9.042 1.00 81.31 398 LEU A CA 1
ATOM 3062 C C . LEU A 1 398 ? 20.584 5.124 -9.635 1.00 81.31 398 LEU A C 1
ATOM 3064 O O . LEU A 1 398 ? 20.930 4.879 -10.790 1.00 81.31 398 LEU A O 1
ATOM 3068 N N . ILE A 1 399 ? 21.286 5.940 -8.841 1.00 85.31 399 ILE A N 1
ATOM 3069 C CA . ILE A 1 399 ? 22.549 6.581 -9.245 1.00 85.31 399 ILE A CA 1
ATOM 3070 C C . ILE A 1 399 ? 23.632 5.527 -9.500 1.00 85.31 399 ILE A C 1
ATOM 3072 O O . ILE A 1 399 ? 24.288 5.564 -10.541 1.00 85.31 399 ILE A O 1
ATOM 3076 N N . LEU A 1 400 ? 23.799 4.554 -8.599 1.00 83.81 400 LEU A N 1
ATOM 3077 C CA . LEU A 1 400 ? 24.765 3.463 -8.769 1.00 83.81 400 LEU A CA 1
ATOM 3078 C C . LEU A 1 400 ? 24.463 2.620 -10.013 1.00 83.81 400 LEU A C 1
ATOM 3080 O O . LEU A 1 400 ? 25.376 2.291 -10.770 1.00 83.81 400 LEU A O 1
ATOM 3084 N N . ALA A 1 401 ? 23.188 2.327 -10.275 1.00 80.06 401 ALA A N 1
ATOM 3085 C CA . ALA A 1 401 ? 22.760 1.646 -11.492 1.00 80.06 401 ALA A CA 1
ATOM 3086 C C . ALA A 1 401 ? 23.082 2.471 -12.750 1.00 80.06 401 ALA A C 1
ATOM 3088 O O . ALA A 1 401 ? 23.581 1.921 -13.734 1.00 80.06 401 ALA A O 1
ATOM 3089 N N . ALA A 1 402 ? 22.860 3.790 -12.711 1.00 84.06 402 ALA A N 1
ATOM 3090 C CA . ALA A 1 402 ? 23.190 4.697 -13.809 1.00 84.06 402 ALA A CA 1
ATOM 3091 C C . ALA A 1 402 ? 24.702 4.718 -14.092 1.00 84.06 402 ALA A C 1
ATOM 3093 O O . ALA A 1 402 ? 25.121 4.605 -15.245 1.00 84.06 402 ALA A O 1
ATOM 3094 N N . LEU A 1 403 ? 25.528 4.797 -13.044 1.00 86.75 403 LEU A N 1
ATOM 3095 C CA . LEU A 1 403 ? 26.990 4.766 -13.143 1.00 86.75 403 LEU A CA 1
ATOM 3096 C C . LEU A 1 403 ? 27.499 3.420 -13.665 1.00 86.75 403 LEU A C 1
ATOM 3098 O O . LEU A 1 403 ? 28.354 3.390 -14.551 1.00 86.75 403 LEU A O 1
ATOM 3102 N N . GLY A 1 404 ? 26.947 2.309 -13.173 1.00 83.25 404 GLY A N 1
ATOM 3103 C CA . GLY A 1 404 ? 27.275 0.967 -13.652 1.00 83.25 404 GLY A CA 1
ATOM 3104 C C . GLY A 1 404 ? 26.943 0.798 -15.133 1.00 83.25 404 GLY A C 1
ATOM 3105 O O . GLY A 1 404 ? 27.776 0.340 -15.917 1.00 83.25 404 GLY A O 1
ATOM 3106 N N . LEU A 1 405 ? 25.760 1.251 -15.551 1.00 83.56 405 LEU A N 1
ATOM 3107 C CA . LEU A 1 405 ? 25.345 1.212 -16.949 1.00 83.56 405 LEU A CA 1
ATOM 3108 C C . LEU A 1 405 ? 26.214 2.114 -17.836 1.00 83.56 405 LEU A C 1
ATOM 3110 O O . LEU A 1 405 ? 26.618 1.696 -18.924 1.00 83.56 405 LEU A O 1
ATOM 3114 N N . TYR A 1 406 ? 26.560 3.317 -17.376 1.00 87.12 406 TYR A N 1
ATOM 3115 C CA . TYR A 1 406 ? 27.514 4.194 -18.058 1.00 87.12 406 TYR A CA 1
ATOM 3116 C C . TYR A 1 406 ? 28.881 3.513 -18.216 1.00 87.12 406 TYR A C 1
ATOM 3118 O O . TYR A 1 406 ? 29.440 3.495 -19.312 1.00 87.12 406 TYR A O 1
ATOM 3126 N N . GLY A 1 407 ? 29.408 2.899 -17.154 1.00 84.31 407 GLY A N 1
ATOM 3127 C CA . GLY A 1 407 ? 30.689 2.193 -17.175 1.00 84.31 407 GLY A CA 1
ATOM 3128 C C . GLY A 1 407 ? 30.697 1.041 -18.180 1.00 84.31 407 GLY A C 1
ATOM 3129 O O . GLY A 1 407 ? 31.571 0.977 -19.045 1.00 84.31 407 GLY A O 1
ATOM 3130 N N . VAL A 1 408 ? 29.679 0.177 -18.135 1.00 81.69 408 VAL A N 1
ATOM 3131 C CA . VAL A 1 408 ? 29.535 -0.971 -19.046 1.00 81.69 408 VAL A CA 1
ATOM 3132 C C . VAL A 1 408 ? 29.389 -0.527 -20.501 1.00 81.69 408 VAL A C 1
ATOM 3134 O O . VAL A 1 408 ? 30.011 -1.109 -21.398 1.00 81.69 408 VAL A O 1
ATOM 3137 N N . THR A 1 409 ? 28.591 0.508 -20.761 1.00 84.06 409 THR A N 1
ATOM 3138 C CA . THR A 1 409 ? 28.381 1.029 -22.120 1.00 84.06 409 THR A CA 1
ATOM 3139 C C . THR A 1 409 ? 29.627 1.728 -22.653 1.00 84.06 409 THR A C 1
ATOM 3141 O O . THR A 1 409 ? 30.040 1.449 -23.778 1.00 84.06 409 THR A O 1
ATOM 3144 N N . SER A 1 410 ? 30.286 2.553 -21.840 1.00 86.06 410 SER A N 1
ATOM 3145 C CA . SER A 1 410 ? 31.546 3.223 -22.174 1.00 86.06 410 SER A CA 1
ATOM 3146 C C . SER A 1 410 ? 32.671 2.225 -22.465 1.00 86.06 410 SER A C 1
ATOM 3148 O O . SER A 1 410 ? 33.373 2.347 -23.476 1.00 86.06 410 SER A O 1
ATOM 3150 N N . TYR A 1 411 ? 32.797 1.178 -21.643 1.00 83.31 411 TYR A N 1
ATOM 3151 C CA . TYR A 1 411 ? 33.752 0.093 -21.862 1.00 83.31 411 TYR A CA 1
ATOM 3152 C C . TYR A 1 411 ? 33.457 -0.662 -23.166 1.00 83.31 411 TYR A C 1
ATOM 3154 O O . TYR A 1 411 ? 34.349 -0.871 -23.989 1.00 83.31 411 TYR A O 1
ATOM 3162 N N . SER A 1 412 ? 32.189 -1.010 -23.404 1.00 78.56 412 SER A N 1
ATOM 3163 C CA . SER A 1 412 ? 31.762 -1.731 -24.610 1.00 78.56 412 SER A CA 1
ATOM 3164 C C . SER A 1 412 ? 31.986 -0.934 -25.898 1.00 78.56 412 SER A C 1
ATOM 3166 O O . SER A 1 412 ? 32.353 -1.518 -26.918 1.00 78.56 412 SER A O 1
ATOM 3168 N N . VAL A 1 413 ? 31.773 0.386 -25.857 1.00 83.94 413 VAL A N 1
ATOM 3169 C CA . VAL A 1 413 ? 32.061 1.307 -26.968 1.00 83.94 413 VAL A CA 1
ATOM 3170 C C . VAL A 1 413 ? 33.564 1.391 -27.211 1.00 83.94 413 VAL A C 1
ATOM 3172 O O . VAL A 1 413 ? 34.006 1.281 -28.351 1.00 83.94 413 VAL A O 1
ATOM 3175 N N . SER A 1 414 ? 34.359 1.535 -26.149 1.00 84.56 414 SER A N 1
ATOM 3176 C CA . SER A 1 414 ? 35.815 1.667 -26.259 1.00 84.56 414 SER A CA 1
ATOM 3177 C C . SER A 1 414 ? 36.468 0.401 -26.816 1.00 84.56 414 SER A C 1
ATOM 3179 O O . SER A 1 414 ? 37.337 0.494 -27.676 1.00 84.56 414 SER A O 1
ATOM 3181 N N . ARG A 1 415 ? 35.997 -0.785 -26.411 1.00 82.62 415 ARG A N 1
ATOM 3182 C CA . ARG A 1 415 ? 36.513 -2.076 -26.897 1.00 82.62 415 ARG A CA 1
ATOM 3183 C C . ARG A 1 415 ? 36.140 -2.383 -28.354 1.00 82.62 415 ARG A C 1
ATOM 3185 O O . ARG A 1 415 ? 36.751 -3.246 -28.967 1.00 82.62 415 ARG A O 1
ATOM 3192 N N . ARG A 1 416 ? 35.134 -1.698 -28.907 1.00 81.25 416 ARG A N 1
ATOM 3193 C CA . ARG A 1 416 ? 34.672 -1.846 -30.302 1.00 81.25 416 ARG A CA 1
ATOM 3194 C C . ARG A 1 416 ? 34.955 -0.601 -31.139 1.00 81.25 416 ARG A C 1
ATOM 3196 O O . ARG A 1 416 ? 34.280 -0.362 -32.137 1.00 81.25 416 ARG A O 1
ATOM 3203 N N . ARG A 1 417 ? 35.922 0.219 -30.722 1.00 83.81 417 ARG A N 1
ATOM 3204 C CA . ARG A 1 417 ? 36.225 1.492 -31.380 1.00 83.81 417 ARG A CA 1
ATOM 3205 C C . ARG A 1 417 ? 36.626 1.297 -32.847 1.00 83.81 417 ARG A C 1
ATOM 3207 O O . ARG A 1 417 ? 36.121 2.041 -33.682 1.00 83.81 417 ARG A O 1
ATOM 3214 N N . SER A 1 418 ? 37.428 0.278 -33.166 1.00 83.38 418 SER A N 1
ATOM 3215 C CA . SER A 1 418 ? 37.818 -0.044 -34.546 1.00 83.38 418 SER A CA 1
ATOM 3216 C C . SER A 1 418 ? 36.659 -0.572 -35.389 1.00 83.38 418 SER A C 1
ATOM 3218 O O . SER A 1 418 ? 36.431 -0.073 -36.485 1.00 83.38 418 SER A O 1
ATOM 3220 N N . GLU A 1 419 ? 35.820 -1.463 -34.846 1.00 86.25 419 GLU A N 1
ATOM 3221 C CA . GLU A 1 419 ? 34.581 -1.917 -35.508 1.00 86.25 419 GLU A CA 1
ATOM 3222 C C . GLU A 1 419 ? 33.667 -0.730 -35.878 1.00 86.25 419 GLU A C 1
ATOM 3224 O O . GLU A 1 419 ? 33.114 -0.670 -36.978 1.00 86.25 419 GLU A O 1
ATOM 3229 N N . ILE A 1 420 ? 33.508 0.231 -34.960 1.00 84.94 420 ILE A N 1
ATOM 3230 C CA . ILE A 1 420 ? 32.694 1.437 -35.175 1.00 84.94 420 ILE A CA 1
ATOM 3231 C C . ILE A 1 420 ? 33.354 2.361 -36.210 1.00 84.94 420 ILE A C 1
ATOM 3233 O O . ILE A 1 420 ? 32.656 2.870 -37.088 1.00 84.94 420 ILE A O 1
ATOM 3237 N N . GLY A 1 421 ? 34.677 2.534 -36.149 1.00 83.81 421 GLY A N 1
ATOM 3238 C CA . GLY A 1 421 ? 35.456 3.316 -37.113 1.00 83.81 421 GLY A CA 1
ATOM 3239 C C . GLY A 1 421 ? 35.364 2.765 -38.537 1.00 83.81 421 GLY A C 1
ATOM 3240 O O . GLY A 1 421 ? 35.072 3.522 -39.459 1.00 83.81 421 GLY A O 1
ATOM 3241 N N . ILE A 1 422 ? 35.486 1.446 -38.717 1.00 86.31 422 ILE A N 1
ATOM 3242 C CA . ILE A 1 422 ? 35.337 0.777 -40.021 1.00 86.31 422 ILE A CA 1
ATOM 3243 C C . ILE A 1 422 ? 33.923 0.986 -40.579 1.00 86.31 422 ILE A C 1
ATOM 3245 O O . ILE A 1 422 ? 33.758 1.310 -41.751 1.00 86.31 422 ILE A O 1
ATOM 3249 N N . ARG A 1 423 ? 32.877 0.864 -39.749 1.00 85.19 423 ARG A N 1
ATOM 3250 C CA . ARG A 1 423 ? 31.491 1.116 -40.191 1.00 85.19 423 ARG A CA 1
ATOM 3251 C C . ARG A 1 423 ? 31.278 2.558 -40.639 1.00 85.19 423 ARG A C 1
ATOM 3253 O O . ARG A 1 423 ? 30.592 2.787 -41.630 1.00 85.19 423 ARG A O 1
ATOM 3260 N N . MET A 1 424 ? 31.854 3.512 -39.915 1.00 85.00 424 MET A N 1
ATOM 3261 C CA . MET A 1 424 ? 31.800 4.930 -40.273 1.00 85.00 424 MET A CA 1
ATOM 3262 C C . MET A 1 424 ? 32.567 5.201 -41.576 1.00 85.00 424 MET A C 1
ATOM 3264 O O . MET A 1 424 ? 32.051 5.907 -42.436 1.00 85.00 424 MET A O 1
ATOM 3268 N N . ALA A 1 425 ? 33.733 4.574 -41.773 1.00 86.19 425 ALA A N 1
ATOM 3269 C CA . ALA A 1 425 ? 34.504 4.645 -43.018 1.00 86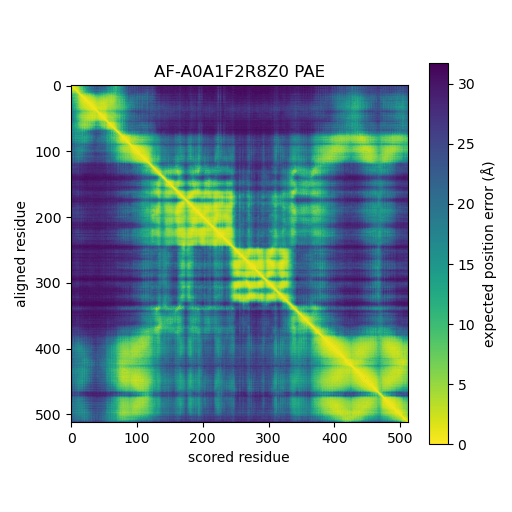.19 425 ALA A CA 1
ATOM 3270 C C . ALA A 1 425 ? 33.744 4.064 -44.226 1.00 86.19 425 ALA A C 1
ATOM 3272 O O . ALA A 1 425 ? 33.830 4.602 -45.325 1.00 86.19 425 ALA A O 1
ATOM 3273 N N . LEU A 1 426 ? 32.939 3.016 -44.015 1.00 85.56 426 LEU A N 1
ATOM 3274 C CA . LEU A 1 426 ? 32.053 2.427 -45.029 1.00 85.56 426 LEU A CA 1
ATOM 3275 C C . LEU A 1 426 ? 30.768 3.247 -45.284 1.00 85.56 426 LEU A C 1
ATOM 3277 O O . LEU A 1 426 ? 29.906 2.811 -46.045 1.00 85.56 426 LEU A O 1
ATOM 3281 N N . GLY A 1 427 ? 30.617 4.422 -44.660 1.00 82.56 427 GLY A N 1
ATOM 3282 C CA . GLY A 1 427 ? 29.506 5.349 -44.903 1.00 82.56 427 GLY A CA 1
ATOM 3283 C C . GLY A 1 427 ? 28.311 5.214 -43.952 1.00 82.56 427 GLY A C 1
ATOM 3284 O O . GLY A 1 427 ? 27.235 5.741 -44.240 1.00 82.56 427 GLY A O 1
ATOM 3285 N N . ALA A 1 428 ? 28.449 4.527 -42.812 1.00 82.56 428 ALA A N 1
ATOM 3286 C CA . ALA A 1 428 ? 27.372 4.458 -41.825 1.00 82.56 428 ALA A CA 1
ATOM 3287 C C . ALA A 1 428 ? 27.102 5.833 -41.186 1.00 82.56 428 ALA A C 1
ATOM 3289 O O . ALA A 1 428 ? 27.991 6.459 -40.614 1.00 82.56 428 ALA A O 1
ATOM 3290 N N . ALA A 1 429 ? 25.844 6.286 -41.217 1.00 82.38 429 ALA A N 1
ATOM 3291 C CA . ALA A 1 429 ? 25.457 7.559 -40.610 1.00 82.38 429 ALA A CA 1
ATOM 3292 C C . ALA A 1 429 ? 25.649 7.548 -39.072 1.00 82.38 429 ALA A C 1
ATOM 3294 O O . ALA A 1 429 ? 25.296 6.547 -38.436 1.00 82.38 429 ALA A O 1
ATOM 3295 N N . PRO A 1 430 ? 26.059 8.664 -38.430 1.00 78.31 430 PRO A N 1
ATOM 3296 C CA . PRO A 1 430 ? 26.241 8.757 -36.972 1.00 78.31 430 PRO A CA 1
ATOM 3297 C C . PRO A 1 430 ? 25.015 8.321 -36.151 1.00 78.31 430 PRO A C 1
ATOM 3299 O O . PRO A 1 430 ? 25.137 7.697 -35.094 1.00 78.31 430 PRO A O 1
ATOM 3302 N N . GLY A 1 431 ? 23.809 8.591 -36.665 1.00 80.19 431 GLY A N 1
ATOM 3303 C CA . GLY A 1 431 ? 22.549 8.171 -36.043 1.00 80.19 431 GLY A CA 1
ATOM 3304 C C . GLY A 1 431 ? 22.349 6.651 -36.006 1.00 80.19 431 GLY A C 1
ATOM 3305 O O . GLY A 1 431 ? 21.715 6.142 -35.083 1.00 80.19 431 GLY A O 1
ATOM 3306 N N . SER A 1 432 ? 22.925 5.907 -36.958 1.00 80.19 432 SER A N 1
ATOM 3307 C CA . SER A 1 432 ? 22.856 4.439 -36.980 1.00 80.19 432 SER A CA 1
ATOM 3308 C C . SER A 1 432 ? 23.698 3.812 -35.864 1.00 80.19 432 SER A C 1
ATOM 3310 O O . SER A 1 432 ? 23.241 2.887 -35.193 1.00 80.19 432 SER A O 1
ATOM 3312 N N . VAL A 1 433 ? 24.875 4.384 -35.587 1.00 82.88 433 VAL A N 1
ATOM 3313 C CA . VAL A 1 433 ? 25.753 3.975 -34.481 1.00 82.88 433 VAL A CA 1
ATOM 3314 C C . VAL A 1 433 ? 25.099 4.295 -33.137 1.00 82.88 433 VAL A C 1
ATOM 3316 O O . VAL A 1 433 ? 25.049 3.437 -32.257 1.00 82.88 433 VAL A O 1
ATOM 3319 N N . MET A 1 434 ? 24.522 5.494 -32.998 1.00 83.31 434 MET A N 1
ATOM 3320 C CA . MET A 1 434 ? 23.765 5.886 -31.805 1.00 83.31 434 MET A CA 1
ATOM 3321 C C . MET A 1 434 ? 22.615 4.908 -31.523 1.00 83.31 434 MET A C 1
ATOM 3323 O O . MET A 1 434 ? 22.495 4.399 -30.408 1.00 83.31 434 MET A O 1
ATOM 3327 N N . ARG A 1 435 ? 21.790 4.600 -32.535 1.00 81.44 435 ARG A N 1
ATOM 3328 C CA . ARG A 1 435 ? 20.654 3.675 -32.399 1.00 81.44 435 ARG A CA 1
ATOM 3329 C C . ARG A 1 435 ? 21.105 2.275 -31.996 1.00 81.44 435 ARG A C 1
ATOM 3331 O O . ARG A 1 435 ? 20.470 1.666 -31.139 1.00 81.44 435 ARG A O 1
ATOM 3338 N N . LEU A 1 436 ? 22.197 1.776 -32.569 1.00 81.75 436 LEU A N 1
ATOM 3339 C CA . LEU A 1 436 ? 22.745 0.463 -32.232 1.00 81.75 436 LEU A CA 1
ATOM 3340 C C . LEU A 1 436 ? 23.166 0.384 -30.756 1.00 81.75 436 LEU A C 1
ATOM 3342 O O . LEU A 1 436 ? 22.849 -0.590 -30.069 1.00 81.75 436 LEU A O 1
ATOM 3346 N N . VAL A 1 437 ? 23.861 1.412 -30.258 1.00 83.31 437 VAL A N 1
ATOM 3347 C CA . VAL A 1 437 ? 24.301 1.476 -28.855 1.00 83.31 437 VAL A CA 1
ATOM 3348 C C . VAL A 1 437 ? 23.100 1.604 -27.915 1.00 83.31 437 VAL A C 1
ATOM 3350 O O . VAL A 1 437 ? 23.011 0.855 -26.943 1.00 83.31 437 VAL A O 1
ATOM 3353 N N . LEU A 1 438 ? 22.139 2.477 -28.231 1.00 83.12 438 LEU A N 1
ATOM 3354 C CA . LEU A 1 438 ? 20.919 2.635 -27.435 1.00 83.12 438 LEU A CA 1
ATOM 3355 C C . LEU A 1 438 ? 20.072 1.357 -27.420 1.00 83.12 438 LEU A C 1
ATOM 3357 O O . LEU A 1 438 ? 19.597 0.967 -26.361 1.00 83.12 438 LEU A O 1
ATOM 3361 N N . SER A 1 439 ? 19.936 0.653 -28.548 1.00 83.12 439 SER A N 1
ATOM 3362 C CA . SER A 1 439 ? 19.163 -0.598 -28.626 1.00 83.12 439 SER A CA 1
ATOM 3363 C C . SER A 1 439 ? 19.731 -1.676 -27.703 1.00 83.12 439 SER A C 1
ATOM 3365 O O . SER A 1 439 ? 18.975 -2.382 -27.043 1.00 83.12 439 SER A O 1
ATOM 3367 N N . ARG A 1 440 ? 21.063 -1.768 -27.577 1.00 82.38 440 ARG A N 1
ATOM 3368 C CA . ARG A 1 440 ? 21.705 -2.664 -26.599 1.00 82.38 440 ARG A CA 1
ATOM 3369 C C . ARG A 1 440 ? 21.319 -2.339 -25.167 1.00 82.38 440 ARG A C 1
ATOM 3371 O O . ARG A 1 440 ? 21.019 -3.246 -24.394 1.00 82.38 440 ARG A O 1
ATOM 3378 N N . VAL A 1 441 ? 21.310 -1.057 -24.833 1.00 83.31 441 VAL A N 1
ATOM 3379 C CA . VAL A 1 441 ? 20.947 -0.590 -23.496 1.00 83.31 441 VAL A CA 1
ATOM 3380 C C . VAL A 1 441 ? 19.475 -0.839 -23.214 1.00 83.31 441 VAL A C 1
ATOM 3382 O O . VAL A 1 441 ? 19.153 -1.334 -22.142 1.00 83.31 441 VAL A O 1
ATOM 3385 N N . PHE A 1 442 ? 18.593 -0.600 -24.184 1.00 84.06 442 PHE A N 1
ATOM 3386 C CA . PHE A 1 442 ? 17.169 -0.899 -24.048 1.00 84.06 442 PHE A CA 1
ATOM 3387 C C . PHE A 1 442 ? 16.904 -2.377 -23.752 1.00 84.06 442 PHE A C 1
ATOM 3389 O O . PHE A 1 442 ? 16.104 -2.676 -22.871 1.00 84.06 442 PHE A O 1
ATOM 3396 N N . VAL A 1 443 ? 17.589 -3.306 -24.430 1.00 86.25 443 VAL A N 1
ATOM 3397 C CA . VAL A 1 443 ? 17.436 -4.745 -24.146 1.00 86.25 443 VAL A CA 1
ATOM 3398 C C . VAL A 1 443 ? 17.950 -5.093 -22.748 1.00 86.25 443 VAL A C 1
ATOM 3400 O O . VAL A 1 443 ? 17.297 -5.845 -22.029 1.00 86.25 443 VAL A O 1
ATOM 3403 N N . LEU A 1 444 ? 19.091 -4.531 -22.344 1.00 83.69 444 LEU A N 1
ATOM 3404 C CA . LEU A 1 444 ? 19.672 -4.758 -21.020 1.00 83.69 444 LEU A CA 1
ATOM 3405 C C . LEU A 1 444 ? 18.761 -4.235 -19.894 1.00 83.69 444 LEU A C 1
ATOM 3407 O O . LEU A 1 444 ? 18.484 -4.960 -18.941 1.00 83.69 444 LEU A O 1
ATOM 3411 N N . VAL A 1 445 ? 18.261 -3.004 -20.028 1.00 84.81 445 VAL A N 1
ATOM 3412 C CA . VAL A 1 445 ? 17.315 -2.394 -19.082 1.00 84.81 445 VAL A CA 1
ATOM 3413 C C . VAL A 1 445 ? 16.005 -3.176 -19.064 1.00 84.81 445 VAL A C 1
ATOM 3415 O O . VAL A 1 445 ? 15.515 -3.495 -17.988 1.00 84.81 445 VAL A O 1
ATOM 3418 N N . GLY A 1 446 ? 15.473 -3.558 -20.229 1.00 86.88 446 GLY A N 1
ATOM 3419 C CA . GLY A 1 446 ? 14.255 -4.364 -20.330 1.00 86.88 446 GLY A CA 1
ATOM 3420 C C . GLY A 1 446 ? 14.381 -5.718 -19.628 1.00 86.88 446 GLY A C 1
ATOM 3421 O O . GLY A 1 446 ? 13.493 -6.095 -18.868 1.00 86.88 446 GLY A O 1
ATOM 3422 N N . ALA A 1 447 ? 15.503 -6.421 -19.806 1.00 86.25 447 ALA A N 1
ATOM 3423 C CA . ALA A 1 447 ? 15.779 -7.663 -19.084 1.00 86.25 447 ALA A CA 1
ATOM 3424 C C . ALA A 1 447 ? 15.850 -7.438 -17.563 1.00 86.25 447 ALA A C 1
ATOM 3426 O O . ALA A 1 447 ? 15.250 -8.196 -16.802 1.00 86.25 447 ALA A O 1
ATOM 3427 N N . GLY A 1 448 ? 16.524 -6.368 -17.125 1.00 85.38 448 GLY A N 1
ATOM 3428 C CA . GLY A 1 448 ? 16.582 -5.969 -15.717 1.00 85.38 448 GLY A CA 1
ATOM 3429 C C . GLY A 1 448 ? 15.205 -5.656 -15.125 1.00 85.38 448 GLY A C 1
ATOM 3430 O O . GLY A 1 448 ? 14.911 -6.104 -14.022 1.00 85.38 448 GLY A O 1
ATOM 3431 N N . VAL A 1 449 ? 14.337 -4.954 -15.861 1.00 84.69 449 VAL A N 1
ATOM 3432 C CA . VAL A 1 449 ? 12.956 -4.643 -15.445 1.00 84.69 449 VAL A CA 1
ATOM 3433 C C . VAL A 1 449 ? 12.118 -5.910 -15.314 1.00 84.69 449 VAL A C 1
ATOM 3435 O O . VAL A 1 449 ? 11.433 -6.075 -14.310 1.00 84.69 449 VAL A O 1
ATOM 3438 N N . VAL A 1 450 ? 12.183 -6.823 -16.287 1.00 88.31 450 VAL A N 1
ATOM 3439 C CA . VAL A 1 450 ? 11.418 -8.080 -16.243 1.00 88.31 450 VAL A CA 1
ATOM 3440 C C . VAL A 1 450 ? 11.844 -8.935 -15.049 1.00 88.31 450 VAL A C 1
ATOM 3442 O O . VAL A 1 450 ? 10.995 -9.401 -14.291 1.00 88.31 450 VAL A O 1
ATOM 3445 N N . ILE A 1 451 ? 13.153 -9.108 -14.845 1.00 87.19 451 ILE A N 1
ATOM 3446 C CA . ILE A 1 451 ? 13.684 -9.919 -13.742 1.00 87.19 451 ILE A CA 1
ATOM 3447 C C . ILE A 1 451 ? 13.430 -9.231 -12.397 1.00 87.19 451 ILE A C 1
ATOM 3449 O O . ILE A 1 451 ? 12.917 -9.861 -11.476 1.00 87.19 451 ILE A O 1
ATOM 3453 N N . GLY A 1 452 ? 13.733 -7.936 -12.284 1.00 83.94 452 GLY A N 1
ATOM 3454 C CA . GLY A 1 452 ? 13.519 -7.153 -11.067 1.00 83.94 452 GLY A CA 1
ATOM 3455 C C . GLY A 1 452 ? 12.047 -7.082 -10.672 1.00 83.94 452 GLY A C 1
ATOM 3456 O O . GLY A 1 452 ? 11.720 -7.263 -9.503 1.00 83.94 452 GLY A O 1
ATOM 3457 N N . GLY A 1 453 ? 11.148 -6.914 -11.644 1.00 82.81 453 GLY A N 1
ATOM 3458 C CA . GLY A 1 453 ? 9.703 -6.970 -11.435 1.00 82.81 453 GLY A CA 1
ATOM 3459 C C . GLY A 1 453 ? 9.239 -8.344 -10.949 1.00 82.81 453 GLY A C 1
ATOM 3460 O O . GLY A 1 453 ? 8.487 -8.421 -9.982 1.00 82.81 453 GLY A O 1
ATOM 3461 N N . ALA A 1 454 ? 9.730 -9.435 -11.545 1.00 85.81 454 ALA A N 1
ATOM 3462 C CA . ALA A 1 454 ? 9.405 -10.792 -11.098 1.00 85.81 454 ALA A CA 1
ATOM 3463 C C . ALA A 1 454 ? 9.881 -11.065 -9.659 1.00 85.81 454 ALA A C 1
ATOM 3465 O O . ALA A 1 454 ? 9.114 -11.587 -8.848 1.00 85.81 454 ALA A O 1
ATOM 3466 N N . VAL A 1 455 ? 11.112 -10.664 -9.321 1.00 83.56 455 VAL A N 1
ATOM 3467 C CA . VAL A 1 455 ? 11.664 -10.777 -7.960 1.00 83.56 455 VAL A CA 1
ATOM 3468 C C . VAL A 1 455 ? 10.873 -9.918 -6.975 1.00 83.56 455 VAL A C 1
ATOM 3470 O O . VAL A 1 455 ? 10.537 -10.393 -5.894 1.00 83.56 455 VAL A O 1
ATOM 3473 N N . SER A 1 456 ? 10.517 -8.687 -7.354 1.00 79.38 456 SER A N 1
ATOM 3474 C CA . SER A 1 456 ? 9.703 -7.785 -6.530 1.00 79.38 456 SER A CA 1
ATOM 3475 C C . SER A 1 456 ? 8.326 -8.375 -6.240 1.00 79.38 456 SER A C 1
ATOM 3477 O O . SER A 1 456 ? 7.893 -8.405 -5.092 1.00 79.38 456 SER A O 1
ATOM 3479 N N . LEU A 1 457 ? 7.659 -8.926 -7.260 1.00 79.06 457 LEU A N 1
ATOM 3480 C CA . LEU A 1 457 ? 6.360 -9.582 -7.111 1.00 79.06 457 LEU A CA 1
ATOM 3481 C C . LEU A 1 457 ? 6.446 -10.821 -6.216 1.00 79.06 457 LEU A C 1
ATOM 3483 O O . LEU A 1 457 ? 5.559 -11.049 -5.395 1.00 79.06 457 LEU A O 1
ATOM 3487 N N . TRP A 1 458 ? 7.501 -11.622 -6.359 1.00 83.06 458 TRP A N 1
ATOM 3488 C CA . TRP A 1 458 ? 7.730 -12.783 -5.503 1.00 83.06 458 TRP A CA 1
ATOM 3489 C C . TRP A 1 458 ? 7.972 -12.371 -4.044 1.00 83.06 458 TRP A C 1
ATOM 3491 O O . TRP A 1 458 ? 7.292 -12.874 -3.149 1.00 83.06 458 TRP A O 1
ATOM 3501 N N . ALA A 1 459 ? 8.858 -11.400 -3.811 1.00 76.75 459 ALA A N 1
ATOM 3502 C CA . ALA A 1 459 ? 9.151 -10.873 -2.481 1.00 76.75 459 ALA A CA 1
ATOM 3503 C C . ALA A 1 459 ? 7.913 -10.232 -1.835 1.00 76.75 459 ALA A C 1
ATOM 3505 O O . ALA A 1 459 ? 7.627 -10.478 -0.668 1.00 76.75 459 ALA A O 1
ATOM 3506 N N . SER A 1 460 ? 7.128 -9.477 -2.605 1.00 71.94 460 SER A N 1
ATOM 3507 C CA . SER A 1 460 ? 5.879 -8.864 -2.147 1.00 71.94 460 SER A CA 1
ATOM 3508 C C . SER A 1 460 ? 4.854 -9.914 -1.708 1.00 71.94 460 SER A C 1
ATOM 3510 O O . SER A 1 460 ? 4.255 -9.781 -0.643 1.00 71.94 460 SER A O 1
ATOM 3512 N N . ARG A 1 461 ? 4.701 -11.015 -2.461 1.00 75.75 461 ARG A N 1
ATOM 3513 C CA . ARG A 1 461 ? 3.837 -12.138 -2.052 1.00 75.75 461 ARG A CA 1
ATOM 3514 C C . ARG A 1 461 ? 4.328 -12.816 -0.778 1.00 75.75 461 ARG A C 1
ATOM 3516 O O . ARG A 1 461 ? 3.506 -13.187 0.054 1.00 75.75 461 ARG A O 1
ATOM 3523 N N . TYR A 1 462 ? 5.640 -12.968 -0.627 1.00 75.94 462 TYR A N 1
ATOM 3524 C CA . TYR A 1 462 ? 6.233 -13.527 0.583 1.00 75.94 462 TYR A CA 1
ATOM 3525 C C . TYR A 1 462 ? 5.970 -12.628 1.801 1.00 75.94 462 TYR A C 1
ATOM 3527 O O . TYR A 1 462 ? 5.465 -13.102 2.815 1.00 75.94 462 TYR A O 1
ATOM 3535 N N . VAL A 1 463 ? 6.189 -11.316 1.685 1.00 67.12 463 VAL A N 1
ATOM 3536 C CA . VAL A 1 463 ? 5.907 -10.352 2.763 1.00 67.12 463 VAL A CA 1
ATOM 3537 C C . VAL A 1 463 ? 4.412 -10.289 3.098 1.00 67.12 463 VAL A C 1
ATOM 3539 O O . VAL A 1 463 ? 4.054 -10.281 4.272 1.00 67.12 463 VAL A O 1
ATOM 3542 N N . ALA A 1 464 ? 3.526 -10.336 2.099 1.00 65.88 464 ALA A N 1
ATOM 3543 C CA . ALA A 1 464 ? 2.077 -10.376 2.316 1.00 65.88 464 ALA A CA 1
ATOM 3544 C C . ALA A 1 464 ? 1.604 -11.646 3.051 1.00 65.88 464 ALA A C 1
ATOM 3546 O O . ALA A 1 464 ? 0.548 -11.635 3.677 1.00 65.88 464 ALA A O 1
ATOM 3547 N N . SER A 1 465 ? 2.372 -12.741 3.003 1.00 69.75 465 SER A N 1
ATOM 3548 C CA . SER A 1 465 ? 2.085 -13.938 3.807 1.00 69.75 465 SER A CA 1
ATOM 3549 C C . SER A 1 465 ? 2.460 -13.779 5.286 1.00 69.75 465 SER A C 1
ATOM 3551 O O . SER A 1 465 ? 1.915 -14.485 6.130 1.00 69.75 465 SER A O 1
ATOM 3553 N N . LEU A 1 466 ? 3.356 -12.835 5.601 1.00 67.06 466 LEU A N 1
ATOM 3554 C CA . LEU A 1 466 ? 3.798 -12.518 6.962 1.00 67.06 466 LEU A CA 1
ATOM 3555 C C . LEU A 1 466 ? 2.972 -11.388 7.598 1.00 67.06 466 LEU A C 1
ATOM 3557 O O . LEU A 1 466 ? 2.827 -11.353 8.817 1.00 67.06 466 LEU A O 1
ATOM 3561 N N . LEU A 1 467 ? 2.426 -10.472 6.789 1.00 57.47 467 LEU A N 1
ATOM 3562 C CA . LEU A 1 467 ? 1.683 -9.290 7.237 1.00 57.47 467 LEU A CA 1
ATOM 3563 C C . LEU A 1 467 ? 0.275 -9.264 6.617 1.00 57.47 467 LEU A C 1
ATOM 3565 O O . LEU A 1 467 ? 0.111 -9.108 5.408 1.00 57.47 467 LEU A O 1
ATOM 3569 N N . PHE A 1 468 ? -0.755 -9.402 7.458 1.00 43.50 468 PHE A N 1
ATOM 3570 C CA . PHE A 1 468 ? -2.161 -9.375 7.041 1.00 43.50 468 PHE A CA 1
ATOM 3571 C C . PHE A 1 468 ? -2.561 -7.980 6.520 1.00 43.50 468 PHE A C 1
ATOM 3573 O O . PHE A 1 468 ? -2.409 -6.992 7.231 1.00 43.50 468 PHE A O 1
ATOM 3580 N N . GLY A 1 469 ? -3.152 -7.903 5.320 1.00 52.75 469 GLY A N 1
ATOM 3581 C CA . GLY A 1 469 ? -3.876 -6.708 4.849 1.00 52.75 469 GLY A CA 1
ATOM 3582 C C . GLY A 1 469 ? -3.161 -5.792 3.847 1.00 52.75 469 GLY A C 1
ATOM 3583 O O . GLY A 1 469 ? -3.742 -4.783 3.456 1.00 52.75 469 GLY A O 1
ATOM 3584 N N . LEU A 1 470 ? -1.955 -6.131 3.383 1.00 53.19 470 LEU A N 1
ATOM 3585 C CA . LEU A 1 470 ? -1.291 -5.388 2.305 1.00 53.19 470 LEU A CA 1
ATOM 3586 C C . LEU A 1 470 ? -1.855 -5.820 0.941 1.00 53.19 470 LEU A C 1
ATOM 3588 O O . LEU A 1 470 ? -1.674 -6.965 0.529 1.00 53.19 470 LEU A O 1
ATOM 3592 N N . GLU A 1 471 ? -2.534 -4.917 0.230 1.00 50.78 471 GLU A N 1
ATOM 3593 C CA . GLU A 1 471 ? -2.920 -5.128 -1.171 1.00 50.78 471 GLU A CA 1
ATOM 3594 C C . GLU A 1 471 ? -1.673 -5.003 -2.069 1.00 50.78 471 GLU A C 1
ATOM 3596 O O . GLU A 1 471 ? -1.150 -3.901 -2.236 1.00 50.78 471 GLU A O 1
ATOM 3601 N N . PRO A 1 472 ? -1.152 -6.096 -2.665 1.00 50.59 472 PRO A N 1
ATOM 3602 C CA . PRO A 1 472 ? 0.221 -6.109 -3.191 1.00 50.59 472 PRO A CA 1
ATOM 3603 C C . PRO A 1 472 ? 0.400 -5.493 -4.589 1.00 50.59 472 PRO A C 1
ATOM 3605 O O . PRO A 1 472 ? 1.350 -5.840 -5.291 1.00 50.59 472 PRO A O 1
ATOM 3608 N N . ARG A 1 473 ? -0.544 -4.687 -5.089 1.00 59.66 473 ARG A N 1
ATOM 3609 C CA . ARG A 1 473 ? -0.582 -4.337 -6.518 1.00 59.66 473 ARG A CA 1
ATOM 3610 C C . ARG A 1 473 ? -1.022 -2.907 -6.757 1.00 59.66 473 ARG A C 1
ATOM 3612 O O . ARG A 1 473 ? -2.197 -2.663 -6.999 1.00 59.66 473 ARG A O 1
ATOM 3619 N N . ASP A 1 474 ? -0.051 -2.006 -6.808 1.00 67.31 474 ASP A N 1
ATOM 3620 C CA . ASP A 1 474 ? -0.233 -0.731 -7.490 1.00 67.31 474 ASP A CA 1
ATOM 3621 C C . ASP A 1 474 ? 0.440 -0.762 -8.882 1.00 67.31 474 ASP A C 1
ATOM 3623 O O . ASP A 1 474 ? 1.670 -0.665 -8.987 1.00 67.31 474 ASP A O 1
ATOM 3627 N N . PRO A 1 475 ? -0.340 -0.904 -9.974 1.00 73.69 475 PRO A N 1
ATOM 3628 C CA . PRO A 1 475 ? 0.178 -0.832 -11.337 1.00 73.69 475 PRO A CA 1
ATOM 3629 C C . PRO A 1 475 ? 0.866 0.503 -11.638 1.00 73.69 475 PRO A C 1
ATOM 3631 O O . PRO A 1 475 ? 1.802 0.527 -12.439 1.00 73.69 475 PRO A O 1
ATOM 3634 N N . ALA A 1 476 ? 0.440 1.601 -11.003 1.00 75.88 476 ALA A N 1
ATOM 3635 C CA . ALA A 1 476 ? 1.008 2.923 -11.242 1.00 75.88 476 ALA A CA 1
ATOM 3636 C C . ALA A 1 476 ? 2.460 2.993 -10.759 1.00 75.88 476 ALA A C 1
ATOM 3638 O O . ALA A 1 476 ? 3.325 3.461 -11.499 1.00 75.88 476 ALA A O 1
ATOM 3639 N N . THR A 1 477 ? 2.758 2.435 -9.582 1.00 74.19 477 THR A N 1
ATOM 3640 C CA . THR A 1 477 ? 4.130 2.345 -9.060 1.00 74.19 477 THR A CA 1
ATOM 3641 C C . THR A 1 477 ? 5.040 1.505 -9.968 1.00 74.19 477 THR A C 1
ATOM 3643 O O . THR A 1 477 ? 6.168 1.908 -10.248 1.00 74.19 477 THR A O 1
ATOM 3646 N N . LEU A 1 478 ? 4.559 0.375 -10.504 1.00 73.19 478 LEU A N 1
ATOM 3647 C CA . LEU A 1 478 ? 5.332 -0.469 -11.433 1.00 73.19 478 LEU A CA 1
ATOM 3648 C C . LEU A 1 478 ? 5.628 0.232 -12.767 1.00 73.19 478 LEU A C 1
ATOM 3650 O O . LEU A 1 478 ? 6.758 0.183 -13.268 1.00 73.19 478 LEU A O 1
ATOM 3654 N N . VAL A 1 479 ? 4.622 0.890 -13.348 1.00 81.19 479 VAL A N 1
ATOM 3655 C CA . VAL A 1 479 ? 4.774 1.652 -14.596 1.00 81.19 479 VAL A CA 1
ATOM 3656 C C . VAL A 1 479 ? 5.696 2.850 -14.375 1.00 81.19 479 VAL A C 1
ATOM 3658 O O . VAL A 1 479 ? 6.610 3.067 -15.171 1.00 81.19 479 VAL A O 1
ATOM 3661 N N . GLY A 1 480 ? 5.512 3.578 -13.272 1.00 81.75 480 GLY A N 1
ATOM 3662 C CA . GLY A 1 480 ? 6.352 4.704 -12.874 1.00 81.75 480 GLY A CA 1
ATOM 3663 C C . GLY A 1 480 ? 7.811 4.295 -12.690 1.00 81.75 480 GLY A C 1
ATOM 3664 O O . GLY A 1 480 ? 8.690 4.885 -13.317 1.00 81.75 480 GLY A O 1
ATOM 3665 N N . ALA A 1 481 ? 8.078 3.232 -11.926 1.00 76.12 481 ALA A N 1
ATOM 3666 C CA . ALA A 1 481 ? 9.425 2.696 -11.744 1.00 76.12 481 ALA A CA 1
ATOM 3667 C C . ALA A 1 481 ? 10.064 2.334 -13.093 1.00 76.12 481 ALA A C 1
ATOM 3669 O O . ALA A 1 481 ? 11.171 2.782 -13.396 1.00 76.12 481 ALA A O 1
ATOM 3670 N N . THR A 1 482 ? 9.340 1.602 -13.946 1.00 79.44 482 THR A N 1
ATOM 3671 C CA . THR A 1 482 ? 9.805 1.214 -15.288 1.00 79.44 482 THR A CA 1
ATOM 3672 C C . THR A 1 482 ? 10.152 2.430 -16.151 1.00 79.44 482 THR A C 1
ATOM 3674 O O . THR A 1 482 ? 11.200 2.446 -16.800 1.00 79.44 482 THR A O 1
ATOM 3677 N N . ALA A 1 483 ? 9.313 3.469 -16.140 1.00 84.69 483 ALA A N 1
ATOM 3678 C CA . ALA A 1 483 ? 9.542 4.699 -16.893 1.00 84.69 483 ALA A CA 1
ATOM 3679 C C . ALA A 1 483 ? 10.775 5.466 -16.386 1.00 84.69 483 ALA A C 1
ATOM 3681 O O . ALA A 1 483 ? 11.610 5.895 -17.190 1.00 84.69 483 ALA A O 1
ATOM 3682 N N . VAL A 1 484 ? 10.936 5.589 -15.065 1.00 84.06 484 VAL A N 1
ATOM 3683 C CA . VAL A 1 484 ? 12.110 6.222 -14.443 1.00 84.06 484 VAL A CA 1
ATOM 3684 C C . VAL A 1 484 ? 13.390 5.491 -14.843 1.00 84.06 484 VAL A C 1
ATOM 3686 O O . VAL A 1 484 ? 14.347 6.119 -15.291 1.00 84.06 484 VAL A O 1
ATOM 3689 N N . LEU A 1 485 ? 13.400 4.162 -14.775 1.00 79.31 485 LEU A N 1
ATOM 3690 C CA . LEU A 1 485 ? 14.563 3.342 -15.124 1.00 79.31 485 LEU A CA 1
ATOM 3691 C C . LEU A 1 485 ? 14.911 3.408 -16.605 1.00 79.31 485 LEU A C 1
ATOM 3693 O O . LEU A 1 485 ? 16.086 3.514 -16.952 1.00 79.31 485 LEU A O 1
ATOM 3697 N N . ALA A 1 486 ? 13.906 3.370 -17.481 1.00 81.81 486 ALA A N 1
ATOM 3698 C CA . ALA A 1 486 ? 14.113 3.544 -18.912 1.00 81.81 486 ALA A CA 1
ATOM 3699 C C . ALA A 1 486 ? 14.736 4.916 -19.210 1.00 81.81 486 ALA A C 1
ATOM 3701 O O . ALA A 1 486 ? 15.664 5.012 -20.013 1.00 81.81 486 ALA A O 1
ATOM 3702 N N . THR A 1 487 ? 14.282 5.959 -18.510 1.00 86.12 487 THR A N 1
ATOM 3703 C CA . THR A 1 487 ? 14.801 7.326 -18.648 1.00 86.12 487 THR A CA 1
ATOM 3704 C C . THR A 1 487 ? 16.240 7.432 -18.147 1.00 86.12 487 THR A C 1
ATOM 3706 O O . THR A 1 487 ? 17.111 7.906 -18.874 1.00 86.12 487 THR A O 1
ATOM 3709 N N . VAL A 1 488 ? 16.528 6.929 -16.945 1.00 85.38 488 VAL A N 1
ATOM 3710 C CA . VAL A 1 488 ? 17.884 6.908 -16.372 1.00 85.38 488 VAL A CA 1
ATOM 3711 C C . VAL A 1 488 ? 18.829 6.086 -17.241 1.00 85.38 488 VAL A C 1
ATOM 3713 O O . VAL A 1 488 ? 19.948 6.516 -17.515 1.00 85.38 488 VAL A O 1
ATOM 3716 N N . GLY A 1 489 ? 18.367 4.939 -17.736 1.00 83.12 489 GLY A N 1
ATOM 3717 C CA . GLY A 1 489 ? 19.142 4.083 -18.620 1.00 83.12 489 GLY A CA 1
ATOM 3718 C C . GLY A 1 489 ? 19.485 4.761 -19.944 1.00 83.12 489 GLY A C 1
ATOM 3719 O O . GLY A 1 489 ? 20.636 4.726 -20.383 1.00 83.12 489 GLY A O 1
ATOM 3720 N N . ALA A 1 490 ? 18.507 5.439 -20.548 1.00 84.00 490 ALA A N 1
ATOM 3721 C CA . ALA A 1 490 ? 18.711 6.227 -21.756 1.00 84.00 490 ALA A CA 1
ATOM 3722 C C . ALA A 1 490 ? 19.695 7.382 -21.519 1.00 84.00 490 ALA A C 1
ATOM 3724 O O . ALA A 1 490 ? 20.615 7.554 -22.317 1.00 84.00 490 ALA A O 1
ATOM 3725 N N . LEU A 1 491 ? 19.561 8.127 -20.416 1.00 87.44 491 LEU A N 1
ATOM 3726 C CA . LEU A 1 491 ? 20.458 9.234 -20.065 1.00 87.44 491 LEU A CA 1
ATOM 3727 C C . LEU A 1 491 ? 21.897 8.758 -19.824 1.00 87.44 491 LEU A C 1
ATOM 3729 O O . LEU A 1 491 ? 22.835 9.332 -20.382 1.00 87.44 491 LEU A O 1
ATOM 3733 N N . ALA A 1 492 ? 22.076 7.676 -19.062 1.00 86.19 492 ALA A N 1
ATOM 3734 C CA . ALA A 1 492 ? 23.387 7.092 -18.785 1.00 86.19 492 ALA A CA 1
ATOM 3735 C C . ALA A 1 492 ? 24.089 6.611 -20.066 1.00 86.19 492 ALA A C 1
ATOM 3737 O O . ALA A 1 492 ? 25.295 6.787 -20.230 1.00 86.19 492 ALA A O 1
ATOM 3738 N N . ALA A 1 493 ? 23.334 6.041 -21.007 1.00 85.50 493 ALA A N 1
ATOM 3739 C CA . ALA A 1 493 ? 23.860 5.545 -22.276 1.00 85.50 493 ALA A CA 1
ATOM 3740 C C . ALA A 1 493 ? 24.019 6.612 -23.363 1.00 85.50 493 ALA A C 1
ATOM 3742 O O . ALA A 1 493 ? 24.783 6.414 -24.312 1.00 85.50 493 ALA A O 1
ATOM 3743 N N . TRP A 1 494 ? 23.319 7.739 -23.244 1.00 86.50 494 TRP A N 1
ATOM 3744 C CA . TRP A 1 494 ? 23.323 8.786 -24.258 1.00 86.50 494 TRP A CA 1
ATOM 3745 C C . TRP A 1 494 ? 24.709 9.408 -24.435 1.00 86.50 494 TRP A C 1
ATOM 3747 O O . TRP A 1 494 ? 25.150 9.610 -25.567 1.00 86.50 494 TRP A O 1
ATOM 3757 N N . LEU A 1 495 ? 25.440 9.657 -23.342 1.00 86.94 495 LEU A N 1
ATOM 3758 C CA . LEU A 1 495 ? 26.769 10.272 -23.412 1.00 86.94 495 LEU A CA 1
ATOM 3759 C C . LEU A 1 495 ? 27.803 9.360 -24.111 1.00 86.94 495 LEU A C 1
ATOM 3761 O O . LEU A 1 495 ? 28.443 9.821 -25.064 1.00 86.94 495 LEU A O 1
ATOM 3765 N N . PRO A 1 496 ? 27.961 8.073 -23.722 1.00 84.88 496 PRO A N 1
ATOM 3766 C CA . PRO A 1 496 ? 28.838 7.137 -24.429 1.00 84.88 496 PRO A CA 1
ATOM 3767 C C . PRO A 1 496 ? 28.427 6.911 -25.887 1.00 84.88 496 PRO A C 1
ATOM 3769 O O . PRO A 1 496 ? 29.287 6.879 -26.767 1.00 84.88 496 PRO A O 1
ATOM 3772 N N . ALA A 1 497 ? 27.125 6.808 -26.168 1.00 86.12 497 ALA A N 1
ATOM 3773 C CA . ALA A 1 497 ? 26.618 6.622 -27.525 1.00 86.12 497 ALA A CA 1
ATOM 3774 C C . ALA A 1 497 ? 26.892 7.848 -28.414 1.00 86.12 497 ALA A C 1
ATOM 3776 O O . ALA A 1 497 ? 27.316 7.711 -29.565 1.00 86.12 497 ALA A O 1
ATOM 3777 N N . ARG A 1 498 ? 26.755 9.061 -27.863 1.00 87.19 498 ARG A N 1
ATOM 3778 C CA . ARG A 1 498 ? 27.114 10.308 -28.547 1.00 87.19 498 ARG A CA 1
ATOM 3779 C C . ARG A 1 498 ? 28.601 10.382 -28.845 1.00 87.19 498 ARG A C 1
ATOM 3781 O O . ARG A 1 498 ? 28.963 10.744 -29.964 1.00 87.19 498 ARG A O 1
ATOM 3788 N N . ARG A 1 499 ? 29.454 10.001 -27.890 1.00 85.19 499 ARG A N 1
ATOM 3789 C CA . ARG A 1 499 ? 30.905 9.905 -28.117 1.00 85.19 499 ARG A CA 1
ATOM 3790 C C . ARG A 1 499 ? 31.230 8.899 -29.223 1.00 85.19 499 ARG A C 1
ATOM 3792 O O . ARG A 1 499 ? 32.000 9.236 -30.111 1.00 85.19 499 ARG A O 1
ATOM 3799 N N . ALA A 1 500 ? 30.587 7.730 -29.232 1.00 85.12 500 ALA A N 1
ATOM 3800 C CA . ALA A 1 500 ? 30.770 6.712 -30.270 1.00 85.12 500 ALA A CA 1
ATOM 3801 C C . ALA A 1 500 ? 30.412 7.221 -31.678 1.00 85.12 500 ALA A C 1
ATOM 3803 O O . ALA A 1 500 ? 31.144 6.990 -32.633 1.00 85.12 500 ALA A O 1
ATOM 3804 N N . SER A 1 501 ? 29.299 7.948 -31.804 1.00 86.44 501 SER A N 1
ATOM 3805 C CA . SER A 1 501 ? 28.822 8.475 -33.093 1.00 86.44 501 SER A CA 1
ATOM 3806 C C . SER A 1 501 ? 29.709 9.571 -33.699 1.00 86.44 501 SER A C 1
ATOM 3808 O O . SER A 1 501 ? 29.542 9.915 -34.864 1.00 86.44 501 SER A O 1
ATOM 3810 N N . ARG A 1 502 ? 30.625 10.143 -32.908 1.00 86.12 502 ARG A N 1
ATOM 3811 C CA . ARG A 1 502 ? 31.519 11.246 -33.298 1.00 86.12 502 ARG A CA 1
ATOM 3812 C C . ARG A 1 502 ? 32.977 10.810 -33.450 1.00 86.12 502 ARG A C 1
ATOM 3814 O O . ARG A 1 502 ? 33.861 11.657 -33.496 1.00 86.12 502 ARG A O 1
ATOM 3821 N N . ILE A 1 503 ? 33.230 9.505 -33.469 1.00 84.31 503 ILE A N 1
ATOM 3822 C CA . ILE A 1 503 ? 34.567 8.963 -33.699 1.00 84.31 503 ILE A CA 1
ATOM 3823 C C . ILE A 1 503 ? 35.010 9.330 -35.119 1.00 84.31 503 ILE A C 1
ATOM 3825 O O . ILE A 1 503 ? 34.284 9.060 -36.070 1.00 84.31 503 ILE A O 1
ATOM 3829 N N . ASP A 1 504 ? 36.197 9.914 -35.260 1.00 85.69 504 ASP A N 1
ATOM 3830 C CA . ASP A 1 504 ? 36.797 10.159 -36.571 1.00 85.69 504 ASP A CA 1
ATOM 3831 C C . ASP A 1 504 ? 37.357 8.838 -37.144 1.00 85.69 504 ASP A C 1
ATOM 3833 O O . ASP A 1 504 ? 38.289 8.270 -36.560 1.00 85.69 504 ASP A O 1
ATOM 3837 N N . PRO A 1 505 ? 36.802 8.315 -38.256 1.00 82.25 505 PRO A N 1
ATOM 3838 C CA . PRO A 1 505 ? 37.263 7.065 -38.850 1.00 82.25 505 PRO A CA 1
ATOM 3839 C C . PRO A 1 505 ? 38.721 7.132 -39.327 1.00 82.25 505 PRO A C 1
ATOM 3841 O O . PRO A 1 505 ? 39.425 6.128 -39.225 1.00 82.25 505 PRO A O 1
ATOM 3844 N N . ALA A 1 506 ? 39.203 8.295 -39.782 1.00 81.50 506 ALA A N 1
ATOM 3845 C CA . ALA A 1 506 ? 40.577 8.449 -40.261 1.00 81.50 506 ALA A CA 1
ATOM 3846 C C . ALA A 1 506 ? 41.591 8.365 -39.111 1.00 81.50 506 ALA A C 1
ATOM 3848 O O . ALA A 1 506 ? 42.629 7.716 -39.237 1.00 81.50 506 ALA A O 1
ATOM 3849 N N . ALA A 1 507 ? 41.267 8.964 -37.962 1.00 82.62 507 ALA A N 1
ATOM 3850 C CA . ALA A 1 507 ? 42.102 8.896 -36.765 1.00 82.62 507 ALA A CA 1
ATOM 3851 C C . ALA A 1 507 ? 42.131 7.493 -36.132 1.00 82.62 507 ALA A C 1
ATOM 3853 O O . ALA A 1 507 ? 43.135 7.113 -35.534 1.00 82.62 507 ALA A O 1
ATOM 3854 N N . VAL A 1 508 ? 41.045 6.719 -36.242 1.00 82.62 508 VAL A N 1
ATOM 3855 C CA . VAL A 1 508 ? 40.989 5.347 -35.709 1.00 82.62 508 VAL A CA 1
ATOM 3856 C C . VAL A 1 508 ? 41.811 4.378 -36.550 1.00 82.62 508 VAL A C 1
ATOM 3858 O O . VAL A 1 508 ? 42.571 3.610 -35.976 1.00 82.62 508 VAL A O 1
ATOM 3861 N N . LEU A 1 509 ? 41.705 4.441 -37.880 1.00 77.50 509 LEU A N 1
ATOM 3862 C CA . LEU A 1 509 ? 42.428 3.539 -38.789 1.00 77.50 509 LEU A CA 1
ATOM 3863 C C . LEU A 1 509 ? 43.937 3.818 -38.862 1.00 77.50 509 LEU A C 1
ATOM 3865 O O . LEU A 1 509 ? 44.685 2.979 -39.341 1.00 77.50 509 LEU A O 1
ATOM 3869 N N . ARG A 1 510 ? 44.381 4.998 -38.415 1.00 78.75 510 ARG A N 1
ATOM 3870 C CA . ARG A 1 510 ? 45.800 5.389 -38.376 1.00 78.75 510 ARG A CA 1
ATOM 3871 C C . ARG A 1 510 ? 46.519 4.951 -37.091 1.00 78.75 510 ARG A C 1
ATOM 3873 O O . ARG A 1 510 ? 47.742 4.985 -37.054 1.00 78.75 510 ARG A O 1
ATOM 3880 N N . ASN A 1 511 ? 45.765 4.618 -36.042 1.00 69.38 511 ASN A N 1
ATOM 3881 C CA . ASN A 1 511 ? 46.281 4.265 -34.714 1.00 69.38 511 ASN A CA 1
ATOM 3882 C C . ASN A 1 511 ? 46.165 2.756 -34.397 1.00 69.38 511 ASN A C 1
ATOM 3884 O O . ASN A 1 511 ? 46.417 2.366 -33.256 1.00 69.38 511 ASN A O 1
ATOM 3888 N N . GLU A 1 512 ? 45.753 1.936 -35.369 1.00 57.25 512 GLU A N 1
ATOM 3889 C CA . GLU A 1 512 ? 45.985 0.480 -35.393 1.00 57.25 512 GLU A CA 1
ATOM 3890 C C . GLU A 1 512 ? 47.243 0.193 -36.213 1.00 57.25 512 GLU A C 1
ATOM 3892 O O . GLU A 1 512 ? 47.978 -0.741 -35.820 1.00 57.25 512 GLU A O 1
#

Secondary structure (DSSP, 8-state):
-HHHHHHHHHHHTHHHHHHHHHHHHHHHHHHHHHHHHHTT--HHHHHHHHHHHH--HHHHHHHHHHHHS-HHHHHHHHHHHHHHHHHHHSHHHHHHHHHHHHHHHHHHHHHHHHHHHHHS-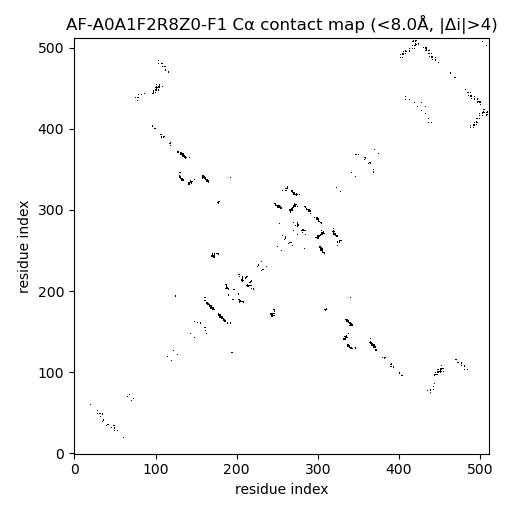--SSS-GGGEEEEEE-SSSS----HHHHHHHHTTGGG-SEEEEEEEEEEEEEETTEEEEEEEEEE-TTHHHHTTPPPSSS----GGG-STT-BTTBS-----HHHHHHHHTT-GGGTT---EES-----EEEE----TT--TTS--EEEEEHHHHHHHHTTS--TT-EE--S-TTPPPEEEEEEEPPPP-S-SSSPPPP-EE--GGGS-S-----EEEEE--SS-HHHHHHHHHHHHHTT-TT--EEEEEHHHHHHHHHHHHHHHHHHHHHHHHHHHHHHHHHHHHHHHHHHHHTHHHHHHHHHTT--HHHHHHHHHHHHHHHHHHHHHHHHHHHHHHHHHHHHHSTT-----HHHHHHHHHHHHHHHHHHHHHHHHHHHT--HHHHHT--